Protein AF-0000000079923869 (afdb_homodimer)

Organism: NCBI:txid1123349

Sequence (398 aa):
MKTNILRFIVFISILLVVASFFNSCKIQLRDDRNVLPSLPRPIAKGKVLITSAGQSTDTYIVKDIANKLMIHNFFMPQAREVDLEGINTVVFVVGYSPIGENLHDLGYNQEVKRIKNLIKILRKKKITIITVFIGNRKEANKKTDKLLNLTCKYANYVISTKNNNNNQYLLNLAKLYNFKLTLVEDVTGLSEPFASAFRMKTNILRFIVFISILLVVASFFNSCKIQLRDDRNVLPSLPRPIAKGKVLITSAGQSTDTYIVKDIANKLMIHNFFMPQAREVDLEGINTVVFVVGYSPIGENLHDLGYNQEVKRIKNLIKILRKKKITIITVFIGNRKEANKKTDKLLNLTCKYANYVISTKNNNNNQYLLNLAKLYNFKLTLVEDVTGLSEPFASAFR

Secondary structure (DSSP, 8-state):
-HHHHHHHHHHHHHHHHHHHHHHHT-------TTB-SS-SS----SSEEEEEESB-TTHHHHHHHHHHTT--EEE-TT--GGGGTT-SEEEEEE-B-HHHHHHHT--HHHHHHHHHHHHHHHHHHT-EEEEEE----SS--HHHHHHHHHHHTT-SEEEEE--HHHHHHHHHHHHHHT-EEEEESSGGGGHHHHHHTT-/-HHHHHHHHHHHHHHHHHHHHHHHT-------TTB-SS-SS----SSEEEEEESB-TTHHHHHHHHHHTT--EEE-TT--GGGGTT-SEEEEEE-B-HHHHHHHT--HHHHHHHHHHHHHHHHHHT-EEEEEE----SS--HHHHHHHHHHHTT-SEEEEE--HHHHHHHHHHHHHHT-EEEEESSGGGGHHHHHHTT-

InterPro domains:
  IPR046272 Domain of unknown function DUF6305 [PF19823] (46-198)

Nearest PDB structures (foldseek):
  8v2y-assembly1_A  TM=4.753E-01  e=4.080E-03  Rhodopseudomonas palustris
  2abw-assembly2_B  TM=5.306E-01  e=6.426E-02  Plasmodium falciparum
  5of4-assembly1_E  TM=3.468E-01  e=1.864E-01  Homo sapiens
  5dmm-assembly1_A  TM=3.805E-01  e=1.222E+00  Escherichia coli K-12
  8wm2-assembly2_B  TM=3.232E-01  e=1.301E+00  Streptomyces sp. ATCC 700974

pLDDT: mean 88.89, std 15.72, range [34.56, 98.94]

Solvent-accessible surface area (backbone atoms only — not comparable to full-atom values): 21061 Å² total; per-residue (Å²): 117,66,66,60,50,52,52,48,49,50,49,51,51,50,50,50,52,51,52,54,54,60,61,63,61,58,66,63,79,64,76,53,87,36,60,36,84,49,51,93,58,52,75,42,47,76,39,27,35,40,27,34,38,46,37,28,57,64,39,53,56,55,52,51,48,34,52,76,67,68,46,58,64,46,87,32,64,77,61,51,74,82,68,48,69,83,47,37,19,38,35,39,26,43,30,59,26,73,66,32,23,53,58,67,72,42,53,68,70,56,46,52,51,47,51,51,54,46,49,53,52,32,58,74,68,68,39,37,32,34,34,36,34,77,61,73,63,80,62,81,42,72,65,29,51,52,44,45,51,62,50,49,60,67,21,57,34,37,40,30,32,52,37,88,76,53,44,62,54,49,52,51,48,26,66,73,50,67,19,40,32,26,75,24,79,40,69,69,48,47,53,60,36,57,46,14,33,56,87,120,68,68,60,49,53,54,46,50,51,49,50,52,51,52,52,55,53,53,55,53,60,61,64,60,57,66,65,79,64,78,53,87,37,59,37,83,49,52,94,58,51,75,41,46,76,37,28,36,40,25,33,38,44,36,27,57,65,38,54,56,54,52,50,48,35,54,74,67,68,46,59,66,45,86,32,61,77,61,51,76,82,68,47,71,84,47,36,20,40,36,38,26,44,28,59,26,75,66,32,25,52,58,66,70,41,53,69,70,56,47,53,51,47,51,51,52,47,49,53,52,33,59,73,67,68,38,37,31,34,34,36,36,76,62,72,64,78,61,82,42,72,65,31,52,52,46,44,50,62,49,49,60,66,21,57,33,36,40,28,31,53,38,88,76,52,45,62,54,50,51,51,47,27,65,72,48,67,20,40,30,24,70,24,78,41,68,70,47,47,54,59,36,55,46,13,34,57,87

Foldseek 3Di:
DVVVVVVVVVVVVVVVVVVVVVVVPPPPVPVLVQEDQADPAAQFADDEEQEEQQQDPCSVLVVVLCVVLVHHYHYDNQDAPVNCVPGQEYEYEFDHDPVRCVVVVHDLVNSVVRLLRVLVVCVVVVHAYEYEYEDDPVDPDPSRLVSCLSRLLRHQEYEYEDDPPCPVVVSVSCVVNVHHYYYHNHSVSRNRNVSNNYD/DVVVVVVVVVVVVVVVVVVVVVVVPPVPPPPLVQEDQADPAAAFADDEEQEEQQQDPCSVLVVVLCVVLVHHYHYDNQDAPVNCVPGQEYEYEFDHDPVRCVVVVNDLVNSVVRLLRVLVVCVVVVHAYEYEYEDDPVDPDPSRLVSCLSRLLRHQEYEYEDDPVCPVVVSVSCVVNVHHYYYDNHSVSRNRNVVNNYD

Structure (mmCIF, N/CA/C/O backbone):
data_AF-0000000079923869-model_v1
#
loop_
_entity.id
_entity.type
_entity.pdbx_description
1 polymer 'DUF6305 domain-containing protein'
#
loop_
_atom_site.group_PDB
_atom_site.id
_atom_site.type_symbol
_atom_site.label_atom_id
_atom_site.label_alt_id
_atom_site.label_comp_id
_atom_site.label_asym_id
_atom_site.label_entity_id
_atom_site.label_seq_id
_atom_site.pdbx_PDB_ins_code
_atom_site.Cartn_x
_atom_site.Cartn_y
_atom_site.Cartn_z
_atom_site.occupancy
_atom_site.B_iso_or_equiv
_atom_site.auth_seq_id
_atom_site.auth_comp_id
_atom_site.auth_asym_id
_atom_site.auth_atom_id
_atom_site.pdbx_PDB_model_num
ATOM 1 N N . MET A 1 1 ? -10.625 13.984 76.625 1 49.66 1 MET A N 1
ATOM 2 C CA . MET A 1 1 ? -11.492 14.484 75.562 1 49.66 1 MET A CA 1
ATOM 3 C C . MET A 1 1 ? -10.703 15.344 74.562 1 49.66 1 MET A C 1
ATOM 5 O O . MET A 1 1 ? -10.969 15.328 73.375 1 49.66 1 MET A O 1
ATOM 9 N N . LYS A 1 2 ? -9.523 15.867 75.125 1 72.12 2 LYS A N 1
ATOM 10 C CA . LYS A 1 2 ? -8.734 16.828 74.312 1 72.12 2 LYS A CA 1
ATOM 11 C C . LYS A 1 2 ? -7.828 16.125 73.312 1 72.12 2 LYS A C 1
ATOM 13 O O . LYS A 1 2 ? -7.633 16.609 72.188 1 72.12 2 LYS A O 1
ATOM 18 N N . THR A 1 3 ? -7.477 14.93 73.625 1 76.44 3 THR A N 1
ATOM 19 C CA . THR A 1 3 ? -6.531 14.203 72.75 1 76.44 3 THR A CA 1
ATOM 20 C C . THR A 1 3 ? -7.227 13.641 71.5 1 76.44 3 THR A C 1
ATOM 22 O O . THR A 1 3 ? -6.637 13.602 70.438 1 76.44 3 THR A O 1
ATOM 25 N N . ASN A 1 4 ? -8.445 13.359 71.75 1 72.25 4 ASN A N 1
ATOM 26 C CA . ASN A 1 4 ? -9.195 12.812 70.625 1 72.25 4 ASN A CA 1
ATOM 27 C C . ASN A 1 4 ? -9.586 13.898 69.625 1 72.25 4 ASN A C 1
ATOM 29 O O . ASN A 1 4 ? -9.648 13.648 68.438 1 72.25 4 ASN A O 1
ATOM 33 N N . ILE A 1 5 ? -9.633 15.086 70.188 1 72.38 5 ILE A N 1
ATOM 34 C CA . ILE A 1 5 ? -10.008 16.219 69.375 1 72.38 5 ILE A CA 1
ATOM 35 C C . ILE A 1 5 ? -8.836 16.609 68.5 1 72.38 5 ILE A C 1
ATOM 37 O O . ILE A 1 5 ? -9.016 16.891 67.312 1 72.38 5 ILE A O 1
ATOM 41 N N . LEU A 1 6 ? -7.602 16.453 69 1 75.12 6 LEU A N 1
ATOM 42 C CA . LEU A 1 6 ? -6.395 16.797 68.25 1 75.12 6 LEU A CA 1
ATOM 43 C C . LEU A 1 6 ? -6.133 15.789 67.125 1 75.12 6 LEU A C 1
ATOM 45 O O . LEU A 1 6 ? -5.758 16.172 66.062 1 75.12 6 LEU A O 1
ATOM 49 N N . ARG A 1 7 ? -6.43 14.602 67.375 1 74.31 7 ARG A N 1
ATOM 50 C CA . ARG A 1 7 ? -6.273 13.555 66.375 1 74.31 7 ARG A CA 1
ATOM 51 C C . ARG A 1 7 ? -7.316 13.695 65.25 1 74.31 7 ARG A C 1
ATOM 53 O O . ARG A 1 7 ? -7.012 13.484 64.062 1 74.31 7 ARG A O 1
ATOM 60 N N . PHE A 1 8 ? -8.375 14.188 65.812 1 76.44 8 PHE A N 1
ATOM 61 C CA . PHE A 1 8 ? -9.477 14.398 64.875 1 76.44 8 PHE A CA 1
ATOM 62 C C . PHE A 1 8 ? -9.195 15.594 63.938 1 76.44 8 PHE A C 1
ATOM 64 O O . PHE A 1 8 ? -9.438 15.539 62.75 1 76.44 8 PHE A O 1
ATOM 71 N N . ILE A 1 9 ? -8.547 16.562 64.5 1 76.06 9 ILE A N 1
ATOM 72 C CA . ILE A 1 9 ? -8.203 17.766 63.719 1 76.06 9 ILE A CA 1
ATOM 73 C C . ILE A 1 9 ? -7.062 17.469 62.75 1 76.06 9 ILE A C 1
ATOM 75 O O . ILE A 1 9 ? -7.094 17.906 61.594 1 76.06 9 ILE A O 1
ATOM 79 N N . VAL A 1 10 ? -6.191 16.641 63.188 1 76.69 10 VAL A N 1
ATOM 80 C CA . VAL A 1 10 ? -5.078 16.234 62.344 1 76.69 10 VAL A CA 1
ATOM 81 C C . VAL A 1 10 ? -5.586 15.352 61.188 1 76.69 10 VAL A C 1
ATOM 83 O O . VAL A 1 10 ? -5.164 15.5 60.062 1 76.69 10 VAL A O 1
ATOM 86 N N . PHE A 1 11 ? -6.535 14.586 61.469 1 77 11 PHE A N 1
ATOM 87 C CA . PHE A 1 11 ? -7.125 13.695 60.469 1 77 11 PHE A CA 1
ATOM 88 C C . PHE A 1 11 ? -7.91 14.492 59.438 1 77 11 PHE A C 1
ATOM 90 O O . PHE A 1 11 ? -7.809 14.234 58.25 1 77 11 PHE A O 1
ATOM 97 N N . ILE A 1 12 ? -8.633 15.484 59.906 1 76 12 ILE A N 1
ATOM 98 C CA . ILE A 1 12 ? -9.414 16.328 59.031 1 76 12 ILE A CA 1
ATOM 99 C C . ILE A 1 12 ? -8.477 17.188 58.188 1 76 12 ILE A C 1
ATOM 101 O O . ILE A 1 12 ? -8.711 17.391 57 1 76 12 ILE A O 1
ATOM 105 N N . SER A 1 13 ? -7.352 17.609 58.812 1 75.31 13 SER A N 1
ATOM 106 C CA . SER A 1 13 ? -6.363 18.406 58.094 1 75.31 13 SER A CA 1
ATOM 107 C C . SER A 1 13 ? -5.656 17.562 57.031 1 75.31 13 SER A C 1
ATOM 109 O O . SER A 1 13 ? -5.41 18.047 55.906 1 75.31 13 SER A O 1
ATOM 111 N N . ILE A 1 14 ? -5.457 16.328 57.281 1 75.25 14 ILE A N 1
ATOM 112 C CA . ILE A 1 14 ? -4.855 15.406 56.312 1 75.25 14 ILE A CA 1
ATOM 113 C C . ILE A 1 14 ? -5.855 15.102 55.219 1 75.25 14 ILE A C 1
ATOM 115 O O . ILE A 1 14 ? -5.492 15.07 54.031 1 75.25 14 ILE A O 1
ATOM 119 N N . LEU A 1 15 ? -7.078 14.969 55.562 1 73.12 15 LEU A N 1
ATOM 120 C CA . LEU A 1 15 ? -8.117 14.719 54.562 1 73.12 15 LEU A CA 1
ATOM 121 C C . LEU A 1 15 ? -8.305 15.922 53.656 1 73.12 15 LEU A C 1
ATOM 123 O O . LEU A 1 15 ? -8.516 15.758 52.438 1 73.12 15 LEU A O 1
ATOM 127 N N . LEU A 1 16 ? -8.148 17.109 54.188 1 70.62 16 LEU A N 1
ATOM 128 C CA . LEU A 1 16 ? -8.266 18.328 53.406 1 70.62 16 LEU A CA 1
ATOM 129 C C . LEU A 1 16 ? -7.062 18.516 52.5 1 70.62 16 LEU A C 1
ATOM 131 O O . LEU A 1 16 ? -7.207 18.953 51.344 1 70.62 16 LEU A O 1
ATOM 135 N N . VAL A 1 17 ? -5.922 18.125 52.906 1 67.25 17 VAL A N 1
ATOM 136 C CA . VAL A 1 17 ? -4.711 18.188 52.094 1 67.25 17 VAL A CA 1
ATOM 137 C C . VAL A 1 17 ? -4.785 17.156 50.969 1 67.25 17 VAL A C 1
ATOM 139 O O . VAL A 1 17 ? -4.422 17.438 49.844 1 67.25 17 VAL A O 1
ATOM 142 N N . VAL A 1 18 ? -5.32 16 51.281 1 63.72 18 VAL A N 1
ATOM 143 C CA . VAL A 1 18 ? -5.457 14.961 50.281 1 63.72 18 VAL A CA 1
ATOM 144 C C . VAL A 1 18 ? -6.535 15.352 49.25 1 63.72 18 VAL A C 1
ATOM 146 O O . VAL A 1 18 ? -6.383 15.125 48.062 1 63.72 18 VAL A O 1
ATOM 149 N N . ALA A 1 19 ? -7.609 15.984 49.688 1 62.41 19 ALA A N 1
ATOM 150 C CA . ALA A 1 19 ? -8.672 16.438 48.812 1 62.41 19 ALA A CA 1
ATOM 151 C C . ALA A 1 19 ? -8.188 17.578 47.906 1 62.41 19 ALA A C 1
ATOM 153 O O . ALA A 1 19 ? -8.539 17.641 46.75 1 62.41 19 ALA A O 1
ATOM 154 N N . SER A 1 20 ? -7.324 18.438 48.406 1 59.19 20 SER A N 1
ATOM 155 C CA . SER A 1 20 ? -6.762 19.5 47.594 1 59.19 20 SER A CA 1
ATOM 156 C C . SER A 1 20 ? -5.773 18.938 46.562 1 59.19 20 SER A C 1
ATOM 158 O O . SER A 1 20 ? -5.652 19.484 45.469 1 59.19 20 SER A O 1
ATOM 160 N N . PHE A 1 21 ? -5.109 17.859 46.875 1 56.69 21 PHE A N 1
ATOM 161 C CA . PHE A 1 21 ? -4.195 17.25 45.938 1 56.69 21 PHE A CA 1
ATOM 162 C C . PHE A 1 21 ? -4.965 16.562 44.812 1 56.69 21 PHE A C 1
ATOM 164 O O . PHE A 1 21 ? -4.492 16.484 43.688 1 56.69 21 PHE A O 1
ATOM 171 N N . PHE A 1 22 ? -6.086 15.945 45.156 1 54.84 22 PHE A N 1
ATOM 172 C CA . PHE A 1 22 ? -6.863 15.305 44.094 1 54.84 22 PHE A CA 1
ATOM 173 C C . PHE A 1 22 ? -7.441 16.344 43.156 1 54.84 22 PHE A C 1
ATOM 175 O O . PHE A 1 22 ? -7.66 16.047 41.969 1 54.84 22 PHE A O 1
ATOM 182 N N . ASN A 1 23 ? -7.773 17.453 43.688 1 49.31 23 ASN A N 1
ATOM 183 C CA . ASN A 1 23 ? -8.375 18.438 42.781 1 49.31 23 ASN A CA 1
ATOM 184 C C . ASN A 1 23 ? -7.355 19 41.812 1 49.31 23 ASN A C 1
ATOM 186 O O . ASN A 1 23 ? -7.727 19.531 40.781 1 49.31 23 ASN A O 1
ATOM 190 N N . SER A 1 24 ? -6.117 18.984 42.219 1 43.19 24 SER A N 1
ATOM 191 C CA . SER A 1 24 ? -5.195 19.688 41.312 1 43.19 24 SER A CA 1
ATOM 192 C C . SER A 1 24 ? -4.824 18.828 40.125 1 43.19 24 SER A C 1
ATOM 194 O O . SER A 1 24 ? -4.09 19.281 39.219 1 43.19 24 SER A O 1
ATOM 196 N N . CYS A 1 25 ? -4.969 17.531 40.375 1 38.78 25 CYS A N 1
ATOM 197 C CA . CYS A 1 25 ? -4.535 16.812 39.188 1 38.78 25 CYS A CA 1
ATOM 198 C C . CYS A 1 25 ? -5.594 16.891 38.094 1 38.78 25 CYS A C 1
ATOM 200 O O . CYS A 1 25 ? -5.77 15.93 37.344 1 38.78 25 CYS A O 1
ATOM 202 N N . LYS A 1 26 ? -6.668 17.531 38.344 1 38.28 26 LYS A N 1
ATOM 203 C CA . LYS A 1 26 ? -7.402 17.734 37.094 1 38.28 26 LYS A CA 1
ATOM 204 C C . LYS A 1 26 ? -6.492 18.297 36 1 38.28 26 LYS A C 1
ATOM 206 O O . LYS A 1 26 ? -6.195 19.484 35.969 1 38.28 26 LYS A O 1
ATOM 211 N N . ILE A 1 27 ? -5.477 17.5 35.625 1 36.44 27 ILE A N 1
ATOM 212 C CA . ILE A 1 27 ? -4.922 17.797 34.312 1 36.44 27 ILE A CA 1
ATOM 213 C C . ILE A 1 27 ? -6.039 18.25 33.375 1 36.44 27 ILE A C 1
ATOM 215 O O . ILE A 1 27 ? -7 17.516 33.125 1 36.44 27 ILE A O 1
ATOM 219 N N . GLN A 1 28 ? -6.445 19.422 33.406 1 34.56 28 GLN A N 1
ATOM 220 C CA . GLN A 1 28 ? -7.207 20 32.281 1 34.56 28 GLN A CA 1
ATOM 221 C C . GLN A 1 28 ? -6.879 19.297 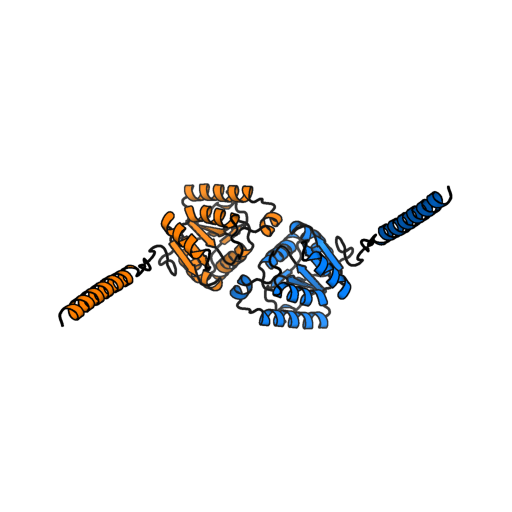30.984 1 34.56 28 GLN A C 1
ATOM 223 O O . GLN A 1 28 ? -5.711 19.203 30.594 1 34.56 28 GLN A O 1
ATOM 228 N N . LEU A 1 29 ? -7.387 18.188 30.641 1 38 29 LEU A N 1
ATOM 229 C CA . LEU A 1 29 ? -7.422 17.953 29.203 1 38 29 LEU A CA 1
ATOM 230 C C . LEU A 1 29 ? -7.371 19.266 28.438 1 38 29 LEU A C 1
ATOM 232 O O . LEU A 1 29 ? -8.367 19.984 28.359 1 38 29 LEU A O 1
ATOM 236 N N . ARG A 1 30 ? -6.465 20.172 28.812 1 40.28 30 ARG A N 1
ATOM 237 C CA . ARG A 1 30 ? -6.172 21.391 28.062 1 40.28 30 ARG A CA 1
ATOM 238 C C . ARG A 1 30 ? -6.59 21.234 26.594 1 40.28 30 ARG A C 1
ATOM 240 O O . ARG A 1 30 ? -6.324 20.203 25.984 1 40.28 30 ARG A O 1
ATOM 247 N N . ASP A 1 31 ? -7.711 21.75 26.109 1 49.06 31 ASP A N 1
ATOM 248 C CA . ASP A 1 31 ? -8.188 22.109 24.781 1 49.06 31 ASP A CA 1
ATOM 249 C C . ASP A 1 31 ? -7.023 22.328 23.828 1 49.06 31 ASP A C 1
ATOM 251 O O . ASP A 1 31 ? -6.391 23.391 23.844 1 49.06 31 ASP A O 1
ATOM 255 N N . ASP A 1 32 ? -6.152 21.391 23.625 1 66.69 32 ASP A N 1
ATOM 256 C CA . ASP A 1 32 ? -5.051 21.594 22.672 1 66.69 32 ASP A CA 1
ATOM 257 C C . ASP A 1 32 ? -5.527 22.312 21.422 1 66.69 32 ASP A C 1
ATOM 259 O O . ASP A 1 32 ? -6.254 21.734 20.609 1 66.69 32 ASP A O 1
ATOM 263 N N . ARG A 1 33 ? -5.633 23.625 21.469 1 79.81 33 ARG A N 1
ATOM 264 C CA . ARG A 1 33 ? -6.074 24.516 20.422 1 79.81 33 ARG A CA 1
ATOM 265 C C . ARG A 1 33 ? -5.629 24.016 19.047 1 79.81 33 ARG A C 1
ATOM 267 O O . ARG A 1 33 ? -6.219 24.375 18.0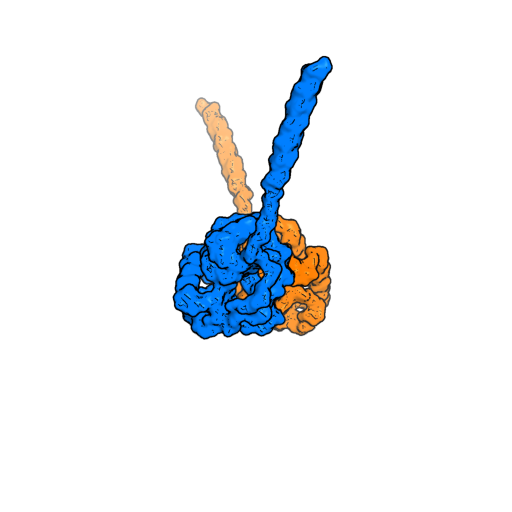31 1 79.81 33 ARG A O 1
ATOM 274 N N . ASN A 1 34 ? -4.719 23.109 19.062 1 91.19 34 ASN A N 1
ATOM 275 C CA . ASN A 1 34 ? -4.164 22.656 17.797 1 91.19 34 ASN A CA 1
ATOM 276 C C . ASN A 1 34 ? -4.898 21.406 17.281 1 91.19 34 ASN A C 1
ATOM 278 O O . ASN A 1 34 ? -4.766 21.047 16.109 1 91.19 34 ASN A O 1
ATOM 282 N N . VAL A 1 35 ? -5.676 20.812 18.172 1 94 35 VAL A N 1
ATOM 283 C CA . VAL A 1 35 ? -6.355 19.594 17.766 1 94 35 VAL A CA 1
ATOM 284 C C . VAL A 1 35 ? -7.801 19.891 17.375 1 94 35 VAL A C 1
ATOM 286 O O . VAL A 1 35 ? -8.555 20.438 18.188 1 94 35 VAL A O 1
ATOM 289 N N . LEU A 1 36 ? -8.141 19.609 16.156 1 95.88 36 LEU A N 1
ATOM 290 C CA . LEU A 1 36 ? -9.469 19.859 15.617 1 95.88 36 LEU A CA 1
ATOM 291 C C . LEU A 1 36 ? -10.039 18.609 14.961 1 95.88 36 LEU A C 1
ATOM 293 O O . LEU A 1 36 ? -9.289 17.781 14.438 1 95.88 36 LEU A O 1
ATOM 297 N N . PRO A 1 37 ? -11.383 18.453 15.055 1 95.44 37 PRO A N 1
ATOM 298 C CA . PRO A 1 37 ? -11.953 17.344 14.289 1 95.44 37 PRO A CA 1
ATOM 299 C C . PRO A 1 37 ? -11.703 17.469 12.789 1 95.44 37 PRO A C 1
ATOM 301 O O . PRO A 1 37 ? -11.453 16.469 12.117 1 95.44 37 PRO A O 1
ATOM 304 N N . SER A 1 38 ? -11.875 18.609 12.25 1 96.69 38 SER A N 1
ATOM 305 C CA . SER A 1 38 ? -11.547 19.047 10.898 1 96.69 38 SER A CA 1
ATOM 306 C C . SER A 1 38 ? -11.25 20.531 10.844 1 96.69 38 SER A C 1
ATOM 308 O O . SER A 1 38 ? -11.445 21.25 11.836 1 96.69 38 SER A O 1
ATOM 310 N N . LEU A 1 39 ? -10.734 20.938 9.68 1 97.94 39 LEU A N 1
ATOM 311 C CA . LEU A 1 39 ? -10.445 22.359 9.562 1 97.94 39 LEU A CA 1
ATOM 312 C C . LEU A 1 39 ? -11.727 23.156 9.344 1 97.94 39 LEU A C 1
ATOM 314 O O . LEU A 1 39 ? -12.594 22.75 8.57 1 97.94 39 LEU A O 1
ATOM 318 N N . PRO A 1 40 ? -11.859 24.234 10.047 1 95.88 40 PRO A N 1
ATOM 319 C CA . PRO A 1 40 ? -13.055 25.062 9.883 1 95.88 40 PRO A CA 1
ATOM 320 C C . PRO A 1 40 ? -13.086 25.812 8.547 1 95.88 40 PRO A C 1
ATOM 322 O O . PRO A 1 40 ? -14.156 26.172 8.07 1 95.88 40 PRO A O 1
ATOM 325 N N . ARG A 1 41 ? -11.898 26.109 7.977 1 97.25 41 ARG A N 1
ATOM 326 C CA . ARG A 1 41 ? -11.758 26.734 6.668 1 97.25 41 ARG A CA 1
ATOM 327 C C . ARG A 1 41 ? -10.656 26.062 5.855 1 97.25 41 ARG A C 1
ATOM 329 O O . ARG A 1 41 ? -9.656 25.609 6.41 1 97.25 41 ARG A O 1
ATOM 336 N N . PRO A 1 42 ? -10.859 26.109 4.535 1 98.12 42 PRO A N 1
ATOM 337 C CA . PRO A 1 42 ? -9.828 25.5 3.691 1 98.12 42 PRO A CA 1
ATOM 338 C C . PRO A 1 42 ? -8.492 26.234 3.764 1 98.12 42 PRO A C 1
ATOM 340 O O . PRO A 1 42 ? -8.469 27.469 3.877 1 98.12 42 PRO A O 1
ATOM 343 N N . ILE A 1 43 ? -7.445 25.484 3.672 1 98.19 43 ILE A N 1
ATOM 344 C CA . ILE A 1 43 ? -6.121 26.094 3.711 1 98.19 43 ILE A CA 1
ATOM 345 C C . ILE A 1 43 ? -5.344 25.734 2.449 1 98.19 43 ILE A C 1
ATOM 347 O O . ILE A 1 43 ? -4.238 26.234 2.225 1 98.19 43 ILE A O 1
ATOM 351 N N . ALA A 1 44 ? -5.898 24.797 1.671 1 98.06 44 ALA A N 1
ATOM 352 C CA . ALA A 1 44 ? -5.191 24.219 0.531 1 98.06 44 ALA A CA 1
ATOM 353 C C . ALA A 1 44 ? -5.953 24.469 -0.768 1 98.06 44 ALA A C 1
ATOM 355 O O . ALA A 1 44 ? -7.148 24.766 -0.747 1 98.06 44 ALA A O 1
ATOM 356 N N . LYS A 1 45 ? -5.25 24.484 -1.832 1 95.25 45 LYS A N 1
ATOM 357 C CA . LYS A 1 45 ? -5.828 24.609 -3.166 1 95.25 45 LYS A CA 1
ATOM 358 C C . LYS A 1 45 ? -5.207 23.609 -4.137 1 95.25 45 LYS A C 1
ATOM 360 O O . LYS A 1 45 ? -4.094 23.125 -3.912 1 95.25 45 LYS A O 1
ATOM 365 N N . GLY A 1 46 ? -6.074 23.25 -5.145 1 92.19 46 GLY A N 1
ATOM 366 C CA . GLY A 1 46 ? -5.52 22.469 -6.242 1 92.19 46 GLY A CA 1
ATOM 367 C C . GLY A 1 46 ? -4.543 23.25 -7.098 1 92.19 46 GLY A C 1
ATOM 368 O O . GLY A 1 46 ? -4.57 24.484 -7.105 1 92.19 46 GLY A O 1
ATOM 369 N N . LYS A 1 47 ? -3.586 22.578 -7.809 1 96.31 47 LYS A N 1
ATOM 370 C CA . LYS A 1 47 ? -3.322 21.141 -7.945 1 96.31 47 LYS A CA 1
ATOM 371 C C . LYS A 1 47 ? -2.533 20.609 -6.75 1 96.31 47 LYS A C 1
ATOM 373 O O . LYS A 1 47 ? -1.622 21.281 -6.258 1 96.31 47 LYS A O 1
ATOM 378 N N . VAL A 1 48 ? -2.869 19.406 -6.316 1 98.75 48 VAL A N 1
ATOM 379 C CA . VAL A 1 48 ? -2.25 18.766 -5.164 1 98.75 48 VAL A CA 1
ATOM 380 C C . VAL A 1 48 ? -1.25 17.719 -5.633 1 98.75 48 VAL A C 1
ATOM 382 O O . VAL A 1 48 ? -1.524 16.969 -6.57 1 98.75 48 VAL A O 1
ATOM 385 N N . LEU A 1 49 ? -0.051 17.766 -5.043 1 98.94 49 LEU A N 1
ATOM 386 C CA . LEU A 1 49 ? 0.909 16.688 -5.242 1 98.94 49 LEU A CA 1
ATOM 387 C C . LEU A 1 49 ? 0.955 15.766 -4.027 1 98.94 49 LEU A C 1
ATOM 389 O O . LEU A 1 49 ? 1.183 16.219 -2.904 1 98.94 49 LEU A O 1
ATOM 393 N N . ILE A 1 50 ? 0.644 14.531 -4.227 1 98.94 50 ILE A N 1
ATOM 394 C CA . ILE A 1 50 ? 0.726 13.531 -3.168 1 98.94 50 ILE A CA 1
ATOM 395 C C . ILE A 1 50 ? 2.016 12.727 -3.318 1 98.94 50 ILE A C 1
ATOM 397 O O . ILE A 1 50 ? 2.264 12.133 -4.367 1 98.94 50 ILE A O 1
ATOM 401 N N . THR A 1 51 ? 2.82 12.812 -2.311 1 98.81 51 THR A N 1
ATOM 402 C CA . THR A 1 51 ? 4.086 12.086 -2.352 1 98.81 51 THR A CA 1
ATOM 403 C C . THR A 1 51 ? 4.328 11.336 -1.045 1 98.81 51 THR A C 1
ATOM 405 O O . THR A 1 51 ? 3.645 11.586 -0.048 1 98.81 51 THR A O 1
ATOM 408 N N . SER A 1 52 ? 5.246 10.406 -1.063 1 97.94 52 SER A N 1
ATOM 409 C CA . SER A 1 52 ? 5.551 9.586 0.105 1 97.94 52 SER A CA 1
ATOM 410 C C . SER A 1 52 ? 6.699 10.18 0.913 1 97.94 52 SER A C 1
ATOM 412 O O . SER A 1 52 ? 7.582 10.836 0.355 1 97.94 52 SER A O 1
ATOM 414 N N . ALA A 1 53 ? 6.637 9.992 2.16 1 97.75 53 ALA A N 1
ATOM 415 C CA . ALA A 1 53 ? 7.785 10.141 3.051 1 97.75 53 ALA A CA 1
ATOM 416 C C . ALA A 1 53 ? 8.109 8.828 3.752 1 97.75 53 ALA A C 1
ATOM 418 O O . ALA A 1 53 ? 7.625 8.57 4.855 1 97.75 53 ALA A O 1
ATOM 419 N N . GLY A 1 54 ? 8.945 8.047 3.121 1 95.5 54 GLY A N 1
ATOM 420 C CA . GLY A 1 54 ? 9.305 6.742 3.662 1 95.5 54 GLY A CA 1
ATOM 421 C C . GLY A 1 54 ? 8.867 5.59 2.777 1 95.5 54 GLY A C 1
ATOM 422 O O . GLY A 1 54 ? 9.086 4.426 3.121 1 95.5 54 GLY A O 1
ATOM 423 N N . GLN A 1 55 ? 8.133 5.852 1.732 1 94.56 55 GLN A N 1
ATOM 424 C CA . GLN A 1 55 ? 7.848 4.926 0.642 1 94.56 55 GLN A CA 1
ATOM 425 C C . GLN A 1 55 ? 6.887 3.83 1.091 1 94.56 55 GLN A C 1
ATOM 427 O O . GLN A 1 55 ? 6.969 2.693 0.621 1 94.56 55 GLN A O 1
ATOM 432 N N . SER A 1 56 ? 6.125 4.129 2.07 1 92.5 56 SER A N 1
ATOM 433 C CA . SER A 1 56 ? 5.055 3.209 2.439 1 92.5 56 SER A CA 1
ATOM 434 C C . SER A 1 56 ? 3.99 3.137 1.351 1 92.5 56 SER A C 1
ATOM 436 O O . SER A 1 56 ? 3.645 4.152 0.742 1 92.5 56 SER A O 1
ATOM 438 N N . THR A 1 57 ? 3.422 1.948 1.213 1 92.62 57 THR A N 1
ATOM 439 C CA . THR A 1 57 ? 2.342 1.773 0.249 1 92.62 57 THR A CA 1
ATOM 440 C C . THR A 1 57 ? 1.053 2.41 0.759 1 92.62 57 THR A C 1
ATOM 442 O O . THR A 1 57 ? 0.095 2.58 0.001 1 92.62 57 THR A O 1
ATOM 445 N N . ASP A 1 58 ? 1.044 2.934 1.984 1 92.75 58 ASP A N 1
ATOM 446 C CA . ASP A 1 58 ? -0.109 3.656 2.514 1 92.75 58 ASP A CA 1
ATOM 447 C C . ASP A 1 58 ? -0.385 4.918 1.702 1 92.75 58 ASP A C 1
ATOM 449 O O . ASP A 1 58 ? -1.488 5.469 1.753 1 92.75 58 ASP A O 1
ATOM 453 N N . THR A 1 59 ? 0.591 5.316 0.974 1 96.75 59 THR A N 1
ATOM 454 C CA . THR A 1 59 ? 0.45 6.512 0.147 1 96.75 59 THR A CA 1
ATOM 455 C C . THR A 1 59 ? -0.666 6.328 -0.878 1 96.75 59 THR A C 1
ATOM 457 O O . THR A 1 59 ? -1.366 7.285 -1.217 1 96.75 59 THR A O 1
ATOM 460 N N . TYR A 1 60 ? -0.919 5.109 -1.229 1 96.44 60 TYR A N 1
ATOM 461 C CA . TYR A 1 60 ? -1.968 4.824 -2.203 1 96.44 60 TYR A CA 1
ATOM 462 C C . TYR A 1 60 ? -3.348 5.047 -1.598 1 96.44 60 TYR A C 1
ATOM 464 O O . TYR A 1 60 ? -4.293 5.414 -2.305 1 96.44 60 TYR A O 1
ATOM 472 N N . ILE A 1 61 ? -3.441 4.84 -0.316 1 96.75 61 ILE A N 1
ATOM 473 C CA . ILE A 1 61 ? -4.711 5.074 0.367 1 96.75 61 ILE A CA 1
ATOM 474 C C . ILE A 1 61 ? -5.098 6.547 0.243 1 96.75 61 ILE A C 1
ATOM 476 O O . ILE A 1 61 ? -6.246 6.871 -0.073 1 96.75 61 ILE A O 1
ATOM 480 N N . VAL A 1 62 ? -4.125 7.395 0.434 1 98.44 62 VAL A N 1
ATOM 481 C CA . VAL A 1 62 ? -4.375 8.828 0.386 1 98.44 62 VAL A CA 1
ATOM 482 C C . VAL A 1 62 ? -4.688 9.258 -1.047 1 98.44 62 VAL A C 1
ATOM 484 O O . VAL A 1 62 ? -5.559 10.094 -1.274 1 98.44 62 VAL A O 1
ATOM 487 N N . LYS A 1 63 ? -3.979 8.672 -1.993 1 98.19 63 LYS A N 1
ATOM 488 C CA . LYS A 1 63 ? -4.305 8.898 -3.398 1 98.19 63 LYS A CA 1
ATOM 489 C C . LYS A 1 63 ? -5.758 8.539 -3.688 1 98.19 63 LYS A C 1
ATOM 491 O O . LYS A 1 63 ? -6.484 9.312 -4.309 1 98.19 63 LYS A O 1
ATOM 496 N N . ASP A 1 64 ? -6.223 7.406 -3.23 1 96.38 64 ASP A N 1
ATOM 497 C CA . ASP A 1 64 ? -7.586 6.953 -3.477 1 96.38 64 ASP A CA 1
ATOM 498 C C . ASP A 1 64 ? -8.602 7.875 -2.811 1 96.38 64 ASP A C 1
ATOM 500 O O . ASP A 1 64 ? -9.664 8.148 -3.375 1 96.38 64 ASP A O 1
ATOM 504 N N . ILE A 1 65 ? -8.281 8.328 -1.626 1 97.56 65 ILE A N 1
ATOM 505 C CA . ILE A 1 65 ? -9.148 9.266 -0.921 1 97.56 65 ILE A CA 1
ATOM 506 C C . ILE A 1 65 ? -9.281 10.555 -1.733 1 97.56 65 ILE A C 1
ATOM 508 O O . ILE A 1 65 ? -10.391 11.055 -1.936 1 97.56 65 ILE A O 1
ATOM 512 N N . ALA A 1 66 ? -8.18 11.102 -2.195 1 98.38 66 ALA A N 1
ATOM 513 C CA . ALA A 1 66 ? -8.195 12.312 -3.006 1 98.38 66 ALA A CA 1
ATOM 514 C C . ALA A 1 66 ? -9.047 12.125 -4.258 1 98.38 66 ALA A C 1
ATOM 516 O O . ALA A 1 66 ? -9.844 13 -4.613 1 98.38 66 ALA A O 1
ATOM 517 N N . ASN A 1 67 ? -8.898 10.984 -4.918 1 97.5 67 ASN A N 1
ATOM 518 C CA . ASN A 1 67 ? -9.672 10.688 -6.121 1 97.5 67 ASN A CA 1
ATOM 519 C C . ASN A 1 67 ? -11.164 10.602 -5.82 1 97.5 67 ASN A C 1
ATOM 521 O O . ASN A 1 67 ? -11.984 11.164 -6.555 1 97.5 67 ASN A O 1
ATOM 525 N N . LYS A 1 68 ? -11.484 9.953 -4.773 1 96.56 68 LYS A N 1
ATOM 526 C CA . LYS A 1 68 ? -12.883 9.812 -4.375 1 96.56 68 LYS A CA 1
ATOM 527 C C . LYS A 1 68 ? -13.508 11.172 -4.078 1 96.56 68 LYS A C 1
ATOM 529 O O . LYS A 1 68 ? -14.688 11.391 -4.359 1 96.56 68 LYS A O 1
ATOM 534 N N . LEU A 1 69 ? -12.727 12.039 -3.541 1 97.75 69 LEU A N 1
ATOM 535 C CA . LEU A 1 69 ? -13.18 13.383 -3.178 1 97.75 69 LEU A CA 1
ATOM 536 C C . LEU A 1 69 ? -13.102 14.328 -4.371 1 97.75 69 LEU A C 1
ATOM 538 O O . LEU A 1 69 ? -13.414 15.508 -4.25 1 97.75 69 LEU A O 1
ATOM 542 N N . MET A 1 70 ? -12.641 13.852 -5.48 1 97.44 70 MET A N 1
ATOM 543 C CA . MET A 1 70 ? -12.516 14.609 -6.719 1 97.44 70 MET A CA 1
ATOM 544 C C . MET A 1 70 ? -11.57 15.789 -6.543 1 97.44 70 MET A C 1
ATOM 546 O O . MET A 1 70 ? -11.82 16.875 -7.062 1 97.44 70 MET A O 1
ATOM 550 N N . ILE A 1 71 ? -10.57 15.562 -5.766 1 97.75 71 ILE A N 1
ATOM 551 C CA . ILE A 1 71 ? -9.492 16.531 -5.633 1 97.75 71 ILE A CA 1
ATOM 552 C C . ILE A 1 71 ? -8.438 16.281 -6.703 1 97.75 71 ILE A C 1
ATOM 554 O O . ILE A 1 71 ? -7.836 15.211 -6.754 1 97.75 71 ILE A O 1
ATOM 558 N N . HIS A 1 72 ? -8.25 17.25 -7.523 1 97.06 72 HIS A N 1
ATOM 559 C CA . HIS A 1 72 ? -7.25 17.125 -8.578 1 97.06 72 HIS A CA 1
ATOM 560 C C . HIS A 1 72 ? -5.852 16.953 -8 1 97.06 72 HIS A C 1
ATOM 562 O O . HIS A 1 72 ? -5.355 17.828 -7.297 1 97.06 72 HIS A O 1
ATOM 568 N N . ASN A 1 73 ? -5.27 15.812 -8.352 1 98.19 73 ASN A N 1
ATOM 569 C CA . ASN A 1 73 ? -3.982 15.531 -7.73 1 98.19 73 ASN A CA 1
ATOM 570 C C . ASN A 1 73 ? -3.031 14.828 -8.703 1 98.19 73 ASN A C 1
ATOM 572 O O . ASN A 1 73 ? -3.471 14.242 -9.688 1 98.19 73 ASN A O 1
ATOM 576 N N . PHE A 1 74 ? -1.748 15.031 -8.469 1 98.62 74 PHE A N 1
ATOM 577 C CA . PHE A 1 74 ? -0.663 14.25 -9.055 1 98.62 74 PHE A CA 1
ATOM 578 C C . PHE A 1 74 ? -0.062 13.305 -8.031 1 98.62 74 PHE A C 1
ATOM 580 O O . PHE A 1 74 ? 0.336 13.727 -6.941 1 98.62 74 PHE A O 1
ATOM 587 N N . PHE A 1 75 ? -0.074 12.07 -8.414 1 98.31 75 PHE A N 1
ATOM 588 C CA . PHE A 1 75 ? 0.488 11.062 -7.527 1 98.31 75 PHE A CA 1
ATOM 589 C C . PHE A 1 75 ? 1.923 10.727 -7.922 1 98.31 75 PHE A C 1
ATOM 591 O O . PHE A 1 75 ? 2.16 10.109 -8.961 1 98.31 75 PHE A O 1
ATOM 598 N N . MET A 1 76 ? 2.83 11.203 -7.012 1 98.06 76 MET A N 1
ATOM 599 C CA . MET A 1 76 ? 4.262 11.047 -7.254 1 98.06 76 MET A CA 1
ATOM 600 C C . MET A 1 76 ? 4.977 10.578 -5.992 1 98.06 76 MET A C 1
ATOM 602 O O . MET A 1 76 ? 5.598 11.375 -5.293 1 98.06 76 MET A O 1
ATOM 606 N N . PRO A 1 77 ? 5.027 9.219 -5.777 1 97.19 77 PRO A N 1
ATOM 607 C CA . PRO A 1 77 ? 5.605 8.711 -4.527 1 97.19 77 PRO A CA 1
ATOM 608 C C . PRO A 1 77 ? 7.059 9.141 -4.336 1 97.19 77 PRO A C 1
ATOM 610 O O . PRO A 1 77 ? 7.543 9.203 -3.201 1 97.19 77 PRO A O 1
ATOM 613 N N . GLN A 1 78 ? 7.707 9.5 -5.43 1 97.69 78 GLN A N 1
ATOM 614 C CA . GLN A 1 78 ? 9.102 9.93 -5.375 1 97.69 78 GLN A CA 1
ATOM 615 C C . GLN A 1 78 ? 9.273 11.32 -5.98 1 97.69 78 GLN A C 1
ATOM 617 O O . GLN A 1 78 ? 10.211 11.555 -6.75 1 97.69 78 GLN A O 1
ATOM 622 N N . ALA A 1 79 ? 8.391 12.203 -5.59 1 98.5 79 ALA A N 1
ATOM 623 C CA . ALA A 1 79 ? 8.406 13.555 -6.145 1 98.5 79 ALA A CA 1
ATOM 624 C C . ALA A 1 79 ? 9.766 14.211 -5.953 1 98.5 79 ALA A C 1
ATOM 626 O O . ALA A 1 79 ? 10.445 13.969 -4.949 1 98.5 79 ALA A O 1
ATOM 627 N N . ARG A 1 80 ? 10.148 14.953 -6.98 1 97.75 80 ARG A N 1
ATOM 628 C CA . ARG A 1 80 ? 11.336 15.797 -6.965 1 97.75 80 ARG A CA 1
ATOM 629 C C . ARG A 1 80 ? 10.977 17.25 -7.27 1 97.75 80 ARG A C 1
ATOM 631 O O . ARG A 1 80 ? 9.805 17.578 -7.473 1 97.75 80 ARG A O 1
ATOM 638 N N . GLU A 1 81 ? 11.992 18.031 -7.27 1 97.88 81 GLU A N 1
ATOM 639 C CA . GLU A 1 81 ? 11.789 19.453 -7.465 1 97.88 81 GLU A CA 1
ATOM 640 C C . GLU A 1 81 ? 11.023 19.734 -8.758 1 97.88 81 GLU A C 1
ATOM 642 O O . GLU A 1 81 ? 10.117 20.562 -8.773 1 97.88 81 GLU A O 1
ATOM 647 N N . VAL A 1 82 ? 11.336 19.031 -9.789 1 97.88 82 VAL A N 1
ATOM 648 C CA . VAL A 1 82 ? 10.758 19.266 -11.109 1 97.88 82 VAL A CA 1
ATOM 649 C C . VAL A 1 82 ? 9.25 19.016 -11.062 1 97.88 82 VAL A C 1
ATOM 651 O O . VAL A 1 82 ? 8.492 19.594 -11.844 1 97.88 82 VAL A O 1
ATOM 654 N N . ASP A 1 83 ? 8.82 18.219 -10.156 1 98.44 83 ASP A N 1
ATOM 655 C CA . ASP A 1 83 ? 7.418 17.828 -10.07 1 98.44 83 ASP A CA 1
ATOM 656 C C . ASP A 1 83 ? 6.59 18.891 -9.352 1 98.44 83 ASP A C 1
ATOM 658 O O . ASP A 1 83 ? 5.363 18.797 -9.305 1 98.44 83 ASP A O 1
ATOM 662 N N . LEU A 1 84 ? 7.211 19.938 -8.867 1 98.5 84 LEU A N 1
ATOM 663 C CA . LEU A 1 84 ? 6.531 20.922 -8.039 1 98.5 84 LEU A CA 1
ATOM 664 C C . LEU A 1 84 ? 5.984 22.062 -8.891 1 98.5 84 LEU A C 1
ATOM 666 O O . LEU A 1 84 ? 5.266 22.938 -8.391 1 98.5 84 LEU A O 1
ATOM 670 N N . GLU A 1 85 ? 6.289 22.047 -10.125 1 97.31 85 GLU A N 1
ATOM 671 C CA . GLU A 1 85 ? 5.805 23.109 -10.992 1 97.31 85 GLU A CA 1
ATOM 672 C C . GLU A 1 85 ? 4.277 23.156 -11.023 1 97.31 85 GLU A C 1
ATOM 674 O O . GLU A 1 85 ? 3.633 22.141 -11.289 1 97.31 85 GLU A O 1
ATOM 679 N N . GLY A 1 86 ? 3.725 24.281 -10.734 1 97.06 86 GLY A N 1
ATOM 680 C CA . GLY A 1 86 ? 2.285 24.484 -10.797 1 97.06 86 GLY A CA 1
ATOM 681 C C . GLY A 1 86 ? 1.548 23.891 -9.609 1 97.06 86 GLY A C 1
ATOM 682 O O . GLY A 1 86 ? 0.316 23.891 -9.578 1 97.06 86 GLY A O 1
ATOM 683 N N . ILE A 1 87 ? 2.271 23.422 -8.672 1 98.44 87 ILE A N 1
ATOM 684 C CA . ILE A 1 87 ? 1.684 22.781 -7.5 1 98.44 87 ILE A CA 1
ATOM 685 C C . ILE A 1 87 ? 1.417 23.828 -6.422 1 98.44 87 ILE A C 1
ATOM 687 O O . ILE A 1 87 ? 2.266 24.688 -6.156 1 98.44 87 ILE A O 1
ATOM 691 N N . ASN A 1 88 ? 0.226 23.672 -5.797 1 98.31 88 ASN A N 1
ATOM 692 C CA . ASN A 1 88 ? -0.147 24.625 -4.758 1 98.31 88 ASN A CA 1
ATOM 693 C C . ASN A 1 88 ? -0.133 23.984 -3.375 1 98.31 88 ASN A C 1
ATOM 695 O O . ASN A 1 88 ? -0.101 24.672 -2.361 1 98.31 88 ASN A O 1
ATOM 699 N N . THR A 1 89 ? -0.256 22.672 -3.352 1 98.88 89 THR A N 1
ATOM 700 C CA . THR A 1 89 ? -0.29 21.922 -2.102 1 98.88 89 THR A CA 1
ATOM 701 C C . THR A 1 89 ? 0.478 20.609 -2.24 1 98.88 89 THR A C 1
ATOM 703 O O . THR A 1 89 ? 0.361 19.922 -3.254 1 98.88 89 THR A O 1
ATOM 706 N N . VAL A 1 90 ? 1.302 20.297 -1.266 1 98.94 90 VAL A N 1
ATOM 707 C CA . VAL A 1 90 ? 1.965 19 -1.22 1 98.94 90 VAL A CA 1
ATOM 708 C C . VAL A 1 90 ? 1.487 18.219 0.001 1 98.94 90 VAL A C 1
ATOM 710 O O . VAL A 1 90 ? 1.423 18.75 1.107 1 98.94 90 VAL A O 1
ATOM 713 N N . VAL A 1 91 ? 1.098 17.016 -0.224 1 98.94 91 VAL A N 1
ATOM 714 C CA . VAL A 1 91 ? 0.727 16.078 0.832 1 98.94 91 VAL A CA 1
ATOM 715 C C . VAL A 1 91 ? 1.817 15.016 0.993 1 98.94 91 VAL A C 1
ATOM 717 O O . VAL A 1 91 ? 2.088 14.25 0.067 1 98.94 91 VAL A O 1
ATOM 720 N N . PHE A 1 92 ? 2.441 15.016 2.125 1 98.94 92 PHE A N 1
ATOM 721 C CA . PHE A 1 92 ? 3.354 13.938 2.492 1 98.94 92 PHE A CA 1
ATOM 722 C C . PHE A 1 92 ? 2.615 12.836 3.236 1 98.94 92 PHE A C 1
ATOM 724 O O . PHE A 1 92 ? 1.977 13.086 4.258 1 98.94 92 PHE A O 1
ATOM 731 N N . VAL A 1 93 ? 2.693 11.648 2.773 1 98.31 93 VAL A N 1
ATOM 732 C CA . VAL A 1 93 ? 2.221 10.484 3.521 1 98.31 93 VAL A CA 1
ATOM 733 C C . VAL A 1 93 ? 3.404 9.766 4.168 1 98.31 93 VAL A C 1
ATOM 735 O O . VAL A 1 93 ? 4.27 9.234 3.469 1 98.31 93 VAL A O 1
ATOM 738 N N . VAL A 1 94 ? 3.35 9.719 5.473 1 96.5 94 VAL A N 1
ATOM 739 C CA . VAL A 1 94 ? 4.551 9.312 6.191 1 96.5 94 VAL A CA 1
ATOM 740 C C . VAL A 1 94 ? 4.434 7.848 6.602 1 96.5 94 VAL A C 1
ATOM 742 O O . VAL A 1 94 ? 3.402 7.426 7.133 1 96.5 94 VAL A O 1
ATOM 745 N N . GLY A 1 95 ? 5.496 7.086 6.348 1 93.81 95 GLY A N 1
ATOM 746 C CA . GLY A 1 95 ? 5.664 5.703 6.766 1 93.81 95 GLY A CA 1
ATOM 747 C C . GLY A 1 95 ? 6.871 5.031 6.133 1 93.81 95 GLY A C 1
ATOM 748 O O . GLY A 1 95 ? 6.941 4.887 4.914 1 93.81 95 GLY A O 1
ATOM 749 N N . TYR A 1 96 ? 7.723 4.641 6.984 1 93.19 96 TYR A N 1
ATOM 750 C CA . TYR A 1 96 ? 8.891 3.938 6.461 1 93.19 96 TYR A CA 1
ATOM 751 C C . TYR A 1 96 ? 8.531 2.508 6.07 1 93.19 96 TYR A C 1
ATOM 753 O O . TYR A 1 96 ? 7.855 1.803 6.824 1 93.19 96 TYR A O 1
ATOM 761 N N . SER A 1 97 ? 8.953 2.156 4.941 1 90.44 97 SER A N 1
ATOM 762 C CA . SER A 1 97 ? 8.766 0.789 4.469 1 90.44 97 SER A CA 1
ATOM 763 C C . SER A 1 97 ? 10.031 0.262 3.789 1 90.44 97 SER A C 1
ATOM 765 O O . SER A 1 97 ? 10.438 0.77 2.742 1 90.44 97 SER A O 1
ATOM 767 N N . PRO A 1 98 ? 10.578 -0.803 4.363 1 88.06 98 PRO A N 1
ATOM 768 C CA . PRO A 1 98 ? 11.695 -1.423 3.646 1 88.06 98 PRO A CA 1
ATOM 769 C C . PRO A 1 98 ? 11.297 -1.93 2.262 1 88.06 98 PRO A C 1
ATOM 771 O O . PRO A 1 98 ? 12.102 -1.864 1.324 1 88.06 98 PRO A O 1
ATOM 774 N N . ILE A 1 99 ? 10.109 -2.438 2.1 1 87.69 99 ILE A N 1
ATOM 775 C CA . ILE A 1 99 ? 9.602 -2.912 0.816 1 87.69 99 ILE A CA 1
ATOM 776 C C . ILE A 1 99 ? 9.562 -1.759 -0.183 1 87.69 99 ILE A C 1
ATOM 778 O O . ILE A 1 99 ? 10.031 -1.894 -1.315 1 87.69 99 ILE A O 1
ATOM 782 N N . GLY A 1 100 ? 9.078 -0.684 0.287 1 91.12 100 GLY A N 1
ATOM 783 C CA . GLY A 1 100 ? 9.016 0.486 -0.575 1 91.12 100 GLY A CA 1
ATOM 784 C C . GLY A 1 100 ? 10.391 0.99 -0.984 1 91.12 100 GLY A C 1
ATOM 785 O O . GLY A 1 100 ? 10.594 1.386 -2.133 1 91.12 100 GLY A O 1
ATOM 786 N N . GLU A 1 101 ? 11.289 0.993 -0.062 1 90.94 101 GLU A N 1
ATOM 787 C CA . GLU A 1 101 ? 12.664 1.402 -0.352 1 90.94 101 GLU A CA 1
ATOM 788 C C . GLU A 1 101 ? 13.273 0.548 -1.46 1 90.94 101 GLU A C 1
ATOM 790 O O . GLU A 1 101 ? 13.938 1.069 -2.359 1 90.94 101 GLU A O 1
ATOM 795 N N . ASN A 1 102 ? 13.062 -0.685 -1.38 1 89.56 102 ASN A N 1
ATOM 796 C CA . ASN A 1 102 ? 13.602 -1.611 -2.369 1 89.56 102 ASN A CA 1
ATOM 797 C C . ASN A 1 102 ? 12.914 -1.446 -3.723 1 89.56 102 ASN A C 1
ATOM 799 O O . ASN A 1 102 ? 13.586 -1.42 -4.758 1 89.56 102 ASN A O 1
ATOM 803 N N . LEU A 1 103 ? 11.672 -1.307 -3.678 1 89.75 103 LEU A N 1
ATOM 804 C CA . LEU A 1 103 ? 10.883 -1.181 -4.895 1 89.75 103 LEU A CA 1
ATOM 805 C C . LEU A 1 103 ? 11.312 0.041 -5.699 1 89.75 103 LEU A C 1
ATOM 807 O O . LEU A 1 103 ? 11.414 -0.022 -6.93 1 89.75 103 LEU A O 1
ATOM 811 N N . HIS A 1 104 ? 11.578 1.054 -4.996 1 90.69 104 HIS A N 1
ATOM 812 C CA . HIS A 1 104 ? 11.859 2.32 -5.664 1 90.69 104 HIS A CA 1
ATOM 813 C C . HIS A 1 104 ? 13.367 2.584 -5.73 1 90.69 104 HIS A C 1
ATOM 815 O O . HIS A 1 104 ? 13.797 3.611 -6.262 1 90.69 104 HIS A O 1
ATOM 821 N N . ASP A 1 105 ? 14.141 1.676 -5.191 1 90.06 105 ASP A N 1
ATOM 822 C CA . ASP A 1 105 ? 15.594 1.79 -5.168 1 90.06 105 ASP A CA 1
ATOM 823 C C . ASP A 1 105 ? 16.031 3.117 -4.555 1 90.06 105 ASP A C 1
ATOM 825 O O . ASP A 1 105 ? 16.812 3.855 -5.152 1 90.06 105 ASP A O 1
ATOM 829 N N . LEU A 1 106 ? 15.398 3.443 -3.482 1 92.62 106 LEU A N 1
ATOM 830 C CA . LEU A 1 106 ? 15.68 4.652 -2.719 1 92.62 106 LEU A CA 1
ATOM 831 C C . LEU A 1 106 ? 15.969 4.32 -1.259 1 92.62 106 LEU A C 1
ATOM 833 O O . LEU A 1 106 ? 15.047 4.016 -0.496 1 92.62 106 LEU A O 1
ATOM 837 N N . GLY A 1 107 ? 17.281 4.414 -0.842 1 94 107 GLY A N 1
ATOM 838 C CA . GLY A 1 107 ? 17.641 4.141 0.538 1 94 107 GLY A CA 1
ATOM 839 C C . GLY A 1 107 ? 17.125 5.18 1.512 1 94 107 GLY A C 1
ATOM 840 O O . GLY A 1 107 ? 16.75 6.285 1.108 1 94 107 GLY A O 1
ATOM 841 N N . TYR A 1 108 ? 17.172 4.859 2.746 1 96 108 TYR A N 1
ATOM 842 C CA . TYR A 1 108 ? 16.609 5.707 3.787 1 96 108 TYR A CA 1
ATOM 843 C C . TYR A 1 108 ? 17.266 7.082 3.795 1 96 108 TYR A C 1
ATOM 845 O O . TYR A 1 108 ? 16.578 8.102 3.877 1 96 108 TYR A O 1
ATOM 853 N N . ASN A 1 109 ? 18.609 7.121 3.744 1 97.19 109 ASN A N 1
ATOM 854 C CA . ASN A 1 109 ? 19.312 8.398 3.756 1 97.19 109 ASN A CA 1
ATOM 855 C C . ASN A 1 109 ? 18.969 9.242 2.531 1 97.19 109 ASN A C 1
ATOM 857 O O . ASN A 1 109 ? 18.812 10.461 2.633 1 97.19 109 ASN A O 1
ATOM 861 N N . GLN A 1 110 ? 18.828 8.609 1.415 1 97.81 110 GLN A N 1
ATOM 862 C CA . GLN A 1 110 ? 18.406 9.312 0.207 1 97.81 110 GLN A CA 1
ATOM 863 C C . GLN A 1 110 ? 16.984 9.844 0.344 1 97.81 110 GLN A C 1
ATOM 865 O O . GLN A 1 110 ? 16.672 10.945 -0.121 1 97.81 110 GLN A O 1
ATOM 870 N N . GLU A 1 111 ? 16.172 9.031 1.023 1 98 111 GLU A N 1
ATOM 871 C CA . GLU A 1 111 ? 14.789 9.438 1.267 1 98 111 GLU A CA 1
ATOM 872 C C . GLU A 1 111 ? 14.727 10.68 2.158 1 98 111 GLU A C 1
ATOM 874 O O . GLU A 1 111 ? 13.977 11.617 1.876 1 98 111 GLU A O 1
ATOM 879 N N . VAL A 1 112 ? 15.5 10.641 3.148 1 98.31 112 VAL A N 1
ATOM 880 C CA . VAL A 1 112 ? 15.547 11.789 4.055 1 98.31 112 VAL A CA 1
ATOM 881 C C . VAL A 1 112 ? 16.016 13.023 3.289 1 98.31 112 VAL A C 1
ATOM 883 O O . VAL A 1 112 ? 15.406 14.094 3.416 1 98.31 112 VAL A O 1
ATOM 886 N N . LYS A 1 113 ? 17.016 12.859 2.467 1 98.44 113 LYS A N 1
ATOM 887 C CA . LYS A 1 113 ? 17.531 13.969 1.666 1 98.44 113 LYS A CA 1
ATOM 888 C C . LYS A 1 113 ? 16.469 14.477 0.685 1 98.44 113 LYS A C 1
ATOM 890 O O . LYS A 1 113 ? 16.312 15.68 0.509 1 98.44 113 LYS A O 1
ATOM 895 N N . ARG A 1 114 ? 15.758 13.594 0.089 1 98.5 114 ARG A N 1
ATOM 896 C CA . ARG A 1 114 ? 14.703 13.945 -0.86 1 98.5 114 ARG A CA 1
ATOM 897 C C . ARG A 1 114 ? 13.625 14.789 -0.192 1 98.5 114 ARG A C 1
ATOM 899 O O . ARG A 1 114 ? 13.242 15.844 -0.709 1 98.5 114 ARG A O 1
ATOM 906 N N . ILE A 1 115 ? 13.227 14.406 0.97 1 98.75 115 ILE A N 1
ATOM 907 C CA . ILE A 1 115 ? 12.172 15.094 1.696 1 98.75 115 ILE A CA 1
ATOM 908 C C . ILE A 1 115 ? 12.664 16.469 2.137 1 98.75 115 ILE A C 1
ATOM 910 O O . ILE A 1 115 ? 11.945 17.469 1.991 1 98.75 115 ILE A O 1
ATOM 914 N N . LYS A 1 116 ? 13.867 16.5 2.631 1 98.81 116 LYS A N 1
ATOM 915 C CA . LYS A 1 116 ? 14.438 17.781 3.053 1 98.81 116 LYS A CA 1
ATOM 916 C C . LYS A 1 116 ? 14.508 18.766 1.888 1 98.81 116 LYS A C 1
ATOM 918 O O . LYS A 1 116 ? 14.172 19.938 2.043 1 98.81 116 LYS A O 1
ATOM 923 N N . ASN A 1 117 ? 14.953 18.297 0.801 1 98.75 117 ASN A N 1
ATOM 924 C CA . ASN A 1 117 ? 15.039 19.141 -0.381 1 98.75 117 ASN A CA 1
ATOM 925 C C . ASN A 1 117 ? 13.672 19.656 -0.814 1 98.75 117 ASN A C 1
ATOM 927 O O . ASN A 1 117 ? 13.516 20.828 -1.124 1 98.75 117 ASN A O 1
ATOM 931 N N . LEU A 1 118 ? 12.727 18.781 -0.813 1 98.88 118 LEU A N 1
ATOM 932 C CA . LEU A 1 118 ? 11.367 19.203 -1.17 1 98.88 118 LEU A CA 1
ATOM 933 C C . LEU A 1 118 ? 10.859 20.266 -0.209 1 98.88 118 LEU A C 1
ATOM 935 O O . LEU A 1 118 ? 10.336 21.297 -0.641 1 98.88 118 LEU A O 1
ATOM 939 N N . ILE A 1 119 ? 11.078 20.016 1.038 1 98.81 119 ILE A N 1
ATOM 940 C CA . ILE A 1 119 ? 10.57 20.922 2.057 1 98.81 119 ILE A CA 1
ATOM 941 C C . ILE A 1 119 ? 11.219 22.297 1.892 1 98.81 119 ILE A C 1
ATOM 943 O O . ILE A 1 119 ? 10.547 23.328 1.998 1 98.81 119 ILE A O 1
ATOM 947 N N . LYS A 1 120 ? 12.484 22.281 1.623 1 98.56 120 LYS A N 1
ATOM 948 C CA . LYS A 1 120 ? 13.195 23.547 1.395 1 98.56 120 LYS A CA 1
ATOM 949 C C . LYS A 1 120 ? 12.531 24.344 0.277 1 98.56 120 LYS A C 1
ATOM 951 O O . LYS A 1 120 ? 12.297 25.547 0.427 1 98.56 120 LYS A O 1
ATOM 956 N N . ILE A 1 121 ? 12.25 23.672 -0.758 1 98.69 121 ILE A N 1
ATOM 957 C CA . ILE A 1 121 ? 11.656 24.344 -1.915 1 98.69 121 ILE A CA 1
ATOM 958 C C . ILE A 1 121 ? 10.227 24.781 -1.582 1 98.69 121 ILE A C 1
ATOM 960 O O . ILE A 1 121 ? 9.812 25.875 -1.936 1 98.69 121 ILE A O 1
ATOM 964 N N . LEU A 1 122 ? 9.469 23.969 -0.896 1 98.81 122 LEU A N 1
ATOM 965 C CA . LEU A 1 122 ? 8.094 24.281 -0.529 1 98.81 122 LEU A CA 1
ATOM 966 C C . LEU A 1 122 ? 8.031 25.516 0.361 1 98.81 122 LEU A C 1
ATOM 968 O O . LEU A 1 122 ? 7.152 26.359 0.189 1 98.81 122 LEU A O 1
ATOM 972 N N . ARG A 1 123 ? 8.938 25.625 1.206 1 98.06 123 ARG A N 1
ATOM 973 C CA . ARG A 1 123 ? 9 26.781 2.105 1 98.06 123 ARG A CA 1
ATOM 974 C C . ARG A 1 123 ? 9.328 28.047 1.341 1 98.06 123 ARG A C 1
ATOM 976 O O . ARG A 1 123 ? 8.703 29.094 1.564 1 98.06 123 ARG A O 1
ATOM 983 N N . LYS A 1 124 ? 10.219 27.906 0.474 1 97.81 124 LYS A N 1
ATOM 984 C CA . LYS A 1 124 ? 10.609 29.047 -0.334 1 97.81 124 LYS A CA 1
ATOM 985 C C . LYS A 1 124 ? 9.438 29.562 -1.175 1 97.81 124 LYS A C 1
ATOM 987 O O . LYS A 1 124 ? 9.242 30.766 -1.316 1 97.81 124 LYS A O 1
ATOM 992 N N . LYS A 1 125 ? 8.695 28.672 -1.628 1 97.5 125 LYS A N 1
ATOM 993 C CA . LYS A 1 125 ? 7.609 29.016 -2.539 1 97.5 125 LYS A CA 1
ATOM 994 C C . LYS A 1 125 ? 6.305 29.234 -1.779 1 97.5 125 LYS A C 1
ATOM 996 O O . LYS A 1 125 ? 5.27 29.516 -2.385 1 97.5 125 LYS A O 1
ATOM 1001 N N . LYS A 1 126 ? 6.301 29 -0.463 1 97.06 126 LYS A N 1
ATOM 1002 C CA . LYS A 1 126 ? 5.145 29.156 0.414 1 97.06 126 LYS A CA 1
ATOM 1003 C C . LYS A 1 126 ? 4.004 28.234 -0.011 1 97.06 126 LYS A C 1
ATOM 1005 O O . LYS A 1 126 ? 2.846 28.656 -0.06 1 97.06 126 LYS A O 1
ATOM 1010 N N . ILE A 1 127 ? 4.363 27.062 -0.423 1 98.5 127 ILE A N 1
ATOM 1011 C CA . ILE A 1 127 ? 3.396 26.031 -0.793 1 98.5 127 ILE A CA 1
ATOM 1012 C C . ILE A 1 127 ? 2.848 25.375 0.466 1 98.5 127 ILE A C 1
ATOM 1014 O O . ILE A 1 127 ? 3.592 25.109 1.414 1 98.5 127 ILE A O 1
ATOM 1018 N N . THR A 1 128 ? 1.534 25.125 0.48 1 98.81 128 THR A N 1
ATOM 1019 C CA . THR A 1 128 ? 0.88 24.484 1.622 1 98.81 128 THR A CA 1
ATOM 1020 C C . THR A 1 128 ? 1.353 23.047 1.788 1 98.81 128 THR A C 1
ATOM 1022 O O . THR A 1 128 ? 1.464 22.312 0.808 1 98.81 128 THR A O 1
ATOM 1025 N N . ILE A 1 129 ? 1.681 22.656 3.031 1 98.94 129 ILE A N 1
ATOM 1026 C CA . ILE A 1 129 ? 2.156 21.312 3.33 1 98.94 129 ILE A CA 1
ATOM 1027 C C . ILE A 1 129 ? 1.166 20.609 4.254 1 98.94 129 ILE A C 1
ATOM 1029 O O . ILE A 1 129 ? 0.849 21.109 5.336 1 98.94 129 ILE A O 1
ATOM 1033 N N . ILE A 1 130 ? 0.671 19.5 3.846 1 98.94 130 ILE A N 1
ATOM 1034 C CA . ILE A 1 130 ? -0.149 18.609 4.664 1 98.94 130 ILE A CA 1
ATOM 1035 C C . ILE A 1 130 ? 0.584 17.297 4.887 1 98.94 130 ILE A C 1
ATOM 1037 O O . ILE A 1 130 ? 1.155 16.719 3.951 1 98.94 130 ILE A O 1
ATOM 1041 N N . THR A 1 131 ? 0.628 16.859 6.137 1 98.75 131 THR A N 1
ATOM 1042 C CA . THR A 1 131 ? 1.195 15.555 6.469 1 98.75 131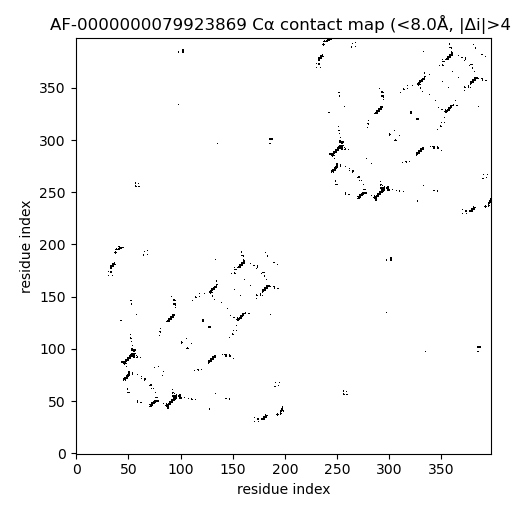 THR A CA 1
ATOM 1043 C C . THR A 1 131 ? 0.1 14.586 6.898 1 98.75 131 THR A C 1
ATOM 1045 O O . THR A 1 131 ? -0.746 14.922 7.727 1 98.75 131 THR A O 1
ATOM 1048 N N . VAL A 1 132 ? 0.096 13.453 6.297 1 98.44 132 VAL A N 1
ATOM 1049 C CA . VAL A 1 132 ? -0.831 12.391 6.68 1 98.44 132 VAL A CA 1
ATOM 1050 C C . VAL A 1 132 ? -0.052 11.195 7.215 1 98.44 132 VAL A C 1
ATOM 1052 O O . VAL A 1 132 ? 0.945 10.773 6.621 1 98.44 132 VAL A O 1
ATOM 1055 N N . PHE A 1 133 ? -0.508 10.695 8.32 1 96.19 133 PHE A N 1
ATOM 1056 C CA . PHE A 1 133 ? 0.117 9.523 8.938 1 96.19 133 PHE A CA 1
ATOM 1057 C C . PHE A 1 133 ? -0.928 8.469 9.281 1 96.19 133 PHE A C 1
ATOM 1059 O O . PHE A 1 133 ? -1.845 8.734 10.062 1 96.19 133 PHE A O 1
ATOM 1066 N N . ILE A 1 134 ? -0.774 7.352 8.609 1 92.81 134 ILE A N 1
ATOM 1067 C CA . ILE A 1 134 ? -1.66 6.223 8.875 1 92.81 134 ILE A CA 1
ATOM 1068 C C . ILE A 1 134 ? -0.937 5.195 9.742 1 92.81 134 ILE A C 1
ATOM 1070 O O . ILE A 1 134 ? -0.008 4.527 9.281 1 92.81 134 ILE A O 1
ATOM 1074 N N . GLY A 1 135 ? -1.399 5.344 11.055 1 75 135 GLY A N 1
ATOM 1075 C CA . GLY A 1 135 ? -0.715 4.609 12.109 1 75 135 GLY A CA 1
ATOM 1076 C C . GLY A 1 135 ? -1.128 3.15 12.18 1 75 135 GLY A C 1
ATOM 1077 O O . GLY A 1 135 ? -1.986 2.705 11.414 1 75 135 GLY A O 1
ATOM 1078 N N . ASN A 1 136 ? -0.521 2.225 12.711 1 59.25 136 ASN A N 1
ATOM 1079 C CA . ASN A 1 136 ? -0.652 0.885 13.273 1 59.25 136 ASN A CA 1
ATOM 1080 C C . ASN A 1 136 ? 0.668 0.122 13.219 1 59.25 136 ASN A C 1
ATOM 1082 O O . ASN A 1 136 ? 0.684 -1.107 13.305 1 59.25 136 ASN A O 1
ATOM 1086 N N . ARG A 1 137 ? 1.545 0.863 12.883 1 50.09 137 ARG A N 1
ATOM 1087 C CA . ARG A 1 137 ? 2.686 -0.031 12.711 1 50.09 137 ARG A CA 1
ATOM 1088 C C . ARG A 1 137 ? 3.283 -0.418 14.062 1 50.09 137 ARG A C 1
ATOM 1090 O O . ARG A 1 137 ? 3.58 0.448 14.883 1 50.09 137 ARG A O 1
ATOM 1097 N N . LYS A 1 138 ? 2.576 -1.388 14.531 1 46.28 138 LYS A N 1
ATOM 1098 C CA . LYS A 1 138 ? 3.178 -1.916 15.758 1 46.28 138 LYS A CA 1
ATOM 1099 C C . LYS A 1 138 ? 4.629 -1.464 15.891 1 46.28 138 LYS A C 1
ATOM 1101 O O . LYS A 1 138 ? 5.129 -1.303 17 1 46.28 138 LYS A O 1
ATOM 1106 N N . GLU A 1 139 ? 5.355 -1.453 14.844 1 46.62 139 GLU A N 1
ATOM 1107 C CA . GLU A 1 139 ? 6.766 -1.205 15.141 1 46.62 139 GLU A CA 1
ATOM 1108 C C . GLU A 1 139 ? 7.094 0.281 15.047 1 46.62 139 GLU A C 1
ATOM 1110 O O . GLU A 1 139 ? 6.859 0.909 14.008 1 46.62 139 GLU A O 1
ATOM 1115 N N . ALA A 1 140 ? 7.02 0.749 16.281 1 54.25 140 ALA A N 1
ATOM 1116 C CA . ALA A 1 140 ? 7.715 2.027 16.391 1 54.25 140 ALA A CA 1
ATOM 1117 C C . ALA A 1 140 ? 9 2.023 15.578 1 54.25 140 ALA A C 1
ATOM 1119 O O . ALA A 1 140 ? 9.844 1.134 15.734 1 54.25 140 ALA A O 1
ATOM 1120 N N . ASN A 1 141 ? 8.945 2.533 14.344 1 78.31 141 ASN A N 1
ATOM 1121 C CA . ASN A 1 141 ? 10.117 2.584 13.469 1 78.31 141 ASN A CA 1
ATOM 1122 C C . ASN A 1 141 ? 10.82 3.936 13.547 1 78.31 141 ASN A C 1
ATOM 1124 O O . ASN A 1 141 ? 10.211 4.973 13.273 1 78.31 141 ASN A O 1
ATOM 1128 N N . LYS A 1 142 ? 11.891 4.016 14.414 1 87.94 142 LYS A N 1
ATOM 1129 C CA . LYS A 1 142 ? 12.711 5.215 14.539 1 87.94 142 LYS A CA 1
ATOM 1130 C C . LYS A 1 142 ? 12.812 5.949 13.203 1 87.94 142 LYS A C 1
ATOM 1132 O O . LYS A 1 142 ? 12.844 7.18 13.164 1 87.94 142 LYS A O 1
ATOM 1137 N N . LYS A 1 143 ? 12.781 5.223 12.203 1 93.31 143 LYS A N 1
ATOM 1138 C CA . LYS A 1 143 ? 12.867 5.809 10.875 1 93.31 143 LYS A CA 1
ATOM 1139 C C . LYS A 1 143 ? 11.586 6.562 10.523 1 93.31 143 LYS A C 1
ATOM 1141 O O . LYS A 1 143 ? 11.633 7.668 9.984 1 93.31 143 LYS A O 1
ATOM 1146 N N . THR A 1 144 ? 10.484 6.004 10.875 1 93.12 144 THR A N 1
ATOM 1147 C CA . THR A 1 144 ? 9.211 6.68 10.656 1 93.12 144 THR A CA 1
ATOM 1148 C C . THR A 1 144 ? 9.117 7.941 11.508 1 93.12 144 THR A C 1
ATOM 1150 O O . THR A 1 144 ? 8.68 8.992 11.023 1 93.12 144 THR A O 1
ATOM 1153 N N . ASP A 1 145 ? 9.57 7.812 12.711 1 92.38 145 ASP A N 1
ATOM 1154 C CA . ASP A 1 145 ? 9.508 8.953 13.617 1 92.38 145 ASP A CA 1
ATOM 1155 C C . ASP A 1 145 ? 10.32 10.125 13.078 1 92.38 145 ASP A C 1
ATOM 1157 O O . ASP A 1 145 ? 9.891 11.281 13.156 1 92.38 145 ASP A O 1
ATOM 1161 N N . LYS A 1 146 ? 11.438 9.828 12.609 1 94.81 146 LYS A N 1
ATOM 1162 C CA . LYS A 1 146 ? 12.297 10.867 12.055 1 94.81 146 LYS A CA 1
ATOM 1163 C C . LYS A 1 146 ? 11.625 11.547 10.859 1 94.81 146 LYS A C 1
ATOM 1165 O O . LYS A 1 146 ? 11.664 12.773 10.742 1 94.81 146 LYS A O 1
ATOM 1170 N N . LEU A 1 147 ? 11 10.812 10.055 1 96.38 147 LEU A N 1
ATOM 1171 C CA . LEU A 1 147 ? 10.312 11.352 8.891 1 96.38 147 LEU A CA 1
ATOM 1172 C C . LEU A 1 147 ? 9.102 12.172 9.305 1 96.38 147 LEU A C 1
ATOM 1174 O O . LEU A 1 147 ? 8.805 13.211 8.703 1 96.38 147 LEU A O 1
ATOM 1178 N N . LEU A 1 148 ? 8.461 11.641 10.297 1 95.5 148 LEU A N 1
ATOM 1179 C CA . LEU A 1 148 ? 7.309 12.367 10.828 1 95.5 148 LEU A CA 1
ATOM 1180 C C . LEU A 1 148 ? 7.734 13.719 11.383 1 95.5 148 LEU A C 1
ATOM 1182 O O . LEU A 1 148 ? 7.113 14.742 11.078 1 95.5 148 LEU A O 1
ATOM 1186 N N . ASN A 1 149 ? 8.734 13.695 12.109 1 96.62 149 ASN A N 1
ATOM 1187 C CA . ASN A 1 149 ? 9.258 14.945 12.656 1 96.62 149 ASN A CA 1
ATOM 1188 C C . ASN A 1 149 ? 9.648 15.922 11.555 1 96.62 149 ASN A C 1
ATOM 1190 O O . ASN A 1 149 ? 9.32 17.109 11.617 1 96.62 149 ASN A O 1
ATOM 1194 N N . LEU A 1 150 ? 10.281 15.414 10.578 1 98.19 150 LEU A N 1
ATOM 1195 C CA . LEU A 1 150 ? 10.773 16.219 9.469 1 98.19 150 LEU A CA 1
ATOM 1196 C C . LEU A 1 150 ? 9.617 16.875 8.727 1 98.19 150 LEU A C 1
ATOM 1198 O O . LEU A 1 150 ? 9.68 18.078 8.406 1 98.19 150 LEU A O 1
ATOM 1202 N N . THR A 1 151 ? 8.586 16.203 8.492 1 98.69 151 THR A N 1
ATOM 1203 C CA . THR A 1 151 ? 7.473 16.75 7.719 1 98.69 151 THR A CA 1
ATOM 1204 C C . THR A 1 151 ? 6.578 17.625 8.594 1 98.69 151 THR A C 1
ATOM 1206 O O . THR A 1 151 ? 6.105 18.672 8.156 1 98.69 151 THR A O 1
ATOM 1209 N N . CYS A 1 152 ? 6.406 17.219 9.797 1 98.38 152 CYS A N 1
ATOM 1210 C CA . CYS A 1 152 ? 5.523 17.953 10.711 1 98.38 152 CYS A CA 1
ATOM 1211 C C . CYS A 1 152 ? 6.094 19.328 11.047 1 98.38 152 CYS A C 1
ATOM 1213 O O . CYS A 1 152 ? 5.344 20.281 11.25 1 98.38 152 CYS A O 1
ATOM 1215 N N . LYS A 1 153 ? 7.352 19.375 11.109 1 98.56 153 LYS A N 1
ATOM 1216 C CA . LYS A 1 153 ? 8.016 20.625 11.477 1 98.56 153 LYS A CA 1
ATOM 1217 C C . LYS A 1 153 ? 7.555 21.766 10.594 1 98.56 153 LYS A C 1
ATOM 1219 O O . LYS A 1 153 ? 7.504 22.922 11.039 1 98.56 153 LYS A O 1
ATOM 1224 N N . TYR A 1 154 ? 7.121 21.5 9.406 1 98.38 154 TYR A N 1
ATOM 1225 C CA . TYR A 1 154 ? 6.781 22.578 8.469 1 98.38 154 TYR A CA 1
ATOM 1226 C C . TYR A 1 154 ? 5.359 22.406 7.949 1 98.38 154 TYR A C 1
ATOM 1228 O O . TYR A 1 154 ? 4.953 23.094 7.004 1 98.38 154 TYR A O 1
ATOM 1236 N N . ALA A 1 155 ? 4.637 21.531 8.523 1 98.75 155 ALA A N 1
ATOM 1237 C CA . ALA A 1 155 ? 3.279 21.25 8.07 1 98.75 155 ALA A CA 1
ATOM 1238 C C . ALA A 1 155 ? 2.318 22.344 8.5 1 98.75 155 ALA A C 1
ATOM 1240 O O . ALA A 1 155 ? 2.439 22.891 9.594 1 98.75 155 ALA A O 1
ATOM 1241 N N . ASN A 1 156 ? 1.416 22.656 7.605 1 98.5 156 ASN A N 1
ATOM 1242 C CA . ASN A 1 156 ? 0.29 23.516 7.969 1 98.5 156 ASN A CA 1
ATOM 1243 C C . ASN A 1 156 ? -0.812 22.719 8.664 1 98.5 156 ASN A C 1
ATOM 1245 O O . ASN A 1 156 ? -1.515 23.25 9.523 1 98.5 156 ASN A O 1
ATOM 1249 N N . TYR A 1 157 ? -0.938 21.5 8.305 1 98.81 157 TYR A N 1
ATOM 1250 C CA . TYR A 1 157 ? -1.996 20.609 8.781 1 98.81 157 TYR A CA 1
ATOM 1251 C C . TYR A 1 157 ? -1.521 19.156 8.812 1 98.81 157 TYR A C 1
ATOM 1253 O O . TYR A 1 157 ? -0.838 18.703 7.895 1 98.81 157 TYR A O 1
ATOM 1261 N N . VAL A 1 158 ? -1.778 18.484 9.922 1 98.5 158 VAL A N 1
ATOM 1262 C CA . VAL A 1 158 ? -1.445 17.062 10.078 1 98.5 158 VAL A CA 1
ATOM 1263 C C . VAL A 1 158 ? -2.711 16.266 10.375 1 98.5 158 VAL A C 1
ATOM 1265 O O . VAL A 1 158 ? -3.516 16.656 11.219 1 98.5 158 VAL A O 1
ATOM 1268 N N . ILE A 1 159 ? -2.91 15.227 9.617 1 98.25 159 ILE A N 1
ATOM 1269 C CA . ILE A 1 159 ? -4.008 14.289 9.828 1 98.25 159 ILE A CA 1
ATOM 1270 C C . ILE A 1 159 ? -3.443 12.898 10.133 1 98.25 159 ILE A C 1
ATOM 1272 O O . ILE A 1 159 ? -2.57 12.406 9.414 1 98.25 159 ILE A O 1
ATOM 1276 N N . SER A 1 160 ? -3.904 12.273 11.188 1 96.44 160 SER A N 1
ATOM 1277 C CA . SER A 1 160 ? -3.383 10.961 11.539 1 96.44 160 SER A CA 1
ATOM 1278 C C . SER A 1 160 ? -4.477 10.07 12.125 1 96.44 160 SER A C 1
ATOM 1280 O O . SER A 1 160 ? -5.406 10.562 12.766 1 96.44 160 SER A O 1
ATOM 1282 N N . THR A 1 161 ? -4.336 8.812 11.875 1 94.75 161 THR A N 1
ATOM 1283 C CA . THR A 1 161 ? -5.148 7.863 12.625 1 94.75 161 THR A CA 1
ATOM 1284 C C . THR A 1 161 ? -4.652 7.738 14.062 1 94.75 161 THR A C 1
ATOM 1286 O O . THR A 1 161 ? -3.451 7.848 14.32 1 94.75 161 THR A O 1
ATOM 1289 N N . LYS A 1 162 ? -5.551 7.492 14.891 1 89.69 162 LYS A N 1
ATOM 1290 C CA . LYS A 1 162 ? -5.227 7.336 16.312 1 89.69 162 LYS A CA 1
ATOM 1291 C C . LYS A 1 162 ? -4.5 6.016 16.562 1 89.69 162 LYS A C 1
ATOM 1293 O O . LYS A 1 162 ? -4.824 4.996 15.953 1 89.69 162 LYS A O 1
ATOM 1298 N N . ASN A 1 163 ? -3.521 6.176 17.266 1 79.12 163 ASN A N 1
ATOM 1299 C CA . ASN A 1 163 ? -2.865 5.02 17.859 1 79.12 163 ASN A CA 1
ATOM 1300 C C . ASN A 1 163 ? -2.16 5.383 19.156 1 79.12 163 ASN A C 1
ATOM 1302 O O . ASN A 1 163 ? -1.729 6.523 19.344 1 79.12 163 ASN A O 1
ATOM 1306 N N . ASN A 1 164 ? -2.254 4.5 20.109 1 66 164 ASN A N 1
ATOM 1307 C CA . ASN A 1 164 ? -1.802 4.805 21.469 1 66 164 ASN A CA 1
ATOM 1308 C C . ASN A 1 164 ? -0.406 5.422 21.469 1 66 164 ASN A C 1
ATOM 1310 O O . ASN A 1 164 ? -0.15 6.387 22.188 1 66 164 ASN A O 1
ATOM 1314 N N . ASN A 1 165 ? 0.441 4.941 20.641 1 69.38 165 ASN A N 1
ATOM 1315 C CA . ASN A 1 165 ? 1.834 5.371 20.672 1 69.38 165 ASN A CA 1
ATOM 1316 C C . ASN A 1 165 ? 2.027 6.707 19.953 1 69.38 165 ASN A C 1
ATOM 1318 O O . ASN A 1 165 ? 2.721 7.59 20.453 1 69.38 165 ASN A O 1
ATOM 1322 N N . ASN A 1 166 ? 1.254 6.938 18.953 1 78.25 166 ASN A N 1
ATOM 1323 C CA . ASN A 1 166 ? 1.576 8.078 18.109 1 78.25 166 ASN A CA 1
ATOM 1324 C C . ASN A 1 166 ? 0.77 9.312 18.5 1 78.25 166 ASN A C 1
ATOM 1326 O O . ASN A 1 166 ? 1.165 10.438 18.188 1 78.25 166 ASN A O 1
ATOM 1330 N N . ASN A 1 167 ? -0.173 9.125 19.25 1 87.06 167 ASN A N 1
ATOM 1331 C CA . ASN A 1 167 ? -1.025 10.266 19.578 1 87.06 167 ASN A CA 1
ATOM 1332 C C . ASN A 1 167 ? -0.275 11.305 20.406 1 87.06 167 ASN A C 1
ATOM 1334 O O . ASN A 1 167 ? -0.254 12.484 20.047 1 87.06 167 ASN A O 1
ATOM 1338 N N . GLN A 1 168 ? 0.288 10.836 21.438 1 87.88 168 GLN A N 1
ATOM 1339 C CA . GLN A 1 168 ? 1.003 11.766 22.297 1 87.88 168 GLN A CA 1
ATOM 1340 C C . GLN A 1 168 ? 2.16 12.438 21.562 1 87.88 168 GLN A C 1
ATOM 1342 O O . GLN A 1 168 ? 2.416 13.625 21.75 1 87.88 168 GLN A O 1
ATOM 1347 N N . TYR A 1 169 ? 2.777 11.656 20.828 1 90.94 169 TYR A N 1
ATOM 1348 C CA . TYR A 1 169 ? 3.9 12.18 20.062 1 90.94 169 TYR A CA 1
ATOM 1349 C C . TYR A 1 169 ? 3.447 13.289 19.125 1 90.94 169 TYR A C 1
ATOM 1351 O O . TYR A 1 169 ? 4.055 14.367 19.078 1 90.94 169 TYR A O 1
ATOM 1359 N N . LEU A 1 170 ? 2.375 13.109 18.438 1 94.5 170 LEU A N 1
ATOM 1360 C CA . LEU A 1 170 ? 1.861 14.078 17.469 1 94.5 170 LEU A CA 1
ATOM 1361 C C . LEU A 1 170 ? 1.322 15.312 18.172 1 94.5 170 LEU A C 1
ATOM 1363 O O . LEU A 1 170 ? 1.465 16.438 17.672 1 94.5 170 LEU A O 1
ATOM 1367 N N . LEU A 1 171 ? 0.744 15.094 19.266 1 93.44 171 LEU A N 1
ATOM 1368 C CA . LEU A 1 171 ? 0.268 16.219 20.062 1 93.44 171 LEU A CA 1
ATOM 1369 C C . LEU A 1 171 ? 1.428 17.125 20.469 1 93.44 171 LEU A C 1
ATOM 1371 O O . LEU A 1 171 ? 1.33 18.344 20.391 1 93.44 171 LEU A O 1
ATOM 1375 N N . ASN A 1 172 ? 2.453 16.469 20.891 1 93.38 172 ASN A N 1
ATOM 1376 C CA . ASN A 1 172 ? 3.641 17.219 21.281 1 93.38 172 ASN A CA 1
ATOM 1377 C C . ASN A 1 172 ? 4.23 17.984 20.109 1 93.38 172 ASN A C 1
ATOM 1379 O O . ASN A 1 172 ? 4.637 19.141 20.25 1 93.38 172 ASN A O 1
ATOM 1383 N N . LEU A 1 173 ? 4.246 17.344 18.969 1 95.81 173 LEU A N 1
ATOM 1384 C CA . LEU A 1 173 ? 4.758 18.016 17.781 1 95.81 173 LEU A CA 1
ATOM 1385 C C . LEU A 1 173 ? 3.863 19.188 17.391 1 95.81 173 LEU A C 1
ATOM 1387 O O . LEU A 1 173 ? 4.355 20.234 16.953 1 95.81 173 LEU A O 1
ATOM 1391 N N . ALA A 1 174 ? 2.584 18.984 17.531 1 97.06 174 ALA A N 1
ATOM 1392 C CA . ALA A 1 174 ? 1.638 20.031 17.188 1 97.06 174 ALA A CA 1
ATOM 1393 C C . ALA A 1 174 ? 1.878 21.281 18.031 1 97.06 174 ALA A C 1
ATOM 1395 O O . ALA A 1 174 ? 1.809 22.406 17.531 1 97.06 174 ALA A O 1
ATOM 1396 N N . LYS A 1 175 ? 2.129 21.047 19.25 1 95.5 175 LYS A N 1
ATOM 1397 C CA . LYS A 1 175 ? 2.426 22.156 20.156 1 95.5 175 LYS A CA 1
ATOM 1398 C C . LYS A 1 175 ? 3.768 22.797 19.828 1 95.5 175 LYS A C 1
ATOM 1400 O O . LYS A 1 175 ? 3.879 24.031 19.781 1 95.5 175 LYS A O 1
ATOM 1405 N N . LEU A 1 176 ? 4.668 21.938 19.578 1 96.81 176 LEU A N 1
ATOM 1406 C CA . LEU A 1 176 ? 6.035 22.391 19.328 1 96.81 176 LEU A CA 1
ATOM 1407 C C . LEU A 1 176 ? 6.121 23.219 18.047 1 96.81 176 LEU A C 1
ATOM 1409 O O . LEU A 1 176 ? 6.773 24.266 18.031 1 96.81 176 LEU A O 1
ATOM 1413 N N . TYR A 1 177 ? 5.453 22.75 17.016 1 97.88 177 TYR A N 1
ATOM 1414 C CA . TYR A 1 177 ? 5.633 23.375 15.703 1 97.88 177 TYR A CA 1
ATOM 1415 C C . TYR A 1 177 ? 4.41 24.188 15.312 1 97.88 177 TYR A C 1
ATOM 1417 O O . TYR A 1 177 ? 4.395 24.844 14.258 1 97.88 177 TYR A O 1
ATOM 1425 N N . ASN A 1 178 ? 3.385 24.188 16.109 1 96.25 178 ASN A N 1
ATOM 1426 C CA . ASN A 1 178 ? 2.191 25.016 15.953 1 96.25 178 ASN A CA 1
ATOM 1427 C C . ASN A 1 178 ? 1.462 24.703 14.648 1 96.25 178 ASN A C 1
ATOM 1429 O O . ASN A 1 178 ? 1.173 25.625 13.867 1 96.25 178 ASN A O 1
ATOM 1433 N N . PHE A 1 179 ? 1.138 23.531 14.391 1 97.56 179 PHE A N 1
ATOM 1434 C CA . PHE A 1 179 ? 0.283 23.141 13.273 1 97.56 179 PHE A CA 1
ATOM 1435 C C . PHE A 1 179 ? -1.053 22.609 13.781 1 97.56 179 PHE A C 1
ATOM 1437 O O . PHE A 1 179 ? -1.172 22.219 14.945 1 97.56 179 PHE A O 1
ATOM 1444 N N . LYS A 1 180 ? -2.035 22.625 12.906 1 98.31 180 LYS A N 1
ATOM 1445 C CA . LYS A 1 180 ? -3.32 22.016 13.227 1 98.31 180 LYS A CA 1
ATOM 1446 C C . LYS A 1 180 ? -3.266 20.5 13.07 1 98.31 180 LYS A C 1
ATOM 1448 O O . LYS A 1 180 ? -2.654 19.984 12.125 1 98.31 180 LYS A O 1
ATOM 1453 N N . LEU A 1 181 ? -3.834 19.859 14.039 1 98.12 181 LEU A N 1
ATOM 1454 C CA . LEU A 1 181 ? -3.793 18.406 14.086 1 98.12 181 LEU A CA 1
ATOM 1455 C C . LEU A 1 181 ? -5.199 17.812 14.156 1 98.12 181 LEU A C 1
ATOM 1457 O O . LEU A 1 181 ? -6.035 18.297 14.938 1 98.12 181 LEU A O 1
ATOM 1461 N N . THR A 1 182 ? -5.477 16.922 13.297 1 98 182 THR A N 1
ATOM 1462 C CA . THR A 1 182 ? -6.688 16.109 13.398 1 98 182 THR A CA 1
ATOM 1463 C C . THR A 1 182 ? -6.34 14.641 13.578 1 98 182 THR A C 1
ATOM 1465 O O . THR A 1 182 ? -5.578 14.078 12.789 1 98 182 THR A O 1
ATOM 1468 N N . LEU A 1 183 ? -6.836 14.031 14.594 1 96.12 183 LEU A N 1
ATOM 1469 C CA . LEU A 1 183 ? -6.723 12.602 14.859 1 96.12 183 LEU A CA 1
ATOM 1470 C C . LEU A 1 183 ? -8.039 11.891 14.57 1 96.12 183 LEU A C 1
ATOM 1472 O O . LEU A 1 183 ? -9.086 12.289 15.086 1 96.12 183 LEU A O 1
ATOM 1476 N N . VAL A 1 184 ? -7.93 10.906 13.742 1 96.06 184 VAL A N 1
ATOM 1477 C CA . VAL A 1 184 ? -9.133 10.156 13.406 1 96.06 184 VAL A CA 1
ATOM 1478 C C . VAL A 1 184 ? -9.008 8.719 13.914 1 96.06 184 VAL A C 1
ATOM 1480 O O . VAL A 1 184 ? -7.895 8.227 14.125 1 96.06 184 VAL A O 1
ATOM 1483 N N . GLU A 1 185 ? -10.094 8.016 14.102 1 91.75 185 GLU A N 1
ATOM 1484 C CA . GLU A 1 185 ? -10.102 6.68 14.695 1 91.75 185 GLU A CA 1
ATOM 1485 C C . GLU A 1 185 ? -9.414 5.664 13.789 1 91.75 185 GLU A C 1
ATOM 1487 O O . GLU A 1 185 ? -8.656 4.812 14.258 1 91.75 185 GLU A O 1
ATOM 1492 N N . ASP A 1 186 ? -9.734 5.707 12.531 1 91.56 186 ASP A N 1
ATOM 1493 C CA . ASP A 1 186 ? -9.156 4.797 11.547 1 91.56 186 ASP A CA 1
ATOM 1494 C C . ASP A 1 186 ? -9.125 5.434 10.164 1 91.56 186 ASP A C 1
ATOM 1496 O O . ASP A 1 186 ? -9.414 6.625 10.016 1 91.56 186 ASP A O 1
ATOM 1500 N N . VAL A 1 187 ? -8.734 4.676 9.266 1 94.38 187 VAL A N 1
ATOM 1501 C CA . VAL A 1 187 ? -8.469 5.195 7.93 1 94.38 187 VAL A CA 1
ATOM 1502 C C . VAL A 1 187 ? -9.758 5.719 7.312 1 94.38 187 VAL A C 1
ATOM 1504 O O . VAL A 1 187 ? -9.734 6.637 6.488 1 94.38 187 VAL A O 1
ATOM 1507 N N . THR A 1 188 ? -10.922 5.188 7.664 1 94.38 188 THR A N 1
ATOM 1508 C CA . THR A 1 188 ? -12.188 5.637 7.102 1 94.38 188 THR A CA 1
ATOM 1509 C C . THR A 1 188 ? -12.5 7.062 7.551 1 94.38 188 THR A C 1
ATOM 1511 O O . THR A 1 188 ? -13.281 7.766 6.906 1 94.38 188 THR A O 1
ATOM 1514 N N . GLY A 1 189 ? -11.891 7.496 8.578 1 96.31 189 GLY A N 1
ATOM 1515 C CA . G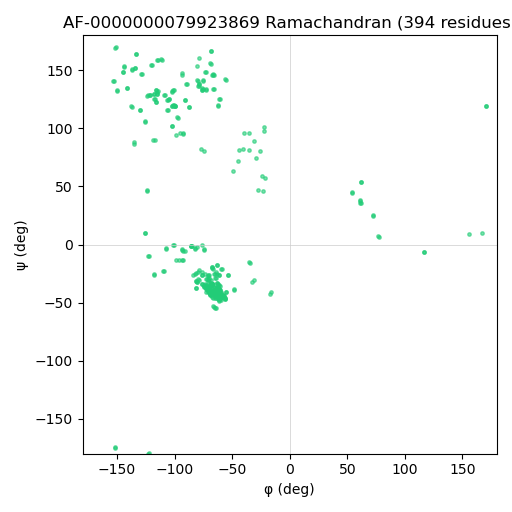LY A 1 189 ? -12.109 8.828 9.109 1 96.31 189 GLY A CA 1
ATOM 1516 C C . GLY A 1 189 ? -11.25 9.891 8.445 1 96.31 189 GLY A C 1
ATOM 1517 O O . GLY A 1 189 ? -11.391 11.078 8.719 1 96.31 189 GLY A O 1
ATOM 1518 N N . LEU A 1 190 ? -10.406 9.539 7.508 1 97.88 190 LEU A N 1
ATOM 1519 C CA . LEU A 1 190 ? -9.445 10.469 6.918 1 97.88 190 LEU A CA 1
ATOM 1520 C C . LEU A 1 190 ? -10.125 11.406 5.93 1 97.88 190 LEU A C 1
ATOM 1522 O O . LEU A 1 190 ? -9.664 12.531 5.715 1 97.88 190 LEU A O 1
ATOM 1526 N N . SER A 1 191 ? -11.195 10.977 5.363 1 98.19 191 SER A N 1
ATOM 1527 C CA . SER A 1 191 ? -11.789 11.688 4.234 1 98.19 191 SER A CA 1
ATOM 1528 C C . SER A 1 191 ? -12.266 13.07 4.645 1 98.19 191 SER A C 1
ATOM 1530 O O . SER A 1 191 ? -12 14.055 3.955 1 98.19 191 SER A O 1
ATOM 1532 N N . GLU A 1 192 ? -12.922 13.141 5.715 1 98.31 192 GLU A N 1
ATOM 1533 C CA . GLU A 1 192 ? -13.516 14.414 6.133 1 98.31 192 GLU A CA 1
ATOM 1534 C C . GLU A 1 192 ? -12.445 15.461 6.418 1 98.31 192 GLU A C 1
ATOM 1536 O O . GLU A 1 192 ? -12.461 16.547 5.836 1 98.31 192 GLU A O 1
ATOM 1541 N N . PRO A 1 193 ? -11.523 15.148 7.277 1 98.81 193 PRO A N 1
ATOM 1542 C CA . PRO A 1 193 ? -10.5 16.172 7.504 1 98.81 193 PRO A CA 1
ATOM 1543 C C . PRO A 1 193 ? -9.672 16.469 6.254 1 98.81 193 PRO A C 1
ATOM 1545 O O . PRO A 1 193 ? -9.25 17.609 6.051 1 98.81 193 PRO A O 1
ATOM 1548 N N . PHE A 1 194 ? -9.453 15.5 5.434 1 98.88 194 PHE A N 1
ATOM 1549 C CA . PHE A 1 194 ? -8.734 15.75 4.188 1 98.88 194 PHE A CA 1
ATOM 1550 C C . PHE A 1 194 ? -9.523 16.703 3.295 1 98.88 194 PHE A C 1
ATOM 1552 O O . PHE A 1 194 ? -8.969 17.672 2.768 1 98.88 194 PHE A O 1
ATOM 1559 N N . ALA A 1 195 ? -10.781 16.484 3.18 1 98.62 195 ALA A N 1
ATOM 1560 C CA . ALA A 1 195 ? -11.664 17.344 2.385 1 98.62 195 ALA A CA 1
ATOM 1561 C C . ALA A 1 195 ? -11.695 18.766 2.941 1 98.62 195 ALA A C 1
ATOM 1563 O O . ALA A 1 195 ? -11.703 19.734 2.184 1 98.62 195 ALA A O 1
ATOM 1564 N N . SER A 1 196 ? -11.664 18.859 4.223 1 98.56 196 SER A N 1
ATOM 1565 C CA . SER A 1 196 ? -11.797 20.156 4.879 1 98.56 196 SER A CA 1
ATOM 1566 C C . SER A 1 196 ? -10.617 21.062 4.551 1 98.56 196 SER A C 1
ATOM 1568 O O . SER A 1 196 ? -10.727 22.281 4.617 1 98.56 196 SER A O 1
ATOM 1570 N N . ALA A 1 197 ? -9.469 20.406 4.215 1 98.69 197 ALA A N 1
ATOM 1571 C CA . ALA A 1 197 ? -8.297 21.203 3.842 1 98.69 197 ALA A CA 1
ATOM 1572 C C . ALA A 1 197 ? -8.531 21.938 2.525 1 98.69 197 ALA A C 1
ATOM 1574 O O . ALA A 1 197 ? -7.906 22.953 2.26 1 98.69 197 ALA A O 1
ATOM 1575 N N . PHE A 1 198 ? -9.469 21.484 1.733 1 98.38 198 PHE A N 1
ATOM 1576 C CA . PHE A 1 198 ? -9.594 21.984 0.369 1 98.38 198 PHE A CA 1
ATOM 1577 C C . PHE A 1 198 ? -10.938 22.672 0.161 1 98.38 198 PHE A C 1
ATOM 1579 O O . PHE A 1 198 ? -11.125 23.406 -0.807 1 98.38 198 PHE A O 1
ATOM 1586 N N . ARG A 1 199 ? -11.984 22.328 0.897 1 94.75 199 ARG A N 1
ATOM 1587 C CA . ARG A 1 199 ? -13.312 22.891 0.715 1 94.75 199 ARG A CA 1
ATOM 1588 C C . ARG A 1 199 ? -14.07 22.953 2.035 1 94.75 199 ARG A C 1
ATOM 1590 O O . ARG A 1 199 ? -13.773 22.188 2.959 1 94.75 199 ARG A O 1
ATOM 1597 N N . MET B 1 1 ? 53.375 -54.625 21.203 1 50.75 1 MET B N 1
ATOM 1598 C CA . MET B 1 1 ? 53.188 -54.094 19.859 1 50.75 1 MET B CA 1
ATOM 1599 C C . MET B 1 1 ? 51.75 -54.375 19.375 1 50.75 1 MET B C 1
ATOM 1601 O O . MET B 1 1 ? 51.188 -53.531 18.656 1 50.75 1 MET B O 1
ATOM 1605 N N . LYS B 1 2 ? 51.094 -55.375 20.062 1 73.44 2 LYS B N 1
ATOM 1606 C CA . LYS B 1 2 ? 49.781 -55.844 19.625 1 73.44 2 LYS B CA 1
ATOM 1607 C C . LYS B 1 2 ? 48.656 -54.969 20.156 1 73.44 2 LYS B C 1
ATOM 1609 O O . LYS B 1 2 ? 47.688 -54.688 19.469 1 73.44 2 LYS B O 1
ATOM 1614 N N . THR B 1 3 ? 48.844 -54.312 21.25 1 76.12 3 THR B N 1
ATOM 1615 C CA . THR B 1 3 ? 47.812 -53.531 21.906 1 76.12 3 THR B CA 1
ATOM 1616 C C . THR B 1 3 ? 47.656 -52.188 21.219 1 76.12 3 THR B C 1
ATOM 1618 O O . THR B 1 3 ? 46.531 -51.656 21.109 1 76.12 3 THR B O 1
ATOM 1621 N N . ASN B 1 4 ? 48.75 -51.781 20.688 1 72.88 4 ASN B N 1
ATOM 1622 C CA . ASN B 1 4 ? 48.688 -50.5 20 1 72.88 4 ASN B CA 1
ATOM 1623 C C . ASN B 1 4 ? 48.062 -50.625 18.625 1 72.88 4 ASN B C 1
ATOM 1625 O O . ASN B 1 4 ? 47.375 -49.688 18.172 1 72.88 4 ASN B O 1
ATOM 1629 N N . ILE B 1 5 ? 48.125 -51.844 18.141 1 75.25 5 ILE B N 1
ATOM 1630 C CA . ILE B 1 5 ? 47.562 -52.094 16.812 1 75.25 5 ILE B CA 1
ATOM 1631 C C . ILE B 1 5 ? 46.031 -52.156 16.906 1 75.25 5 ILE B C 1
ATOM 1633 O O . ILE B 1 5 ? 45.312 -51.625 16.062 1 75.25 5 ILE B O 1
ATOM 1637 N N . LEU B 1 6 ? 45.562 -52.688 18.047 1 76.12 6 LEU B N 1
ATOM 1638 C CA . LEU B 1 6 ? 44.125 -52.844 18.266 1 76.12 6 LEU B CA 1
ATOM 1639 C C . LEU B 1 6 ? 43.469 -51.469 18.5 1 76.12 6 LEU B C 1
ATOM 1641 O O . LEU B 1 6 ? 42.375 -51.219 17.984 1 76.12 6 LEU B O 1
ATOM 1645 N N . ARG B 1 7 ? 44.125 -50.625 19.141 1 74.56 7 ARG B N 1
ATOM 1646 C CA . ARG B 1 7 ? 43.625 -49.281 19.406 1 74.56 7 ARG B CA 1
ATOM 1647 C C . ARG B 1 7 ? 43.594 -48.438 18.125 1 74.56 7 ARG B C 1
ATOM 1649 O O . ARG B 1 7 ? 42.688 -47.688 17.891 1 74.56 7 ARG B O 1
ATOM 1656 N N . PHE B 1 8 ? 44.562 -48.875 17.391 1 77.5 8 PHE B N 1
ATOM 1657 C CA . PHE B 1 8 ? 44.719 -48.188 16.109 1 77.5 8 PHE B CA 1
ATOM 1658 C C . PHE B 1 8 ? 43.625 -48.625 15.148 1 77.5 8 PHE B C 1
ATOM 1660 O O . PHE B 1 8 ? 43.031 -47.781 14.453 1 77.5 8 PHE B O 1
ATOM 1667 N N . ILE B 1 9 ? 43.25 -49.812 15.203 1 76.88 9 ILE B N 1
ATOM 1668 C CA . ILE B 1 9 ? 42.219 -50.375 14.344 1 76.88 9 ILE B CA 1
ATOM 1669 C C . ILE B 1 9 ? 40.844 -49.875 14.789 1 76.88 9 ILE B C 1
ATOM 1671 O O . ILE B 1 9 ? 40 -49.5 13.961 1 76.88 9 ILE B O 1
ATOM 1675 N N . VAL B 1 10 ? 40.688 -49.75 16.031 1 77.06 10 VAL B N 1
ATOM 1676 C CA . VAL B 1 10 ? 39.438 -49.25 16.594 1 77.06 10 VAL B CA 1
ATOM 1677 C C . VAL B 1 10 ? 39.312 -47.781 16.266 1 77.06 10 VAL B C 1
ATOM 1679 O O . VAL B 1 10 ? 38.219 -47.312 15.906 1 77.06 10 VAL B O 1
ATOM 1682 N N . PHE B 1 11 ? 40.375 -47.094 16.281 1 77.25 11 PHE B N 1
ATOM 1683 C CA . PHE B 1 11 ? 40.375 -45.656 15.969 1 77.25 11 PHE B CA 1
ATOM 1684 C C . PHE B 1 11 ? 40.062 -45.438 14.5 1 77.25 11 PHE B C 1
ATOM 1686 O O . PHE B 1 11 ? 39.281 -44.531 14.156 1 77.25 11 PHE B O 1
ATOM 1693 N N . ILE B 1 12 ? 40.594 -46.25 13.648 1 76.44 12 ILE B N 1
ATOM 1694 C CA . ILE B 1 12 ? 40.375 -46.125 12.211 1 76.44 12 ILE B CA 1
ATOM 1695 C C . ILE B 1 12 ? 38.938 -46.531 11.883 1 76.44 12 ILE B C 1
ATOM 1697 O O . ILE B 1 12 ? 38.281 -45.906 11.055 1 76.44 12 ILE B O 1
ATOM 1701 N N . SER B 1 13 ? 38.469 -47.531 12.633 1 76.75 13 SER B N 1
ATOM 1702 C CA . SER B 1 13 ? 37.062 -47.969 12.445 1 76.75 13 SER B CA 1
ATOM 1703 C C . SER B 1 13 ? 36.094 -46.906 12.891 1 76.75 13 SER B C 1
ATOM 1705 O O . SER B 1 13 ? 35.062 -46.656 12.234 1 76.75 13 SER B O 1
ATOM 1707 N N . ILE B 1 14 ? 36.438 -46.156 13.906 1 75.44 14 ILE B N 1
ATOM 1708 C CA . ILE B 1 14 ? 35.594 -45.062 14.398 1 75.44 14 ILE B CA 1
ATOM 1709 C C . ILE B 1 14 ? 35.688 -43.875 13.422 1 75.44 14 ILE B C 1
ATOM 1711 O O . ILE B 1 14 ? 34.656 -43.25 13.117 1 75.44 14 ILE B O 1
ATOM 1715 N N . LEU B 1 15 ? 36.812 -43.625 12.859 1 74 15 LEU B N 1
ATOM 1716 C CA . LEU B 1 15 ? 37 -42.562 11.875 1 74 15 LEU B CA 1
ATOM 1717 C C . LEU B 1 15 ? 36.25 -42.875 10.594 1 74 15 LEU B C 1
ATOM 1719 O O . LEU B 1 15 ? 35.656 -42 9.984 1 74 15 LEU B O 1
ATOM 1723 N N . LEU B 1 16 ? 36.156 -44.125 10.234 1 72.56 16 LEU B N 1
ATOM 1724 C CA . LEU B 1 16 ? 35.406 -44.562 9.047 1 72.56 16 LEU B CA 1
ATOM 1725 C C . LEU B 1 16 ? 33.906 -44.469 9.273 1 72.56 16 LEU B C 1
ATOM 1727 O O . LEU B 1 16 ? 33.156 -44.094 8.375 1 72.56 16 LEU B O 1
ATOM 1731 N N . VAL B 1 17 ? 33.469 -44.75 10.438 1 69 17 VAL B N 1
ATOM 1732 C CA . VAL B 1 17 ? 32.062 -44.656 10.797 1 69 17 VAL B CA 1
ATOM 1733 C C . VAL B 1 17 ? 31.656 -43.188 10.859 1 69 17 VAL B C 1
ATOM 1735 O O . VAL B 1 17 ? 30.578 -42.812 10.383 1 69 17 VAL B O 1
ATOM 1738 N N . VAL B 1 18 ? 32.531 -42.312 11.32 1 64.31 18 VAL B N 1
ATOM 1739 C CA . VAL B 1 18 ? 32.25 -40.875 11.391 1 64.31 18 VAL B CA 1
ATOM 1740 C C . VAL B 1 18 ? 32.25 -40.281 9.992 1 64.31 18 VAL B C 1
ATOM 1742 O O . VAL B 1 18 ? 31.422 -39.438 9.664 1 64.31 18 VAL B O 1
ATOM 1745 N N . ALA B 1 19 ? 33.125 -40.688 9.117 1 63.12 19 ALA B N 1
ATOM 1746 C CA . ALA B 1 19 ? 33.188 -40.219 7.734 1 63.12 19 ALA B CA 1
ATOM 1747 C C . ALA B 1 19 ? 31.969 -40.656 6.949 1 63.12 19 ALA B C 1
ATOM 1749 O O . ALA B 1 19 ? 31.438 -39.906 6.121 1 63.12 19 ALA B O 1
ATOM 1750 N N . SER B 1 20 ? 31.484 -41.844 7.211 1 61.53 20 SER B N 1
ATOM 1751 C CA . SER B 1 20 ? 30.281 -42.312 6.543 1 61.53 20 SER B CA 1
ATOM 1752 C C . SER B 1 20 ? 29.047 -41.531 7.031 1 61.53 20 SER B C 1
ATOM 1754 O O . SER B 1 20 ? 28.109 -41.312 6.266 1 61.53 20 SER B O 1
ATOM 1756 N N . PHE B 1 21 ? 29.062 -41.062 8.242 1 57.03 21 PHE B N 1
ATOM 1757 C CA . PHE B 1 21 ? 27.953 -40.281 8.758 1 57.03 21 PHE B CA 1
ATOM 1758 C C . PHE B 1 21 ? 27.953 -38.875 8.164 1 57.03 21 PHE B C 1
ATOM 1760 O O . PHE B 1 21 ? 26.891 -38.281 7.969 1 57.03 21 PHE B O 1
ATOM 1767 N N . PHE B 1 22 ? 29.109 -38.312 7.938 1 55 22 PHE B N 1
ATOM 1768 C CA . PHE B 1 22 ? 29.141 -37 7.324 1 55 22 PHE B CA 1
ATOM 1769 C C . PHE B 1 22 ? 28.672 -37.062 5.875 1 55 22 PHE B C 1
ATOM 1771 O O . PHE B 1 22 ? 28.203 -36.062 5.324 1 55 22 PHE B O 1
ATOM 1778 N N . ASN B 1 23 ? 28.922 -38.188 5.281 1 50.69 23 ASN B N 1
ATOM 1779 C CA . ASN B 1 23 ? 28.516 -38.219 3.879 1 50.69 23 ASN B CA 1
ATOM 1780 C C . ASN B 1 23 ? 27 -38.312 3.73 1 50.69 23 ASN B C 1
ATOM 1782 O O . ASN B 1 23 ? 26.469 -38.031 2.658 1 50.69 23 ASN B O 1
ATOM 1786 N N . SER B 1 24 ? 26.344 -38.844 4.734 1 42.34 24 SER B N 1
ATOM 1787 C CA . SER B 1 24 ? 24.922 -39.062 4.465 1 42.34 24 SER B CA 1
ATOM 1788 C C . SER B 1 24 ? 24.109 -37.781 4.66 1 42.34 24 SER B C 1
ATOM 1790 O O . SER B 1 24 ? 22.906 -37.781 4.383 1 42.34 24 SER B O 1
ATOM 1792 N N . CYS B 1 25 ? 24.719 -36.906 5.512 1 35.22 25 CYS B N 1
ATOM 1793 C CA . CYS B 1 25 ? 23.828 -35.781 5.715 1 35.22 25 CYS B CA 1
ATOM 1794 C C . CYS B 1 25 ? 23.922 -34.812 4.551 1 35.22 25 CYS B C 1
ATOM 1796 O O . CYS B 1 25 ? 23.797 -33.594 4.746 1 35.22 25 CYS B O 1
ATOM 1798 N N . LYS B 1 26 ? 24.766 -35.094 3.635 1 38.28 26 LYS B N 1
ATOM 1799 C CA . LYS B 1 26 ? 24.453 -34.188 2.52 1 38.28 26 LYS B CA 1
ATOM 1800 C C . LYS B 1 26 ? 22.953 -34.125 2.254 1 38.28 26 LYS B C 1
ATOM 1802 O O . LYS B 1 26 ? 22.375 -35.094 1.751 1 38.28 26 LYS B O 1
ATOM 1807 N N . ILE B 1 27 ? 22.25 -33.469 3.178 1 35.22 27 ILE B N 1
ATOM 1808 C CA . ILE B 1 27 ? 20.906 -33.062 2.771 1 35.22 27 ILE B CA 1
ATOM 1809 C C . ILE B 1 27 ? 20.891 -32.781 1.27 1 35.22 27 ILE B C 1
ATOM 1811 O O . ILE B 1 27 ? 21.672 -31.953 0.773 1 35.22 27 ILE B O 1
ATOM 1815 N N . GLN B 1 28 ? 20.656 -33.656 0.463 1 35.44 28 GLN B N 1
ATOM 1816 C CA . GLN B 1 28 ? 20.25 -33.375 -0.914 1 35.44 28 GLN B CA 1
ATOM 1817 C C . GLN B 1 28 ? 19.484 -32.062 -1.017 1 35.44 28 GLN B C 1
ATOM 1819 O O . GLN B 1 28 ? 18.453 -31.875 -0.363 1 35.44 28 GLN B O 1
ATOM 1824 N N . LEU B 1 29 ? 20.109 -30.938 -0.937 1 38.94 29 LEU B N 1
ATOM 1825 C CA . LEU B 1 29 ? 19.359 -29.859 -1.563 1 38.94 29 LEU B CA 1
ATOM 1826 C C . LEU B 1 29 ? 18.453 -30.391 -2.666 1 38.94 29 LEU B C 1
ATOM 1828 O O . LEU B 1 29 ? 18.922 -30.703 -3.764 1 38.94 29 LEU B O 1
ATOM 1832 N N . ARG B 1 30 ? 17.719 -31.469 -2.387 1 41.56 30 ARG B N 1
ATOM 1833 C CA . ARG B 1 30 ? 16.656 -31.953 -3.266 1 41.56 30 ARG B CA 1
ATOM 1834 C C . ARG B 1 30 ? 16.141 -30.828 -4.168 1 41.56 30 ARG B C 1
ATOM 1836 O O . ARG B 1 30 ? 15.836 -29.734 -3.693 1 41.56 30 ARG B O 1
ATOM 1843 N N . ASP B 1 31 ? 16.547 -30.656 -5.43 1 49.53 31 ASP B N 1
ATOM 1844 C CA . ASP B 1 31 ? 16.016 -29.984 -6.613 1 49.53 31 ASP B CA 1
ATOM 1845 C C . ASP B 1 31 ? 14.5 -29.844 -6.531 1 49.53 31 ASP B C 1
ATOM 1847 O O . ASP 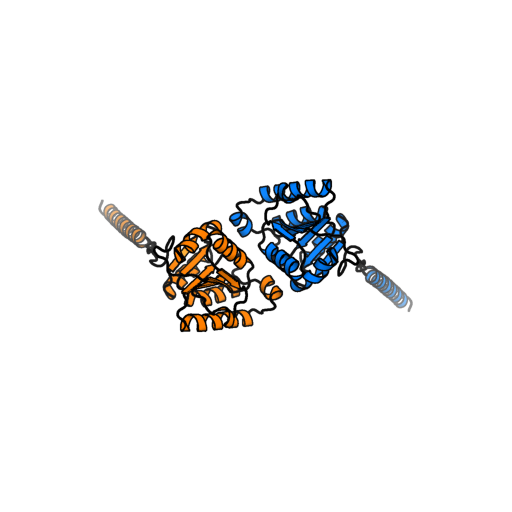B 1 31 ? 13.766 -30.797 -6.758 1 49.53 31 ASP B O 1
ATOM 1851 N N . ASP B 1 32 ? 13.938 -29.203 -5.566 1 67.44 32 ASP B N 1
ATOM 1852 C CA . ASP B 1 32 ? 12.492 -29.031 -5.488 1 67.44 32 ASP B CA 1
ATOM 1853 C C . ASP B 1 32 ? 11.906 -28.656 -6.852 1 67.44 32 ASP B C 1
ATOM 1855 O O . ASP B 1 32 ? 12.102 -27.547 -7.332 1 67.44 32 ASP B O 1
ATOM 1859 N N . ARG B 1 33 ? 11.68 -29.641 -7.742 1 80.62 33 ARG B N 1
ATOM 1860 C CA . ARG B 1 33 ? 11.133 -29.531 -9.094 1 80.62 33 ARG B CA 1
ATOM 1861 C C . ARG B 1 33 ? 10.094 -28.422 -9.18 1 80.62 33 ARG B C 1
ATOM 1863 O O . ARG B 1 33 ? 9.828 -27.906 -10.266 1 80.62 33 ARG B O 1
ATOM 1870 N N . ASN B 1 34 ? 9.648 -28 -8.07 1 91.69 34 ASN B N 1
ATOM 1871 C CA . ASN B 1 34 ? 8.578 -27 -8.062 1 91.69 34 ASN B CA 1
ATOM 1872 C C . ASN B 1 34 ? 9.133 -25.578 -7.996 1 91.69 34 ASN B C 1
ATOM 1874 O O . ASN B 1 34 ? 8.414 -24.625 -8.266 1 91.69 34 ASN B O 1
ATOM 1878 N N . VAL B 1 35 ? 10.391 -25.484 -7.691 1 94.19 35 VAL B N 1
ATOM 1879 C CA . VAL B 1 35 ? 10.969 -24.156 -7.535 1 94.19 35 VAL B CA 1
ATOM 1880 C C . VAL B 1 35 ? 11.75 -23.781 -8.789 1 94.19 35 VAL B C 1
ATOM 1882 O O . VAL B 1 35 ? 12.672 -24.5 -9.195 1 94.19 35 VAL B O 1
ATOM 1885 N N . LEU B 1 36 ? 11.352 -22.719 -9.414 1 96.06 36 LEU B N 1
ATOM 1886 C CA . LEU B 1 36 ? 11.953 -22.234 -10.648 1 96.06 36 LEU B CA 1
ATOM 1887 C C . LEU B 1 36 ? 12.297 -20.75 -10.539 1 96.06 36 LEU B C 1
ATOM 1889 O O . LEU B 1 36 ? 11.625 -20 -9.82 1 96.06 36 LEU B O 1
ATOM 1893 N N . PRO B 1 37 ? 13.406 -20.344 -11.211 1 95.56 37 PRO B N 1
ATOM 1894 C CA . PRO B 1 37 ? 13.648 -18.906 -11.242 1 95.56 37 PRO B CA 1
ATOM 1895 C C . PRO B 1 37 ? 12.516 -18.125 -11.906 1 95.56 37 PRO B C 1
ATOM 1897 O O . PRO B 1 37 ? 12.164 -17.031 -11.453 1 95.56 37 PRO B O 1
ATOM 1900 N N . SER B 1 38 ? 12.016 -18.594 -13 1 96.88 38 SER B N 1
ATOM 1901 C CA . SER B 1 38 ? 10.836 -18.156 -13.727 1 96.88 38 SER B CA 1
ATOM 1902 C C . SER B 1 38 ? 10.203 -19.297 -14.508 1 96.88 38 SER B C 1
ATOM 1904 O O . SER B 1 38 ? 10.773 -20.391 -14.594 1 96.88 38 SER B O 1
ATOM 1906 N N . LEU B 1 39 ? 9.008 -19.016 -15.008 1 98 39 LEU B N 1
ATOM 1907 C CA . LEU B 1 39 ? 8.359 -20.062 -15.781 1 98 39 LEU B CA 1
ATOM 1908 C C . LEU B 1 39 ? 8.984 -20.188 -17.172 1 98 39 LEU B C 1
ATOM 1910 O O . LEU B 1 39 ? 9.281 -19.188 -17.812 1 98 39 LEU B O 1
ATOM 1914 N N . PRO B 1 40 ? 9.242 -21.406 -17.562 1 96 40 PRO B N 1
ATOM 1915 C CA . PRO B 1 40 ? 9.836 -21.594 -18.891 1 96 40 PRO B CA 1
ATOM 1916 C C . PRO B 1 40 ? 8.859 -21.312 -20.016 1 96 40 PRO B C 1
ATOM 1918 O O . PRO B 1 40 ? 9.281 -21.016 -21.141 1 96 40 PRO B O 1
ATOM 1921 N N . ARG B 1 41 ? 7.547 -21.469 -19.766 1 97.31 41 ARG B N 1
ATOM 1922 C CA . ARG B 1 41 ? 6.484 -21.156 -20.719 1 97.31 41 ARG B CA 1
ATOM 1923 C C . ARG B 1 41 ? 5.332 -20.438 -20.031 1 97.31 41 ARG B C 1
ATOM 1925 O O . ARG B 1 41 ? 5.023 -20.703 -18.875 1 97.31 41 ARG B O 1
ATOM 1932 N N . PRO B 1 42 ? 4.664 -19.609 -20.828 1 98.19 42 PRO B N 1
ATOM 1933 C CA . PRO B 1 42 ? 3.527 -18.891 -20.234 1 98.19 42 PRO B CA 1
ATOM 1934 C C . PRO B 1 42 ? 2.383 -19.828 -19.859 1 98.19 42 PRO B C 1
ATOM 1936 O O . PRO B 1 42 ? 2.125 -20.812 -20.547 1 98.19 42 PRO B O 1
ATOM 1939 N N . ILE B 1 43 ? 1.722 -19.484 -18.797 1 98.19 43 ILE B N 1
ATOM 1940 C CA . ILE B 1 43 ? 0.595 -20.297 -18.359 1 98.19 43 ILE B CA 1
ATOM 1941 C C . ILE B 1 43 ? -0.665 -19.438 -18.281 1 98.19 43 ILE B C 1
ATOM 1943 O O . ILE B 1 43 ? -1.759 -19.953 -18.031 1 98.19 43 ILE B O 1
ATOM 1947 N N . ALA B 1 44 ? -0.485 -18.125 -18.406 1 98.06 44 ALA B N 1
ATOM 1948 C CA . ALA B 1 44 ? -1.562 -17.172 -18.172 1 98.06 44 ALA B CA 1
ATOM 1949 C C . ALA B 1 44 ? -1.844 -16.344 -19.438 1 98.06 44 ALA B C 1
ATOM 1951 O O . ALA B 1 44 ? -1.005 -16.266 -20.328 1 98.06 44 ALA B O 1
ATOM 1952 N N . LYS B 1 45 ? -3.029 -15.875 -19.531 1 95.25 45 LYS B N 1
ATOM 1953 C CA . LYS B 1 45 ? -3.443 -14.992 -20.625 1 95.25 45 LYS B CA 1
ATOM 1954 C C . LYS B 1 45 ? -4.238 -13.805 -20.094 1 95.25 45 LYS B C 1
ATOM 1956 O O . LYS B 1 45 ? -4.816 -13.867 -19.016 1 95.25 45 LYS B O 1
ATOM 1961 N N . GLY B 1 46 ? -4.121 -12.688 -20.906 1 92.06 46 GLY B N 1
ATOM 1962 C CA . GLY B 1 46 ? -5.008 -11.578 -20.609 1 92.06 46 GLY B CA 1
ATOM 1963 C C . GLY B 1 46 ? -6.465 -11.875 -20.922 1 92.06 46 GLY B C 1
ATOM 1964 O O . GLY B 1 46 ? -6.762 -12.781 -21.703 1 92.06 46 GLY B O 1
ATOM 1965 N N . LYS B 1 47 ? -7.426 -11.156 -20.266 1 96.19 47 LYS B N 1
ATOM 1966 C CA . LYS B 1 47 ? -7.344 -10.078 -19.281 1 96.19 47 LYS B CA 1
ATOM 1967 C C . LYS B 1 47 ? -7.07 -10.625 -17.891 1 96.19 47 LYS B C 1
ATOM 1969 O O . LYS B 1 47 ? -7.625 -11.656 -17.5 1 96.19 47 LYS B O 1
ATOM 1974 N N . VAL B 1 48 ? -6.246 -9.93 -17.156 1 98.75 48 VAL B N 1
ATOM 1975 C CA . VAL B 1 48 ? -5.844 -10.328 -15.812 1 98.75 48 VAL B CA 1
ATOM 1976 C C . VAL B 1 48 ? -6.613 -9.508 -14.781 1 98.75 48 VAL B C 1
ATOM 1978 O O . VAL B 1 48 ? -6.781 -8.297 -14.938 1 98.75 48 VAL B O 1
ATOM 1981 N N . LEU B 1 49 ? -7.176 -10.211 -13.789 1 98.94 49 LEU B N 1
ATOM 1982 C CA . LEU B 1 49 ? -7.742 -9.531 -12.633 1 98.94 49 LEU B CA 1
ATOM 1983 C C . LEU B 1 49 ? -6.801 -9.617 -11.43 1 98.94 49 LEU B C 1
ATOM 1985 O O . LEU B 1 49 ? -6.41 -10.711 -11.023 1 98.94 49 LEU B O 1
ATOM 1989 N N . ILE B 1 50 ? -6.379 -8.5 -10.961 1 98.94 50 ILE B N 1
ATOM 1990 C CA . ILE B 1 50 ? -5.543 -8.438 -9.766 1 98.94 50 ILE B CA 1
ATOM 1991 C C . ILE B 1 50 ? -6.398 -8.078 -8.555 1 98.94 50 ILE B C 1
ATOM 1993 O O . ILE B 1 50 ? -7.07 -7.047 -8.547 1 98.94 50 ILE B O 1
ATOM 1997 N N . THR B 1 51 ? -6.41 -8.961 -7.613 1 98.88 51 THR B N 1
ATOM 1998 C CA . THR B 1 51 ? -7.203 -8.727 -6.414 1 98.88 51 THR B CA 1
ATOM 1999 C C . THR B 1 51 ? -6.398 -9.047 -5.16 1 98.88 51 THR B C 1
ATOM 2001 O O . THR B 1 51 ? -5.344 -9.672 -5.238 1 98.88 51 THR B O 1
ATOM 2004 N N . SER B 1 52 ? -6.867 -8.578 -4.031 1 98 52 SER B N 1
ATOM 2005 C CA . SER B 1 52 ? -6.18 -8.766 -2.758 1 98 52 SER B CA 1
ATOM 2006 C C . SER B 1 52 ? -6.703 -10 -2.025 1 98 52 SER B C 1
ATOM 2008 O O . SER B 1 52 ? -7.879 -10.352 -2.154 1 98 52 SER B O 1
ATOM 2010 N N . ALA B 1 53 ? -5.84 -10.633 -1.343 1 97.75 53 ALA B N 1
ATOM 2011 C CA . ALA B 1 53 ? -6.199 -11.578 -0.294 1 97.75 53 ALA B CA 1
ATOM 2012 C C . ALA B 1 53 ? -5.684 -11.117 1.065 1 97.75 53 ALA B C 1
ATOM 2014 O O . ALA B 1 53 ? -4.574 -11.477 1.471 1 97.75 53 ALA B O 1
ATOM 2015 N N . GLY B 1 54 ? -6.496 -10.359 1.744 1 95.5 54 GLY B N 1
ATOM 2016 C CA . GLY B 1 54 ? -6.109 -9.828 3.041 1 95.5 54 GLY B CA 1
ATOM 2017 C C . GLY B 1 54 ? -6.023 -8.312 3.062 1 95.5 54 GLY B C 1
ATOM 2018 O O . GLY B 1 54 ? -5.68 -7.719 4.086 1 95.5 54 GLY B O 1
ATOM 2019 N N . GLN B 1 55 ? -6.168 -7.672 1.925 1 94.69 55 GLN B N 1
ATOM 2020 C CA . GLN B 1 55 ? -6.383 -6.234 1.791 1 94.69 55 GLN B CA 1
ATOM 2021 C C . GLN B 1 55 ? -5.113 -5.457 2.113 1 94.69 55 GLN B C 1
ATOM 2023 O O . GLN B 1 55 ? -5.176 -4.34 2.633 1 94.69 55 GLN B O 1
ATOM 2028 N N . SER B 1 56 ? -4.027 -6.098 1.958 1 92.56 56 SER B N 1
ATOM 2029 C CA . SER B 1 56 ? -2.766 -5.371 2.059 1 92.56 56 SER B CA 1
ATOM 2030 C C . SER B 1 56 ? -2.611 -4.371 0.919 1 92.56 56 SER B C 1
ATOM 2032 O O . SER B 1 56 ? -2.986 -4.656 -0.221 1 92.56 56 SER B O 1
ATOM 2034 N N . THR B 1 57 ? -1.966 -3.264 1.235 1 92.75 57 THR B N 1
ATOM 2035 C CA . THR B 1 57 ? -1.693 -2.264 0.208 1 92.75 57 THR B CA 1
ATOM 2036 C C . THR B 1 57 ? -0.575 -2.73 -0.718 1 92.75 57 THR B C 1
ATOM 2038 O O . THR B 1 57 ? -0.354 -2.143 -1.779 1 92.75 57 THR B O 1
ATOM 2041 N N . ASP B 1 58 ? 0.039 -3.885 -0.444 1 92.88 58 ASP B N 1
ATOM 2042 C CA . ASP B 1 58 ? 1.044 -4.457 -1.334 1 92.88 58 ASP B CA 1
ATOM 2043 C C . ASP B 1 58 ? 0.437 -4.816 -2.689 1 92.88 58 ASP B C 1
ATOM 2045 O O . ASP B 1 58 ? 1.158 -4.977 -3.676 1 92.88 58 ASP B O 1
ATOM 2049 N N . THR B 1 59 ? -0.839 -4.891 -2.695 1 96.81 59 THR B N 1
ATOM 2050 C CA . THR B 1 59 ? -1.539 -5.223 -3.93 1 96.81 59 THR B CA 1
ATOM 2051 C C . THR B 1 59 ? -1.275 -4.172 -5 1 96.81 59 THR B C 1
ATOM 2053 O O . THR B 1 59 ? -1.198 -4.492 -6.191 1 96.81 59 THR B O 1
ATOM 2056 N N . TYR B 1 60 ? -0.984 -2.988 -4.57 1 96.5 60 TYR B N 1
ATOM 2057 C CA . TYR B 1 60 ? -0.717 -1.906 -5.512 1 96.5 60 TYR B CA 1
ATOM 2058 C C . TYR B 1 60 ? 0.635 -2.096 -6.191 1 96.5 60 TYR B C 1
ATOM 2060 O O . TYR B 1 60 ? 0.826 -1.68 -7.336 1 96.5 60 TYR B O 1
ATOM 2068 N N . ILE B 1 61 ? 1.531 -2.715 -5.488 1 96.69 61 ILE B N 1
ATOM 2069 C CA . ILE B 1 61 ? 2.84 -2.994 -6.066 1 96.69 61 ILE B CA 1
ATOM 2070 C C . ILE B 1 61 ? 2.682 -3.906 -7.281 1 96.69 61 ILE B C 1
ATOM 2072 O O . ILE B 1 61 ? 3.271 -3.656 -8.336 1 96.69 61 ILE B O 1
ATOM 2076 N N . VAL B 1 62 ? 1.854 -4.902 -7.121 1 98.44 62 VAL B N 1
ATOM 2077 C CA . VAL B 1 62 ? 1.647 -5.871 -8.188 1 98.44 62 VAL B CA 1
ATOM 2078 C C . VAL B 1 62 ? 0.901 -5.211 -9.352 1 98.44 62 VAL B C 1
ATOM 2080 O O . VAL B 1 62 ? 1.201 -5.469 -10.516 1 98.44 62 VAL B O 1
ATOM 2083 N N . LYS B 1 63 ? -0.061 -4.367 -9.023 1 98.19 63 LYS B N 1
ATOM 2084 C CA . LYS B 1 63 ? -0.729 -3.576 -10.047 1 98.19 63 LYS B CA 1
ATOM 2085 C C . LYS B 1 63 ? 0.279 -2.76 -10.852 1 98.19 63 LYS B C 1
ATOM 2087 O O . LYS B 1 63 ? 0.25 -2.77 -12.086 1 98.19 63 LYS B O 1
ATOM 2092 N N . ASP B 1 64 ? 1.188 -2.094 -10.203 1 96.44 64 ASP B N 1
ATOM 2093 C CA . ASP B 1 64 ? 2.18 -1.256 -10.867 1 96.44 64 ASP B CA 1
ATOM 2094 C C . ASP B 1 64 ? 3.113 -2.096 -11.742 1 96.44 64 ASP B C 1
ATOM 2096 O O . ASP B 1 64 ? 3.496 -1.678 -12.836 1 96.44 64 ASP B O 1
ATOM 2100 N N . ILE B 1 65 ? 3.479 -3.248 -11.25 1 97.56 65 ILE B N 1
ATOM 2101 C CA . ILE B 1 65 ? 4.32 -4.16 -12.016 1 97.56 65 ILE B CA 1
ATOM 2102 C C . ILE B 1 65 ? 3.598 -4.574 -13.297 1 97.56 65 ILE B C 1
ATOM 2104 O O . ILE B 1 65 ? 4.18 -4.535 -14.383 1 97.56 65 ILE B O 1
ATOM 2108 N N . ALA B 1 66 ? 2.355 -4.977 -13.18 1 98.44 66 ALA B N 1
ATOM 2109 C CA . ALA B 1 66 ? 1.57 -5.367 -14.352 1 98.44 66 ALA B CA 1
ATOM 2110 C C . ALA B 1 66 ? 1.492 -4.23 -15.367 1 98.44 66 ALA B C 1
ATOM 2112 O O . ALA B 1 66 ? 1.65 -4.453 -16.562 1 98.44 66 ALA B O 1
ATOM 2113 N N . ASN B 1 67 ? 1.264 -3.014 -14.891 1 97.5 67 ASN B N 1
ATOM 2114 C CA . ASN B 1 67 ? 1.184 -1.85 -15.766 1 97.5 67 ASN B CA 1
ATOM 2115 C C . ASN B 1 67 ? 2.51 -1.592 -16.484 1 97.5 67 ASN B C 1
ATOM 2117 O O . ASN B 1 67 ? 2.531 -1.339 -17.688 1 97.5 67 ASN B O 1
ATOM 2121 N N . LYS B 1 68 ? 3.553 -1.685 -15.742 1 96.56 68 LYS B N 1
ATOM 2122 C CA . LYS B 1 68 ? 4.879 -1.47 -16.312 1 96.56 68 LYS B CA 1
ATOM 2123 C C . LYS B 1 68 ? 5.188 -2.5 -17.391 1 96.56 68 LYS B C 1
ATOM 2125 O O . LYS B 1 68 ? 5.848 -2.189 -18.391 1 96.56 68 LYS B O 1
ATOM 2130 N N . LEU B 1 69 ? 4.695 -3.678 -17.188 1 97.69 69 LEU B N 1
ATOM 2131 C CA . LEU B 1 69 ? 4.922 -4.777 -18.125 1 97.69 69 LEU B CA 1
ATOM 2132 C C . LEU B 1 69 ? 3.895 -4.754 -19.25 1 97.69 69 LEU B C 1
ATOM 2134 O O . LEU B 1 69 ? 3.898 -5.633 -20.125 1 97.69 69 LEU B O 1
ATOM 2138 N N . MET B 1 70 ? 2.996 -3.834 -19.219 1 97.44 70 MET B N 1
ATOM 2139 C CA . MET B 1 70 ? 1.952 -3.654 -20.219 1 97.44 70 MET B CA 1
ATOM 2140 C C . MET B 1 70 ? 1.05 -4.883 -20.297 1 97.44 70 MET B C 1
ATOM 2142 O O . MET B 1 70 ? 0.648 -5.301 -21.375 1 97.44 70 MET B O 1
ATOM 2146 N N . ILE B 1 71 ? 0.841 -5.461 -19.172 1 97.69 71 ILE B N 1
ATOM 2147 C CA . ILE B 1 71 ? -0.132 -6.543 -19.062 1 97.69 71 ILE B CA 1
ATOM 2148 C C . ILE B 1 71 ? -1.518 -5.961 -18.781 1 97.69 71 ILE B C 1
ATOM 2150 O O . ILE B 1 71 ? -1.726 -5.289 -17.766 1 97.69 71 ILE B O 1
ATOM 2154 N N . HIS B 1 72 ? -2.396 -6.199 -19.672 1 97.06 72 HIS B N 1
ATOM 2155 C CA . HIS B 1 72 ? -3.758 -5.699 -19.5 1 97.06 72 HIS B CA 1
ATOM 2156 C C . HIS B 1 72 ? -4.414 -6.293 -18.266 1 97.06 72 HIS B C 1
ATOM 2158 O O . HIS B 1 72 ? -4.582 -7.512 -18.172 1 97.06 72 HIS B O 1
ATOM 2164 N N . ASN B 1 73 ? -4.781 -5.379 -17.391 1 98.12 73 ASN B N 1
ATOM 2165 C CA . ASN B 1 73 ? -5.297 -5.883 -16.125 1 98.12 73 ASN B CA 1
ATOM 2166 C C . ASN B 1 73 ? -6.426 -5.004 -15.586 1 98.12 73 ASN B C 1
ATOM 2168 O O . ASN B 1 73 ? -6.555 -3.842 -15.984 1 98.12 73 ASN B O 1
ATOM 2172 N N . PHE B 1 74 ? -7.293 -5.621 -14.805 1 98.62 74 PHE B N 1
ATOM 2173 C CA . PHE B 1 74 ? -8.266 -4.957 -13.953 1 98.62 74 PHE B CA 1
ATOM 2174 C C . PHE B 1 74 ? -7.852 -5.047 -12.484 1 98.62 74 PHE B C 1
ATOM 2176 O O . PHE B 1 74 ? -7.602 -6.137 -11.969 1 98.62 74 PHE B O 1
ATOM 2183 N N . PHE B 1 75 ? -7.773 -3.887 -11.922 1 98.31 75 PHE B N 1
ATOM 2184 C CA . PHE B 1 75 ? -7.398 -3.836 -10.516 1 98.31 75 PHE B CA 1
ATOM 2185 C C . PHE B 1 75 ? -8.633 -3.707 -9.625 1 98.31 75 PHE B C 1
ATOM 2187 O O . PHE B 1 75 ? -9.281 -2.66 -9.609 1 98.31 75 PHE B O 1
ATOM 2194 N N . MET B 1 76 ? -8.867 -4.84 -8.93 1 98.06 76 MET B N 1
ATOM 2195 C CA . MET B 1 76 ? -10.047 -4.93 -8.07 1 98.06 76 MET B CA 1
ATOM 2196 C C . MET B 1 76 ? -9.695 -5.547 -6.723 1 98.06 76 MET B C 1
ATOM 2198 O O . MET B 1 76 ? -9.93 -6.738 -6.5 1 98.06 76 MET B O 1
ATOM 2202 N N . PRO B 1 77 ? -9.266 -4.695 -5.738 1 97.25 77 PRO B N 1
ATOM 2203 C CA . PRO B 1 77 ? -8.82 -5.242 -4.457 1 97.25 77 PRO B CA 1
ATOM 2204 C C . PRO B 1 77 ? -9.898 -6.055 -3.748 1 97.25 77 PRO B C 1
ATOM 2206 O O . PRO B 1 77 ? -9.586 -6.93 -2.936 1 97.25 77 PRO B O 1
ATOM 2209 N N . GLN B 1 78 ? -11.141 -5.805 -4.113 1 97.75 78 GLN B N 1
ATOM 2210 C CA . GLN B 1 78 ? -12.266 -6.52 -3.508 1 97.75 78 GLN B CA 1
ATOM 2211 C C . GLN B 1 78 ? -13.117 -7.207 -4.57 1 97.75 78 GLN B C 1
ATOM 2213 O O . GLN B 1 78 ? -14.344 -7.137 -4.527 1 97.75 78 GLN B O 1
ATOM 2218 N N . ALA B 1 79 ? -12.438 -7.887 -5.469 1 98.5 79 ALA B N 1
ATOM 2219 C CA . ALA B 1 79 ? -13.141 -8.539 -6.57 1 98.5 79 ALA B CA 1
ATOM 2220 C C . ALA B 1 79 ? -14.211 -9.5 -6.055 1 98.5 79 ALA B C 1
ATOM 2222 O O . ALA B 1 79 ? -14.039 -10.125 -5.004 1 98.5 79 ALA B O 1
ATOM 2223 N N . ARG B 1 80 ? -15.305 -9.5 -6.785 1 97.75 80 ARG B N 1
ATOM 2224 C CA . ARG B 1 80 ? -16.406 -10.445 -6.574 1 97.75 80 ARG B CA 1
ATOM 2225 C C . ARG B 1 80 ? -16.688 -11.242 -7.84 1 97.75 80 ARG B C 1
ATOM 2227 O O . ARG B 1 80 ? -16.016 -11.062 -8.859 1 97.75 80 ARG B O 1
ATOM 2234 N N . GLU B 1 81 ? -17.656 -12.086 -7.707 1 97.81 81 GLU B N 1
ATOM 2235 C CA . GLU B 1 81 ? -17.984 -12.969 -8.812 1 97.81 81 GLU B CA 1
ATOM 2236 C C . GLU B 1 81 ? -18.266 -12.18 -10.086 1 97.81 81 GLU B C 1
ATOM 2238 O O . GLU B 1 81 ? -17.812 -12.562 -11.172 1 97.81 81 GLU B O 1
ATOM 2243 N N . VAL B 1 82 ? -18.953 -11.102 -9.961 1 97.88 82 VAL B N 1
ATOM 2244 C CA . VAL B 1 82 ? -19.391 -10.32 -11.117 1 97.88 82 VAL B CA 1
ATOM 2245 C C . VAL B 1 82 ? -18.172 -9.766 -11.852 1 97.88 82 VAL B C 1
ATOM 2247 O O . VAL B 1 82 ? -18.219 -9.523 -13.055 1 97.88 82 VAL B O 1
ATOM 2250 N N . ASP B 1 83 ? -17.094 -9.633 -11.18 1 98.44 83 ASP B N 1
ATOM 2251 C CA . ASP B 1 83 ? -15.883 -9.031 -11.75 1 98.44 83 ASP B CA 1
ATOM 2252 C C . ASP B 1 83 ? -15.102 -10.055 -12.562 1 98.44 83 ASP B C 1
ATOM 2254 O O . ASP B 1 83 ? -14.125 -9.711 -13.234 1 98.44 83 ASP B O 1
ATOM 2258 N N . LEU B 1 84 ? -15.516 -11.297 -12.594 1 98.44 84 LEU B N 1
ATOM 2259 C CA . LEU B 1 84 ? -14.758 -12.375 -13.219 1 98.44 84 LEU B CA 1
ATOM 2260 C C . LEU B 1 84 ? -15.156 -12.547 -14.68 1 98.44 84 LEU B C 1
ATOM 2262 O O . LEU B 1 84 ? -14.531 -13.312 -15.414 1 98.44 84 LEU B O 1
ATOM 2266 N N . GLU B 1 85 ? -16.125 -11.836 -15.094 1 97.25 85 GLU B N 1
ATOM 2267 C CA . GLU B 1 85 ? -16.562 -11.969 -16.484 1 97.25 85 GLU B CA 1
ATOM 2268 C C . GLU B 1 85 ? -15.453 -11.586 -17.453 1 97.25 85 GLU B C 1
ATOM 2270 O O . GLU B 1 85 ? -14.875 -10.5 -17.344 1 97.25 85 GLU B O 1
ATOM 2275 N N . GLY B 1 86 ? -15.148 -12.469 -18.344 1 96.94 86 GLY B N 1
ATOM 2276 C CA . GLY B 1 86 ? -14.156 -12.219 -19.375 1 96.94 86 GLY B CA 1
ATOM 2277 C C . GLY B 1 86 ? -12.734 -12.312 -18.875 1 96.94 86 GLY B C 1
ATOM 2278 O O . GLY B 1 86 ? -11.789 -12.008 -19.609 1 96.94 86 GLY B O 1
ATOM 2279 N N . ILE B 1 87 ? -12.57 -12.734 -17.672 1 98.38 87 ILE B N 1
ATOM 2280 C CA . ILE B 1 87 ? -11.25 -12.836 -17.062 1 98.38 87 ILE B CA 1
ATOM 2281 C C . ILE B 1 87 ? -10.664 -14.219 -17.344 1 98.38 87 ILE B C 1
ATOM 2283 O O . ILE B 1 87 ? -11.352 -15.234 -17.219 1 98.38 87 ILE B O 1
ATOM 2287 N N . ASN B 1 88 ? -9.344 -14.172 -17.672 1 98.31 88 ASN B N 1
ATOM 2288 C CA . ASN B 1 88 ? -8.664 -15.43 -17.984 1 98.31 88 ASN B CA 1
ATOM 2289 C C . ASN B 1 88 ? -7.672 -15.82 -16.891 1 98.31 88 ASN B C 1
ATOM 2291 O O . ASN B 1 88 ? -7.254 -16.969 -16.812 1 98.31 88 ASN B O 1
ATOM 2295 N N . THR B 1 89 ? -7.238 -14.844 -16.141 1 98.88 89 THR B N 1
ATOM 2296 C CA . THR B 1 89 ? -6.262 -15.062 -15.078 1 98.88 89 THR B CA 1
ATOM 2297 C C . THR B 1 89 ? -6.59 -14.203 -13.867 1 98.88 89 THR B C 1
ATOM 2299 O O . THR B 1 89 ? -6.941 -13.023 -14 1 98.88 89 THR B O 1
ATOM 2302 N N . VAL B 1 90 ? -6.539 -14.773 -12.68 1 98.94 90 VAL B N 1
ATOM 2303 C CA . VAL B 1 90 ? -6.68 -14.008 -11.445 1 98.94 90 VAL B CA 1
ATOM 2304 C C . VAL B 1 90 ? -5.379 -14.07 -10.648 1 98.94 90 VAL B C 1
ATOM 2306 O O . VAL B 1 90 ? -4.793 -15.141 -10.477 1 98.94 90 VAL B O 1
ATOM 2309 N N . VAL B 1 91 ? -4.918 -12.945 -10.258 1 98.94 91 VAL B N 1
ATOM 2310 C CA . VAL B 1 91 ? -3.76 -12.812 -9.383 1 98.94 91 VAL B CA 1
ATOM 2311 C C . VAL B 1 91 ? -4.211 -12.414 -7.98 1 98.94 91 VAL B C 1
ATOM 2313 O O . VAL B 1 91 ? -4.785 -11.336 -7.793 1 98.94 91 VAL B O 1
ATOM 2316 N N . PHE B 1 92 ? -3.977 -13.266 -7.039 1 98.94 92 PHE B N 1
ATOM 2317 C CA . PHE B 1 92 ? -4.164 -12.93 -5.633 1 98.94 92 PHE B CA 1
ATOM 2318 C C . PHE B 1 92 ? -2.875 -12.383 -5.027 1 98.94 92 PHE B C 1
ATOM 2320 O O . PHE B 1 92 ? -1.836 -13.047 -5.074 1 98.94 92 PHE B O 1
ATOM 2327 N N . VAL B 1 93 ? -2.922 -11.234 -4.473 1 98.31 93 VAL B N 1
ATOM 2328 C CA . VAL B 1 93 ? -1.816 -10.727 -3.668 1 98.31 93 VAL B CA 1
ATOM 2329 C C . VAL B 1 93 ? -2.133 -10.898 -2.184 1 98.31 93 VAL B C 1
ATOM 2331 O O . VAL B 1 93 ? -3.074 -10.289 -1.669 1 98.31 93 VAL B O 1
ATOM 2334 N N . VAL B 1 94 ? -1.289 -11.648 -1.534 1 96.5 94 VAL B N 1
ATOM 2335 C CA . VAL B 1 94 ? -1.652 -12.102 -0.195 1 96.5 94 VAL B CA 1
ATOM 2336 C C . VAL B 1 94 ? -0.938 -11.242 0.85 1 96.5 94 VAL B C 1
ATOM 2338 O O . VAL B 1 94 ? 0.267 -11.008 0.748 1 96.5 94 VAL B O 1
ATOM 2341 N N . GLY B 1 95 ? -1.71 -10.797 1.842 1 93.94 95 GLY B N 1
ATOM 2342 C CA . GLY B 1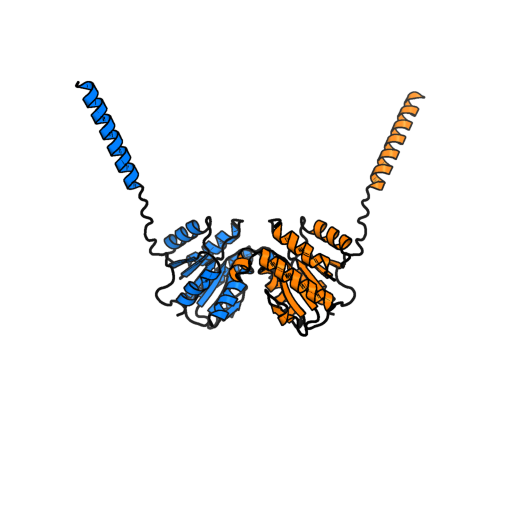 95 ? -1.229 -10.078 3.012 1 93.94 95 GLY B CA 1
ATOM 2343 C C . GLY B 1 95 ? -2.348 -9.492 3.852 1 93.94 95 GLY B C 1
ATOM 2344 O O . GLY B 1 95 ? -3.096 -8.633 3.385 1 93.94 95 GLY B O 1
ATOM 2345 N N . TYR B 1 96 ? -2.377 -9.945 5.031 1 93.12 96 TYR B N 1
ATOM 2346 C CA . TYR B 1 96 ? -3.393 -9.391 5.922 1 93.12 96 TYR B CA 1
ATOM 2347 C C . TYR B 1 96 ? -2.994 -7.996 6.395 1 93.12 96 TYR B C 1
ATOM 2349 O O . TYR B 1 96 ? -1.847 -7.77 6.785 1 93.12 96 TYR B O 1
ATOM 2357 N N . SER B 1 97 ? -3.916 -7.141 6.32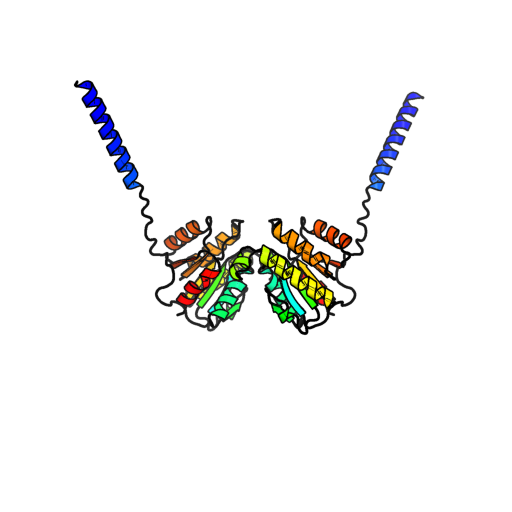 1 90.31 97 SER B N 1
ATOM 2358 C CA . SER B 1 97 ? -3.713 -5.785 6.828 1 90.31 97 SER B CA 1
ATOM 2359 C C . SER B 1 97 ? -4.938 -5.293 7.594 1 90.31 97 SER B C 1
ATOM 2361 O O . SER B 1 97 ? -6.012 -5.125 7.012 1 90.31 97 SER B O 1
ATOM 2363 N N . PRO B 1 98 ? -4.719 -5 8.859 1 87.81 98 PRO B N 1
ATOM 2364 C CA . PRO B 1 98 ? -5.836 -4.379 9.578 1 87.81 98 PRO B CA 1
ATOM 2365 C C . PRO B 1 98 ? -6.254 -3.041 8.969 1 87.81 98 PRO B C 1
ATOM 2367 O O . PRO B 1 98 ? -7.441 -2.711 8.953 1 87.81 98 PRO B O 1
ATOM 2370 N N . ILE B 1 99 ? -5.332 -2.266 8.461 1 87.38 99 ILE B N 1
ATOM 2371 C CA . ILE B 1 99 ? -5.613 -0.988 7.816 1 87.38 99 ILE B CA 1
ATOM 2372 C C . ILE B 1 99 ? -6.488 -1.214 6.586 1 87.38 99 ILE B C 1
ATOM 2374 O O . ILE B 1 99 ? -7.492 -0.524 6.395 1 87.38 99 ILE B O 1
ATOM 2378 N N . GLY B 1 100 ? -6.109 -2.182 5.863 1 91.12 100 GLY B N 1
ATOM 2379 C CA . GLY B 1 100 ? -6.891 -2.5 4.68 1 91.12 100 GLY B CA 1
ATOM 2380 C C . GLY B 1 100 ? -8.297 -2.961 5.004 1 91.12 100 GLY B C 1
ATOM 2381 O O . GLY B 1 100 ? -9.258 -2.586 4.32 1 91.12 100 GLY B O 1
ATOM 2382 N N . GLU B 1 101 ? -8.414 -3.77 6.004 1 91.06 101 GLU B N 1
ATOM 2383 C CA . GLU B 1 101 ? -9.727 -4.238 6.445 1 91.06 101 GLU B CA 1
ATOM 2384 C C . GLU B 1 101 ? -10.641 -3.068 6.797 1 91.06 101 GLU B C 1
ATOM 2386 O O . GLU B 1 101 ? -11.82 -3.061 6.434 1 91.06 101 GLU B O 1
ATOM 2391 N N . ASN B 1 102 ? -10.117 -2.145 7.477 1 89.44 102 ASN B N 1
ATOM 2392 C CA . ASN B 1 102 ? -10.891 -0.979 7.895 1 89.44 102 ASN B CA 1
ATOM 2393 C C . ASN B 1 102 ? -11.242 -0.087 6.707 1 89.44 102 ASN B C 1
ATOM 2395 O O . ASN B 1 102 ? -12.383 0.37 6.59 1 89.44 102 ASN B O 1
ATOM 2399 N N . LEU B 1 103 ? -10.32 0.096 5.883 1 89.75 103 LEU B N 1
ATOM 2400 C CA . LEU B 1 103 ? -10.5 0.961 4.723 1 89.75 103 LEU B CA 1
ATOM 2401 C C . LEU B 1 103 ? -11.625 0.448 3.83 1 89.75 103 LEU B C 1
ATOM 2403 O O . LEU B 1 103 ? -12.438 1.234 3.328 1 89.75 103 LEU B O 1
ATOM 2407 N N . HIS B 1 104 ? -11.664 -0.819 3.723 1 90.88 104 HIS B N 1
ATOM 2408 C CA . HIS B 1 104 ? -12.609 -1.409 2.781 1 90.88 104 HIS B CA 1
ATOM 2409 C C . HIS B 1 104 ? -13.844 -1.94 3.502 1 90.88 104 HIS B C 1
ATOM 2411 O O . HIS B 1 104 ? -14.758 -2.471 2.867 1 90.88 104 HIS B O 1
ATOM 2417 N N . ASP B 1 105 ? -13.852 -1.803 4.805 1 90.19 105 ASP B N 1
ATOM 2418 C CA . ASP B 1 105 ? -14.953 -2.275 5.637 1 90.19 105 ASP B CA 1
ATOM 2419 C C . ASP B 1 105 ? -15.242 -3.752 5.375 1 90.19 105 ASP B C 1
ATOM 2421 O O . ASP B 1 105 ? -16.391 -4.125 5.102 1 90.19 105 ASP B O 1
ATOM 2425 N N . LEU B 1 106 ? -14.211 -4.504 5.312 1 93 106 LEU B N 1
ATOM 2426 C CA . LEU B 1 106 ? -14.258 -5.945 5.094 1 93 106 LEU B CA 1
ATOM 2427 C C . LEU B 1 106 ? -13.5 -6.688 6.191 1 93 106 LEU B C 1
ATOM 2429 O O . LEU B 1 106 ? -12.266 -6.703 6.199 1 93 106 LEU B O 1
ATOM 2433 N N . GLY B 1 107 ? -14.258 -7.336 7.133 1 94 107 GLY B N 1
ATOM 2434 C CA . GLY B 1 107 ? -13.625 -8.086 8.211 1 94 107 GLY B CA 1
ATOM 2435 C C . GLY B 1 107 ? -12.906 -9.328 7.723 1 94 107 GLY B C 1
ATOM 2436 O O . GLY B 1 107 ? -13.148 -9.805 6.609 1 94 107 GLY B O 1
ATOM 2437 N N . TYR B 1 108 ? -12.117 -9.875 8.562 1 95.88 108 TYR B N 1
ATOM 2438 C CA . TYR B 1 108 ? -11.266 -11 8.195 1 95.88 108 TYR B CA 1
ATOM 2439 C C . TYR B 1 108 ? -12.102 -12.188 7.746 1 95.88 108 TYR B C 1
ATOM 2441 O O . TYR B 1 108 ? -11.789 -12.828 6.734 1 95.88 108 TYR B O 1
ATOM 2449 N N . ASN B 1 109 ? -13.164 -12.523 8.516 1 97.12 109 ASN B N 1
ATOM 2450 C CA . ASN B 1 109 ? -14.008 -13.664 8.148 1 97.12 109 ASN B CA 1
ATOM 2451 C C . ASN B 1 109 ? -14.703 -13.438 6.812 1 97.12 109 ASN B C 1
ATOM 2453 O O . ASN B 1 109 ? -14.836 -14.359 6.012 1 97.12 109 ASN B O 1
ATOM 2457 N N . GLN B 1 110 ? -15.109 -12.234 6.574 1 97.88 110 GLN B N 1
ATOM 2458 C CA . GLN B 1 110 ? -15.711 -11.898 5.289 1 97.88 110 GLN B CA 1
ATOM 2459 C C . GLN B 1 110 ? -14.688 -12.016 4.16 1 97.88 110 GLN B C 1
ATOM 2461 O O . GLN B 1 110 ? -15.023 -12.469 3.061 1 97.88 110 GLN B O 1
ATOM 2466 N N . GLU B 1 111 ? -13.469 -11.633 4.5 1 98.06 111 GLU B N 1
ATOM 2467 C CA . GLU B 1 111 ? -12.383 -11.734 3.525 1 98.06 111 GLU B CA 1
ATOM 2468 C C . GLU B 1 111 ? -12.109 -13.188 3.16 1 98.06 111 GLU B C 1
ATOM 2470 O O . GLU B 1 111 ? -11.961 -13.516 1.982 1 98.06 111 GLU B O 1
ATOM 2475 N N . VAL B 1 112 ? -12.078 -13.969 4.141 1 98.25 112 VAL B N 1
ATOM 2476 C CA . VAL B 1 112 ? -11.852 -15.391 3.908 1 98.25 112 VAL B CA 1
ATOM 2477 C C . VAL B 1 112 ? -12.977 -15.961 3.039 1 98.25 112 VAL B C 1
ATOM 2479 O O . VAL B 1 112 ? -12.719 -16.672 2.07 1 98.25 112 VAL B O 1
ATOM 2482 N N . LYS B 1 113 ? -14.188 -15.578 3.357 1 98.44 113 LYS B N 1
ATOM 2483 C CA . LYS B 1 113 ? -15.344 -16.031 2.586 1 98.44 113 LYS B CA 1
ATOM 2484 C C . LYS B 1 113 ? -15.273 -15.531 1.146 1 98.44 113 LYS B C 1
ATOM 2486 O O . LYS B 1 113 ? -15.562 -16.281 0.208 1 98.44 113 LYS B O 1
ATOM 2491 N N . ARG B 1 114 ? -14.883 -14.32 0.971 1 98.5 114 ARG B N 1
ATOM 2492 C CA . ARG B 1 114 ? -14.758 -13.727 -0.356 1 98.5 114 ARG B CA 1
ATOM 2493 C C . ARG B 1 114 ? -13.75 -14.5 -1.209 1 98.5 114 ARG B C 1
ATOM 2495 O O . ARG B 1 114 ? -14.047 -14.859 -2.35 1 98.5 114 ARG B O 1
ATOM 2502 N N . ILE B 1 115 ? -12.648 -14.828 -0.655 1 98.75 115 ILE B N 1
ATOM 2503 C CA . ILE B 1 115 ? -11.586 -15.523 -1.373 1 98.75 115 ILE B CA 1
ATOM 2504 C C . ILE B 1 115 ? -12.039 -16.938 -1.713 1 98.75 115 ILE B C 1
ATOM 2506 O O . ILE B 1 115 ? -11.844 -17.406 -2.84 1 98.75 115 ILE B O 1
ATOM 2510 N N . LYS B 1 116 ? -12.656 -17.578 -0.75 1 98.75 116 LYS B N 1
ATOM 2511 C CA . LYS B 1 116 ? -13.156 -18.938 -0.988 1 98.75 116 LYS B CA 1
ATOM 2512 C C . LYS B 1 116 ? -14.164 -18.953 -2.131 1 98.75 116 LYS B C 1
ATOM 2514 O O . LYS B 1 116 ? -14.117 -19.844 -2.99 1 98.75 116 LYS B O 1
ATOM 2519 N N . ASN B 1 117 ? -15.031 -18.047 -2.094 1 98.75 117 ASN B N 1
ATOM 2520 C CA . ASN B 1 117 ? -16.031 -17.969 -3.146 1 98.75 117 ASN B CA 1
ATOM 2521 C C . ASN B 1 117 ? -15.398 -17.719 -4.512 1 98.75 117 ASN B C 1
ATOM 2523 O O . ASN B 1 117 ? -15.773 -18.359 -5.496 1 98.75 117 ASN B O 1
ATOM 2527 N N . LEU B 1 118 ? -14.469 -16.828 -4.555 1 98.88 118 LEU B N 1
ATOM 2528 C CA . LEU B 1 118 ? -13.781 -16.578 -5.812 1 98.88 118 LEU B CA 1
ATOM 2529 C C . LEU B 1 118 ? -13.078 -17.828 -6.316 1 98.88 118 LEU B C 1
ATOM 2531 O O . LEU B 1 118 ? -13.211 -18.203 -7.484 1 98.88 118 LEU B O 1
ATOM 2535 N N . ILE B 1 119 ? -12.414 -18.484 -5.418 1 98.81 119 ILE B N 1
ATOM 2536 C CA . ILE B 1 119 ? -11.648 -19.672 -5.793 1 98.81 119 ILE B CA 1
ATOM 2537 C C . ILE B 1 119 ? -12.586 -20.75 -6.332 1 98.81 119 ILE B C 1
ATOM 2539 O O . ILE B 1 119 ? -12.273 -21.406 -7.328 1 98.81 119 ILE B O 1
ATOM 2543 N N . LYS B 1 120 ? -13.695 -20.875 -5.688 1 98.56 120 LYS B N 1
ATOM 2544 C CA . LYS B 1 120 ? -14.688 -21.844 -6.156 1 98.56 120 LYS B CA 1
ATOM 2545 C C . LYS B 1 120 ? -15.078 -21.578 -7.605 1 98.56 120 LYS B C 1
ATOM 2547 O O . LYS B 1 120 ? -15.109 -22.5 -8.422 1 98.56 120 LYS B O 1
ATOM 2552 N N . ILE B 1 121 ? -15.312 -20.375 -7.867 1 98.69 121 ILE B N 1
ATOM 2553 C CA . ILE B 1 121 ? -15.742 -20 -9.211 1 98.69 121 ILE B CA 1
ATOM 2554 C C . ILE B 1 121 ? -14.578 -20.172 -10.188 1 98.69 121 ILE B C 1
ATOM 2556 O O . ILE B 1 121 ? -14.766 -20.656 -11.305 1 98.69 121 ILE B O 1
ATOM 2560 N N . LEU B 1 122 ? -13.383 -19.797 -9.805 1 98.81 122 LEU B N 1
ATOM 2561 C CA . LEU B 1 122 ? -12.203 -19.906 -10.656 1 98.81 122 LEU B CA 1
ATOM 2562 C C . LEU B 1 122 ? -11.93 -21.359 -11.023 1 98.81 122 LEU B C 1
ATOM 2564 O O . LEU B 1 122 ? -11.594 -21.656 -12.172 1 98.81 122 LEU B O 1
ATOM 2568 N N . ARG B 1 123 ? -12.133 -22.203 -10.125 1 98 123 ARG B N 1
ATOM 2569 C CA . ARG B 1 123 ? -11.93 -23.625 -10.359 1 98 123 ARG B CA 1
ATOM 2570 C C . ARG B 1 123 ? -12.969 -24.172 -11.336 1 98 123 ARG B C 1
ATOM 2572 O O . ARG B 1 123 ? -12.625 -24.938 -12.25 1 98 123 ARG B O 1
ATOM 2579 N N . LYS B 1 124 ? -14.125 -23.75 -11.133 1 97.75 124 LYS B N 1
ATOM 2580 C CA . LYS B 1 124 ? -15.203 -24.203 -12.008 1 97.75 124 LYS B CA 1
ATOM 2581 C C . LYS B 1 124 ? -14.961 -23.75 -13.453 1 97.75 124 LYS B C 1
ATOM 2583 O O . LYS B 1 124 ? -15.211 -24.516 -14.391 1 97.75 124 LYS B O 1
ATOM 2588 N N . LYS B 1 125 ? -14.445 -22.625 -13.57 1 97.44 125 LYS B N 1
ATOM 2589 C CA . LYS B 1 125 ? -14.266 -22.047 -14.891 1 97.44 125 LYS B CA 1
ATOM 2590 C C . LYS B 1 125 ? -12.875 -22.344 -15.445 1 97.44 125 LYS B C 1
ATOM 2592 O O . LYS B 1 125 ? -12.531 -21.906 -16.547 1 97.44 125 LYS B O 1
ATOM 2597 N N . LYS B 1 126 ? -12.008 -22.984 -14.664 1 97 126 LYS B N 1
ATOM 2598 C CA . LYS B 1 126 ? -10.641 -23.359 -15.031 1 97 126 LYS B CA 1
ATOM 2599 C C . LYS B 1 126 ? -9.812 -22.125 -15.359 1 97 126 LYS B C 1
ATOM 2601 O O . LYS B 1 126 ? -9.07 -22.109 -16.344 1 97 126 LYS B O 1
ATOM 2606 N N . ILE B 1 127 ? -10.047 -21.078 -14.617 1 98.5 127 ILE B N 1
ATOM 2607 C CA . ILE B 1 127 ? -9.281 -19.844 -14.75 1 98.5 127 ILE B CA 1
ATOM 2608 C C . ILE B 1 127 ? -7.934 -20 -14.047 1 98.5 127 ILE B C 1
ATOM 2610 O O . ILE B 1 127 ? -7.852 -20.578 -12.961 1 98.5 127 ILE B O 1
ATOM 2614 N N . THR B 1 128 ? -6.875 -19.5 -14.688 1 98.81 128 THR B N 1
ATOM 2615 C CA . THR B 1 128 ? -5.531 -19.578 -14.133 1 98.81 128 THR B CA 1
ATOM 2616 C C . THR B 1 128 ? -5.414 -18.734 -12.867 1 98.81 128 THR B C 1
ATOM 2618 O O . THR B 1 128 ? -5.902 -17.594 -12.82 1 98.81 128 THR B O 1
ATOM 2621 N N . ILE B 1 129 ? -4.805 -19.297 -11.805 1 98.94 129 ILE B N 1
ATOM 2622 C CA . ILE B 1 129 ? -4.637 -18.609 -10.531 1 98.94 129 ILE B CA 1
ATOM 2623 C C . ILE B 1 129 ? -3.148 -18.406 -10.242 1 98.94 129 ILE B C 1
ATOM 2625 O O . ILE B 1 129 ? -2.383 -19.375 -10.219 1 98.94 129 ILE B O 1
ATOM 2629 N N . ILE B 1 130 ? -2.738 -17.203 -10.055 1 98.94 130 ILE B N 1
ATOM 2630 C CA . ILE B 1 130 ? -1.398 -16.859 -9.602 1 98.94 130 ILE B CA 1
ATOM 2631 C C . ILE B 1 130 ? -1.477 -16.203 -8.227 1 98.94 130 ILE B C 1
ATOM 2633 O O . ILE B 1 130 ? -2.32 -15.328 -7.988 1 98.94 130 ILE B O 1
ATOM 2637 N N . THR B 1 131 ? -0.652 -16.672 -7.305 1 98.75 131 THR B N 1
ATOM 2638 C CA . THR B 1 131 ? -0.544 -16.062 -5.984 1 98.75 131 THR B CA 1
ATOM 2639 C C . THR B 1 131 ? 0.788 -15.328 -5.836 1 98.75 131 THR B C 1
ATOM 2641 O O . THR B 1 131 ? 1.843 -15.883 -6.152 1 98.75 131 THR B O 1
ATOM 2644 N N . VAL B 1 132 ? 0.712 -14.109 -5.43 1 98.44 132 VAL B N 1
ATOM 2645 C CA . VAL B 1 132 ? 1.911 -13.328 -5.148 1 98.44 132 VAL B CA 1
ATOM 2646 C C . VAL B 1 132 ? 1.959 -12.969 -3.664 1 98.44 132 VAL B C 1
ATOM 2648 O O . VAL B 1 132 ? 0.955 -12.539 -3.09 1 98.44 132 VAL B O 1
ATOM 2651 N N . PHE B 1 133 ? 3.096 -13.18 -3.086 1 96.25 133 PHE B N 1
ATOM 2652 C CA . PHE B 1 133 ? 3.299 -12.852 -1.679 1 96.25 133 PHE B CA 1
ATOM 2653 C C . PHE B 1 133 ? 4.562 -12.023 -1.491 1 96.25 133 PHE B C 1
ATOM 2655 O O . PHE B 1 133 ? 5.66 -12.469 -1.83 1 96.25 133 PHE B O 1
ATOM 2662 N N . ILE B 1 134 ? 4.32 -10.805 -1.031 1 92.94 134 ILE B N 1
ATOM 2663 C CA . ILE B 1 134 ? 5.441 -9.914 -0.742 1 92.94 134 ILE B CA 1
ATOM 2664 C C . ILE B 1 134 ? 5.691 -9.867 0.764 1 92.94 134 ILE B C 1
ATOM 2666 O O . ILE B 1 134 ? 4.883 -9.32 1.518 1 92.94 134 ILE B O 1
ATOM 2670 N N . GLY B 1 135 ? 6.809 -10.68 1.049 1 74.81 135 GLY B N 1
ATOM 2671 C CA . GLY B 1 135 ? 7.121 -10.969 2.439 1 74.81 135 GLY B CA 1
ATOM 2672 C C . GLY B 1 135 ? 7.871 -9.852 3.133 1 74.81 135 GLY B C 1
ATOM 2673 O O . GLY B 1 135 ? 8.273 -8.875 2.494 1 74.81 135 GLY B O 1
ATOM 2674 N N . ASN B 1 136 ? 7.887 -9.578 4.324 1 59.81 136 ASN B N 1
ATOM 2675 C CA . ASN B 1 136 ? 8.664 -8.938 5.383 1 59.81 136 ASN B CA 1
ATOM 2676 C C . ASN B 1 136 ? 7.828 -8.734 6.645 1 59.81 136 ASN B C 1
ATOM 2678 O O . ASN B 1 136 ? 8.164 -7.898 7.488 1 59.81 136 ASN B O 1
ATOM 2682 N N . ARG B 1 137 ? 6.809 -9.312 6.531 1 49.91 137 ARG B N 1
ATOM 2683 C CA . ARG B 1 137 ? 6.012 -8.875 7.672 1 49.91 137 ARG B CA 1
ATOM 2684 C C . ARG B 1 137 ? 6.5 -9.523 8.961 1 49.91 137 ARG B C 1
ATOM 2686 O O . ARG B 1 137 ? 6.656 -10.742 9.031 1 49.91 137 ARG B O 1
ATOM 2693 N N . LYS B 1 138 ? 7.516 -8.867 9.367 1 46.22 138 LYS B N 1
ATOM 2694 C CA . LYS B 1 138 ? 7.93 -9.344 10.688 1 46.22 138 LYS B CA 1
ATOM 2695 C C . LYS B 1 138 ? 6.824 -10.156 11.352 1 46.22 138 LYS B C 1
ATOM 2697 O O . LYS B 1 138 ? 7.105 -11.078 12.125 1 46.22 138 LYS B O 1
ATOM 2702 N N . GLU B 1 139 ? 5.641 -9.758 11.289 1 46.03 139 GLU B N 1
ATOM 2703 C CA . GLU B 1 139 ? 4.711 -10.492 12.141 1 46.03 139 GLU B CA 1
ATOM 2704 C C . GLU B 1 139 ? 4.051 -11.641 11.383 1 46.03 139 GLU B C 1
ATOM 2706 O O . GLU B 1 139 ? 3.461 -11.43 10.32 1 46.03 139 GLU B O 1
ATOM 2711 N N . ALA B 1 140 ? 4.766 -12.727 11.633 1 53.91 140 ALA B N 1
ATOM 2712 C CA . ALA B 1 140 ? 3.98 -13.922 11.359 1 53.91 140 ALA B CA 1
ATOM 2713 C C . ALA B 1 140 ? 2.512 -13.711 11.711 1 53.91 140 ALA B C 1
ATOM 2715 O O . ALA B 1 140 ? 2.189 -13.328 12.844 1 53.91 140 ALA B O 1
ATOM 2716 N N . ASN B 1 141 ? 1.673 -13.352 10.727 1 77.69 141 ASN B N 1
ATOM 2717 C CA . ASN B 1 141 ? 0.255 -13.125 10.984 1 77.69 141 ASN B CA 1
ATOM 2718 C C . ASN B 1 141 ? -0.583 -14.344 10.609 1 77.69 141 ASN B C 1
ATOM 2720 O O . ASN B 1 141 ? -0.587 -14.773 9.453 1 77.69 141 ASN B O 1
ATOM 2724 N N . LYS B 1 142 ? -0.846 -15.211 11.641 1 87.75 142 LYS B N 1
ATOM 2725 C CA . LYS B 1 142 ? -1.707 -16.375 11.453 1 87.75 142 LYS B CA 1
ATOM 2726 C C . LYS B 1 142 ? -2.783 -16.094 10.406 1 87.75 142 LYS B C 1
ATOM 2728 O O . LYS B 1 142 ? -3.152 -16.984 9.641 1 87.75 142 LYS B O 1
ATOM 2733 N N . LYS B 1 143 ? -3.141 -14.938 10.336 1 93.12 143 LYS B N 1
ATOM 2734 C CA . LYS B 1 143 ? -4.16 -14.547 9.359 1 93.12 143 LYS B CA 1
ATOM 2735 C C . LYS B 1 143 ? -3.604 -14.562 7.941 1 93.12 143 LYS B C 1
ATOM 2737 O O . LYS B 1 143 ? -4.25 -15.07 7.02 1 93.12 143 LYS B O 1
ATOM 2742 N N . THR B 1 144 ? -2.434 -14.102 7.785 1 93.12 144 THR B N 1
ATOM 2743 C CA . THR B 1 144 ? -1.779 -14.141 6.48 1 93.12 144 THR B CA 1
ATOM 2744 C C . THR B 1 144 ? -1.51 -15.578 6.051 1 93.12 144 THR B C 1
ATOM 2746 O O . THR B 1 144 ? -1.734 -15.938 4.895 1 93.12 144 THR B O 1
ATOM 2749 N N . ASP B 1 145 ? -1.085 -16.359 7.004 1 92.38 145 ASP B N 1
ATOM 2750 C CA . ASP B 1 145 ? -0.78 -17.75 6.695 1 92.38 145 ASP B CA 1
ATOM 2751 C C . ASP B 1 145 ? -2.021 -18.484 6.203 1 92.38 145 ASP B C 1
ATOM 2753 O O . ASP B 1 145 ? -1.946 -19.281 5.258 1 92.38 145 ASP B O 1
ATOM 2757 N N . LYS B 1 146 ? -3.055 -18.25 6.848 1 94.56 146 LYS B N 1
ATOM 2758 C CA . LYS B 1 146 ? -4.305 -18.875 6.445 1 94.56 146 LYS B CA 1
ATOM 2759 C C . LYS B 1 146 ? -4.699 -18.469 5.031 1 94.56 146 LYS B C 1
ATOM 2761 O O . LYS B 1 146 ? -5.113 -19.312 4.227 1 94.56 146 LYS B O 1
ATOM 2766 N N . LEU B 1 147 ? -4.535 -17.266 4.711 1 96.31 147 LEU B N 1
ATOM 2767 C CA . LEU B 1 147 ? -4.867 -16.766 3.383 1 96.31 147 LEU B CA 1
ATOM 2768 C C . LEU B 1 147 ? -3.91 -17.328 2.336 1 96.31 147 LEU B C 1
ATOM 2770 O O . LEU B 1 147 ? -4.32 -17.641 1.217 1 96.31 147 LEU B O 1
ATOM 2774 N N . LEU B 1 148 ? -2.688 -17.391 2.76 1 95.5 148 LEU B N 1
ATOM 2775 C CA . LEU B 1 148 ? -1.688 -17.969 1.869 1 95.5 148 LEU B CA 1
ATOM 2776 C C . LEU B 1 148 ? -2.018 -19.422 1.556 1 95.5 148 LEU B C 1
ATOM 2778 O O . LEU B 1 148 ? -1.997 -19.828 0.392 1 95.5 148 LEU B O 1
ATOM 2782 N N . ASN B 1 149 ? -2.326 -20.109 2.543 1 96.56 149 ASN B N 1
ATOM 2783 C CA . ASN B 1 149 ? -2.705 -21.5 2.35 1 96.56 149 ASN B CA 1
ATOM 2784 C C . ASN B 1 149 ? -3.92 -21.625 1.436 1 96.56 149 ASN B C 1
ATOM 2786 O O . ASN B 1 149 ? -3.932 -22.469 0.525 1 96.56 149 ASN B O 1
ATOM 2790 N N . LEU B 1 150 ? -4.848 -20.812 1.66 1 98.12 150 LEU B N 1
ATOM 2791 C CA . LEU B 1 150 ? -6.098 -20.828 0.91 1 98.12 150 LEU B CA 1
ATOM 2792 C C . LEU B 1 150 ? -5.848 -20.578 -0.572 1 98.12 150 LEU B C 1
ATOM 2794 O O . LEU B 1 150 ? -6.398 -21.266 -1.431 1 98.12 150 LEU B O 1
ATOM 2798 N N . THR B 1 151 ? -5.043 -19.672 -0.896 1 98.69 151 THR B N 1
ATOM 2799 C CA . THR B 1 151 ? -4.812 -19.297 -2.289 1 98.69 151 THR B CA 1
ATOM 2800 C C . THR B 1 151 ? -3.828 -20.266 -2.943 1 98.69 151 THR B C 1
ATOM 2802 O O . THR B 1 151 ? -4.008 -20.656 -4.098 1 98.69 151 THR B O 1
ATOM 2805 N N . CYS B 1 152 ? -2.865 -20.688 -2.217 1 98.38 152 CYS B N 1
ATOM 2806 C CA . CYS B 1 152 ? -1.834 -21.562 -2.756 1 98.38 152 CYS B CA 1
ATOM 2807 C C . CYS B 1 152 ? -2.408 -22.938 -3.096 1 98.38 152 CYS B C 1
ATOM 2809 O O . CYS B 1 152 ? -1.963 -23.578 -4.047 1 98.38 152 CYS B O 1
ATOM 2811 N N . LYS B 1 153 ? -3.324 -23.312 -2.336 1 98.56 153 LYS B N 1
ATOM 2812 C CA . LYS B 1 153 ? -3.916 -24.641 -2.525 1 98.56 153 LYS B CA 1
ATOM 2813 C C . LYS B 1 153 ? -4.402 -24.828 -3.959 1 98.56 153 LYS B C 1
ATOM 2815 O O . LYS B 1 153 ? -4.391 -25.938 -4.484 1 98.56 153 LYS B O 1
ATOM 2820 N N . TYR B 1 154 ? -4.723 -23.781 -4.633 1 98.38 154 TYR B N 1
ATOM 2821 C CA . TYR B 1 154 ? -5.309 -23.906 -5.965 1 98.38 154 TYR B CA 1
ATOM 2822 C C . TYR B 1 154 ? -4.512 -23.109 -6.988 1 98.38 154 TYR B C 1
ATOM 2824 O O . TYR B 1 154 ? -4.957 -22.922 -8.125 1 98.38 154 TYR B O 1
ATOM 2832 N N . ALA B 1 155 ? -3.4 -22.641 -6.59 1 98.75 155 ALA B N 1
ATOM 2833 C CA . ALA B 1 155 ? -2.584 -21.797 -7.469 1 98.75 155 ALA B CA 1
ATOM 2834 C C . ALA B 1 155 ? -1.881 -22.641 -8.531 1 98.75 155 ALA B C 1
ATOM 2836 O O . ALA B 1 155 ? -1.444 -23.766 -8.258 1 98.75 155 ALA B O 1
ATOM 2837 N N . ASN B 1 156 ? -1.822 -22.094 -9.711 1 98.5 156 ASN B N 1
ATOM 2838 C CA . ASN B 1 156 ? -0.969 -22.656 -10.742 1 98.5 156 ASN B CA 1
ATOM 2839 C C . ASN B 1 156 ? 0.484 -22.219 -10.578 1 98.5 156 ASN B C 1
ATOM 2841 O O . ASN B 1 156 ? 1.403 -22.969 -10.906 1 98.5 156 ASN B O 1
ATOM 2845 N N . TYR B 1 157 ? 0.67 -21.062 -10.07 1 98.81 157 TYR B N 1
ATOM 2846 C CA . TYR B 1 157 ? 1.979 -20.438 -9.93 1 98.81 157 TYR B CA 1
ATOM 2847 C C . TYR B 1 157 ? 2.01 -19.5 -8.719 1 98.81 157 TYR B C 1
ATOM 2849 O O . TYR B 1 157 ? 1.051 -18.766 -8.469 1 98.81 157 TYR B O 1
ATOM 2857 N N . VAL B 1 158 ? 3.051 -19.609 -7.914 1 98.56 158 VAL B N 1
ATOM 2858 C CA . VAL B 1 158 ? 3.254 -18.75 -6.758 1 98.56 158 VAL B CA 1
ATOM 2859 C C . VAL B 1 158 ? 4.59 -18.016 -6.883 1 98.56 158 VAL B C 1
ATOM 2861 O O . VAL B 1 158 ? 5.609 -18.641 -7.199 1 98.56 158 VAL B O 1
ATOM 2864 N N . ILE B 1 159 ? 4.543 -16.734 -6.734 1 98.31 159 ILE B N 1
ATOM 2865 C CA . ILE B 1 159 ? 5.73 -15.891 -6.711 1 98.31 159 ILE B CA 1
ATOM 2866 C C . ILE B 1 159 ? 5.848 -15.195 -5.359 1 98.31 159 ILE B C 1
ATOM 2868 O O . ILE B 1 159 ? 4.879 -14.602 -4.875 1 98.31 159 ILE B O 1
ATOM 2872 N N . SER B 1 160 ? 6.992 -15.266 -4.73 1 96.44 160 SER B N 1
ATOM 2873 C CA . SER B 1 160 ? 7.152 -14.641 -3.422 1 96.44 160 SER B CA 1
ATOM 2874 C C . SER B 1 160 ? 8.555 -14.078 -3.246 1 96.44 160 SER B C 1
ATOM 2876 O O . SER B 1 160 ? 9.523 -14.609 -3.797 1 96.44 160 SER B O 1
ATOM 2878 N N . THR B 1 161 ? 8.617 -13.023 -2.504 1 94.88 161 THR B N 1
ATOM 2879 C CA . THR B 1 161 ? 9.922 -12.586 -2.033 1 94.88 161 THR B CA 1
ATOM 2880 C C . THR B 1 161 ? 10.453 -13.523 -0.952 1 94.88 161 THR B C 1
ATOM 2882 O O . THR B 1 161 ? 9.68 -14.07 -0.167 1 94.88 161 THR B O 1
ATOM 2885 N N . LYS B 1 162 ? 11.695 -13.633 -0.922 1 90.12 162 LYS B N 1
ATOM 2886 C CA . LYS B 1 162 ? 12.344 -14.477 0.074 1 90.12 162 LYS B CA 1
ATOM 2887 C C . LYS B 1 162 ? 12.281 -13.836 1.46 1 90.12 162 LYS B C 1
ATOM 2889 O O . LYS B 1 162 ? 12.414 -12.617 1.598 1 90.12 162 LYS B O 1
ATOM 2894 N N . ASN B 1 163 ? 11.93 -14.648 2.318 1 79.25 163 ASN B N 1
ATOM 2895 C CA . ASN B 1 163 ? 12.086 -14.312 3.729 1 79.25 163 ASN B CA 1
ATOM 2896 C C . ASN B 1 163 ? 12.242 -15.57 4.586 1 79.25 163 ASN B C 1
ATOM 2898 O O . ASN B 1 163 ? 11.734 -16.641 4.23 1 79.25 163 ASN B O 1
ATOM 2902 N N . ASN B 1 164 ? 13.102 -15.477 5.539 1 66.62 164 ASN B N 1
ATOM 2903 C CA . ASN B 1 164 ? 13.5 -16.656 6.312 1 66.62 164 ASN B CA 1
ATOM 2904 C C . ASN B 1 164 ? 12.281 -17.438 6.785 1 66.62 164 ASN B C 1
ATOM 2906 O O . ASN B 1 164 ? 12.273 -18.672 6.719 1 66.62 164 ASN B O 1
ATOM 2910 N N . ASN B 1 165 ? 11.281 -16.781 7.152 1 69.5 165 ASN B N 1
ATOM 2911 C CA . ASN B 1 165 ? 10.133 -17.453 7.75 1 69.5 165 ASN B CA 1
ATOM 2912 C C . ASN B 1 165 ? 9.227 -18.078 6.688 1 69.5 165 ASN B C 1
ATOM 2914 O O . ASN B 1 165 ? 8.781 -19.219 6.832 1 69.5 165 ASN B O 1
ATOM 2918 N N . ASN B 1 166 ? 9.164 -17.469 5.559 1 78.38 166 ASN B N 1
ATOM 2919 C CA . ASN B 1 166 ? 8.125 -17.875 4.625 1 78.38 166 ASN B CA 1
ATOM 2920 C C . ASN B 1 166 ? 8.672 -18.828 3.559 1 78.38 166 ASN B C 1
ATOM 2922 O O . ASN B 1 166 ? 7.914 -19.594 2.953 1 78.38 166 ASN B O 1
ATOM 2926 N N . ASN B 1 167 ? 9.883 -18.906 3.473 1 87.31 167 ASN B N 1
ATOM 2927 C CA . ASN B 1 167 ? 10.445 -19.734 2.412 1 87.31 167 ASN B CA 1
ATOM 2928 C C . ASN B 1 167 ? 10.117 -21.219 2.623 1 87.31 167 ASN B C 1
ATOM 2930 O O . ASN B 1 167 ? 9.586 -21.875 1.727 1 87.31 167 ASN B O 1
ATOM 2934 N N . GLN B 1 168 ? 10.438 -21.672 3.76 1 88 168 GLN B N 1
ATOM 2935 C CA . GLN B 1 168 ? 10.188 -23.078 4.039 1 88 168 GLN B CA 1
ATOM 2936 C C . GLN B 1 168 ? 8.703 -23.406 3.967 1 88 168 GLN B C 1
ATOM 2938 O O . GLN B 1 168 ? 8.312 -24.469 3.475 1 88 168 GLN B O 1
ATOM 2943 N N . TYR B 1 169 ? 7.992 -22.516 4.461 1 91.06 169 TYR B N 1
ATOM 2944 C CA . TYR B 1 169 ? 6.543 -22.703 4.441 1 91.06 169 TYR B CA 1
ATOM 2945 C C . TYR B 1 169 ? 6.027 -22.828 3.016 1 91.06 169 TYR B C 1
ATOM 2947 O O . TYR B 1 169 ? 5.273 -23.766 2.699 1 91.06 169 TYR B O 1
ATOM 2955 N N . LEU B 1 170 ? 6.469 -22 2.145 1 94.5 170 LEU B N 1
ATOM 2956 C CA . LEU B 1 170 ? 6.02 -21.984 0.756 1 94.5 170 LEU B CA 1
ATOM 2957 C C . LEU B 1 170 ? 6.543 -23.203 0.005 1 94.5 170 LEU B C 1
ATOM 2959 O O . LEU B 1 170 ? 5.844 -23.75 -0.849 1 94.5 170 LEU B O 1
ATOM 2963 N N . LEU B 1 171 ? 7.691 -23.562 0.324 1 93.62 171 LEU B N 1
ATOM 2964 C CA . LEU B 1 171 ? 8.242 -24.781 -0.276 1 93.62 171 LEU B CA 1
ATOM 2965 C C . LEU B 1 171 ? 7.402 -26 0.079 1 93.62 171 LEU B C 1
ATOM 2967 O O . LEU B 1 171 ? 7.113 -26.828 -0.783 1 93.62 171 LEU B O 1
ATOM 2971 N N . ASN B 1 172 ? 7.051 -26.047 1.315 1 93.5 172 ASN B N 1
ATOM 2972 C CA . ASN B 1 172 ? 6.203 -27.141 1.758 1 93.5 172 ASN B CA 1
ATOM 2973 C C . ASN B 1 172 ? 4.844 -27.125 1.061 1 93.5 172 ASN B C 1
ATOM 2975 O O . ASN B 1 172 ? 4.332 -28.172 0.655 1 93.5 172 ASN B O 1
ATOM 2979 N N . LEU B 1 173 ? 4.305 -25.953 0.9 1 95.75 173 LEU B N 1
ATOM 2980 C CA . LEU B 1 173 ? 3.025 -25.828 0.208 1 95.75 173 LEU B CA 1
ATOM 2981 C C . LEU B 1 173 ? 3.162 -26.234 -1.259 1 95.75 173 LEU B C 1
ATOM 2983 O O . LEU B 1 173 ? 2.264 -26.859 -1.823 1 95.75 173 LEU B O 1
ATOM 2987 N N . ALA B 1 174 ? 4.273 -25.828 -1.837 1 97.06 174 ALA B N 1
ATOM 2988 C CA . ALA B 1 174 ? 4.504 -26.156 -3.242 1 97.06 174 ALA B CA 1
ATOM 2989 C C . ALA B 1 174 ? 4.5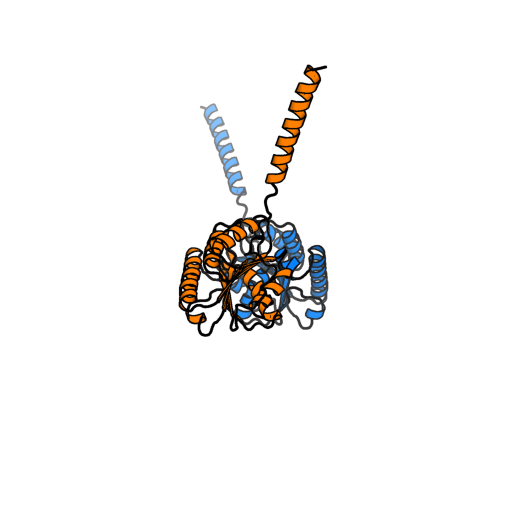23 -27.672 -3.459 1 97.06 174 ALA B C 1
ATOM 2991 O O . ALA B 1 174 ? 3.98 -28.172 -4.445 1 97.06 174 ALA B O 1
ATOM 2992 N N . LYS B 1 175 ? 5.133 -28.328 -2.559 1 95.5 175 LYS B N 1
ATOM 2993 C CA . LYS B 1 175 ? 5.18 -29.781 -2.621 1 95.5 175 LYS B CA 1
ATOM 2994 C C . LYS B 1 175 ? 3.805 -30.391 -2.369 1 95.5 175 LYS B C 1
ATOM 2996 O O . LYS B 1 175 ? 3.377 -31.297 -3.092 1 95.5 175 LYS B O 1
ATOM 3001 N N . LEU B 1 176 ? 3.197 -29.828 -1.406 1 96.75 176 LEU B N 1
ATOM 3002 C CA . LEU B 1 176 ? 1.911 -30.359 -0.971 1 96.75 176 LEU B CA 1
ATOM 3003 C C . LEU B 1 176 ? 0.857 -30.203 -2.061 1 96.75 176 LEU B C 1
ATOM 3005 O O . LEU B 1 176 ? 0.086 -31.125 -2.33 1 96.75 176 LEU B O 1
ATOM 3009 N N . TYR B 1 177 ? 0.838 -29.047 -2.691 1 97.81 177 TYR B N 1
ATOM 3010 C CA . TYR B 1 177 ? -0.253 -28.734 -3.605 1 97.81 177 TYR B CA 1
ATOM 3011 C C . TYR B 1 177 ? 0.219 -28.781 -5.055 1 97.81 177 TYR B C 1
ATOM 3013 O O . TYR B 1 177 ? -0.573 -28.578 -5.98 1 97.81 177 TYR B O 1
ATOM 3021 N N . ASN B 1 178 ? 1.476 -29 -5.297 1 96.25 178 ASN B N 1
ATOM 3022 C CA . ASN B 1 178 ? 2.068 -29.203 -6.613 1 96.25 178 ASN B CA 1
ATOM 3023 C C . ASN B 1 178 ? 1.899 -27.984 -7.508 1 96.25 178 ASN B C 1
ATOM 3025 O O . ASN B 1 178 ? 1.414 -28.094 -8.633 1 96.25 178 ASN B O 1
ATOM 3029 N N . PHE B 1 179 ? 2.281 -26.875 -7.102 1 97.62 179 PHE B N 1
ATOM 3030 C CA . PHE B 1 179 ? 2.354 -25.672 -7.914 1 97.62 179 PHE B CA 1
ATOM 3031 C C . PHE B 1 179 ? 3.801 -25.266 -8.148 1 97.62 179 PHE B C 1
ATOM 3033 O O . PHE B 1 179 ? 4.695 -25.672 -7.406 1 97.62 179 PHE B O 1
ATOM 3040 N N . LYS B 1 180 ? 3.998 -24.469 -9.203 1 98.31 180 LYS B N 1
ATOM 3041 C CA . LYS B 1 180 ? 5.316 -23.906 -9.438 1 98.31 180 LYS B CA 1
ATOM 3042 C C . LYS B 1 180 ? 5.562 -22.688 -8.539 1 98.31 180 LYS B C 1
ATOM 3044 O O . LYS B 1 180 ? 4.656 -21.891 -8.312 1 98.31 180 LYS B O 1
ATOM 3049 N N . LEU B 1 181 ? 6.746 -22.688 -8 1 98.12 181 LEU B N 1
ATOM 3050 C CA . LEU B 1 181 ? 7.113 -21.641 -7.047 1 98.12 181 LEU B CA 1
ATOM 3051 C C . LEU B 1 181 ? 8.359 -20.906 -7.504 1 98.12 181 LEU B C 1
ATOM 3053 O O . LEU B 1 181 ? 9.336 -21.516 -7.93 1 98.12 181 LEU B O 1
ATOM 3057 N N . THR B 1 182 ? 8.273 -19.625 -7.535 1 98.06 182 THR B N 1
ATOM 3058 C CA . THR B 1 182 ? 9.453 -18.781 -7.719 1 98.06 182 THR B CA 1
ATOM 3059 C C . THR B 1 182 ? 9.672 -17.891 -6.5 1 98.06 182 THR B C 1
ATOM 3061 O O . THR B 1 182 ? 8.766 -17.188 -6.066 1 98.06 182 THR B O 1
ATOM 3064 N N . LEU B 1 183 ? 10.82 -17.953 -5.926 1 96.25 183 LEU B N 1
ATOM 3065 C CA . LEU B 1 183 ? 11.258 -17.078 -4.84 1 96.25 183 LEU B CA 1
ATOM 3066 C C . LEU B 1 183 ? 12.258 -16.031 -5.344 1 96.25 183 LEU B C 1
ATOM 3068 O O . LEU B 1 183 ? 13.25 -16.391 -5.98 1 96.25 183 LEU B O 1
ATOM 3072 N N . VAL B 1 184 ? 11.914 -14.82 -5.078 1 96.19 184 VAL B N 1
ATOM 3073 C CA . VAL B 1 184 ? 12.805 -13.75 -5.508 1 96.19 184 VAL B CA 1
ATOM 3074 C C . VAL B 1 184 ? 13.391 -13.039 -4.289 1 96.19 184 VAL B C 1
ATOM 3076 O O . VAL B 1 184 ? 12.812 -13.086 -3.199 1 96.19 184 VAL B O 1
ATOM 3079 N N . GLU B 1 185 ? 14.492 -12.367 -4.418 1 91.94 185 GLU B N 1
ATOM 3080 C CA . GLU B 1 185 ? 15.203 -11.75 -3.301 1 91.94 185 GLU B CA 1
ATOM 3081 C C . GLU B 1 185 ? 14.406 -10.602 -2.695 1 91.94 185 GLU B C 1
ATOM 3083 O O . GLU B 1 185 ? 14.336 -10.461 -1.473 1 91.94 185 GLU B O 1
ATOM 3088 N N . ASP B 1 186 ? 13.875 -9.781 -3.533 1 91.62 186 ASP B N 1
ATOM 3089 C CA . ASP B 1 186 ? 13.07 -8.641 -3.096 1 91.62 186 ASP B CA 1
ATOM 3090 C C . ASP B 1 186 ? 12.039 -8.258 -4.152 1 91.62 186 ASP B C 1
ATOM 3092 O O . ASP B 1 186 ? 11.867 -8.969 -5.145 1 91.62 186 ASP B O 1
ATOM 3096 N N . VAL B 1 187 ? 11.391 -7.223 -3.883 1 94.5 187 VAL B N 1
ATOM 3097 C CA . VAL B 1 187 ? 10.242 -6.84 -4.699 1 94.5 187 VAL B CA 1
ATOM 3098 C C . VAL B 1 187 ? 10.703 -6.512 -6.117 1 94.5 187 VAL B C 1
ATOM 3100 O O . VAL B 1 187 ? 9.945 -6.676 -7.074 1 94.5 187 VAL B O 1
ATOM 3103 N N . THR B 1 188 ? 11.922 -6.047 -6.32 1 94.38 188 THR B N 1
ATOM 3104 C CA . THR B 1 188 ? 12.414 -5.711 -7.652 1 94.38 188 THR B CA 1
ATOM 3105 C C . THR B 1 188 ? 12.555 -6.961 -8.508 1 94.38 188 THR B C 1
ATOM 3107 O O . THR B 1 188 ? 12.57 -6.879 -9.742 1 94.38 188 THR B O 1
ATOM 3110 N N . GLY B 1 189 ? 12.609 -8.094 -7.902 1 96.38 189 GLY B N 1
ATOM 3111 C CA . GLY B 1 189 ? 12.75 -9.359 -8.602 1 96.38 189 GLY B CA 1
ATOM 3112 C C . GLY B 1 189 ? 11.43 -9.938 -9.07 1 96.38 189 GLY B C 1
ATOM 3113 O O . GLY B 1 189 ? 11.398 -10.945 -9.766 1 96.38 189 GLY B O 1
ATOM 3114 N N . LEU B 1 190 ? 10.328 -9.297 -8.789 1 97.88 190 LEU B N 1
ATOM 3115 C CA . LEU B 1 190 ? 9.008 -9.859 -9.07 1 97.88 190 LEU B CA 1
ATOM 3116 C C . LEU B 1 190 ? 8.68 -9.766 -10.555 1 97.88 190 LEU B C 1
ATOM 3118 O O . LEU B 1 190 ? 7.918 -10.578 -11.078 1 97.88 190 LEU B O 1
ATOM 3122 N N . SER B 1 191 ? 9.25 -8.828 -11.227 1 98.19 191 SER B N 1
ATOM 3123 C CA . SER B 1 191 ? 8.828 -8.5 -12.578 1 98.19 191 SER B CA 1
ATOM 3124 C C . SER B 1 191 ? 9.086 -9.664 -13.539 1 98.19 191 SER B C 1
ATOM 3126 O O . SER B 1 191 ? 8.211 -10.031 -14.32 1 98.19 191 SER B O 1
ATOM 3128 N N . GLU B 1 192 ? 10.211 -10.219 -13.453 1 98.38 192 GLU B N 1
ATOM 3129 C CA . GLU B 1 192 ? 10.586 -11.266 -14.406 1 98.38 192 GLU B CA 1
ATOM 3130 C C . GLU B 1 192 ? 9.688 -12.492 -14.258 1 98.38 192 GLU B C 1
ATOM 3132 O O . GLU B 1 192 ? 9.07 -12.93 -15.234 1 98.38 192 GLU B O 1
ATOM 3137 N N . PRO B 1 193 ? 9.594 -13.023 -13.086 1 98.81 193 PRO B N 1
ATOM 3138 C CA . PRO B 1 193 ? 8.703 -14.188 -12.984 1 98.81 193 PRO B CA 1
ATOM 3139 C C . PRO B 1 193 ? 7.25 -13.836 -13.289 1 98.81 193 PRO B C 1
ATOM 3141 O O . PRO B 1 193 ? 6.516 -14.664 -13.836 1 98.81 193 PRO B O 1
ATOM 3144 N N . PHE B 1 194 ? 6.828 -12.664 -12.953 1 98.88 194 PHE B N 1
ATOM 3145 C CA . PHE B 1 194 ? 5.469 -12.258 -13.289 1 98.88 194 PHE B CA 1
ATOM 3146 C C . PHE B 1 194 ? 5.273 -12.203 -14.797 1 98.88 194 PHE B C 1
ATOM 3148 O O . PHE B 1 194 ? 4.289 -12.727 -15.32 1 98.88 194 PHE B O 1
ATOM 3155 N N . ALA B 1 195 ? 6.207 -11.656 -15.484 1 98.62 195 ALA B N 1
ATOM 3156 C CA . ALA B 1 195 ? 6.168 -11.57 -16.938 1 98.62 195 ALA B CA 1
ATOM 3157 C C . ALA B 1 195 ? 6.172 -12.961 -17.578 1 98.62 195 ALA B C 1
ATOM 3159 O O . ALA B 1 195 ? 5.461 -13.211 -18.547 1 98.62 195 ALA B O 1
ATOM 3160 N N . SER B 1 196 ? 6.91 -13.836 -16.984 1 98.62 196 SER B N 1
ATOM 3161 C CA . SER B 1 196 ? 7.078 -15.164 -17.547 1 98.62 196 SER B CA 1
ATOM 3162 C C . SER B 1 196 ? 5.762 -15.938 -17.547 1 98.62 196 SER B C 1
ATOM 3164 O O . SER B 1 196 ? 5.578 -16.859 -18.344 1 98.62 196 SER B O 1
ATOM 3166 N N . ALA B 1 197 ? 4.863 -15.539 -16.594 1 98.69 197 ALA B N 1
ATOM 3167 C CA . ALA B 1 197 ? 3.559 -16.188 -16.562 1 98.69 197 ALA B CA 1
ATOM 3168 C C . ALA B 1 197 ? 2.748 -15.859 -17.812 1 98.69 197 ALA B C 1
ATOM 3170 O O . ALA B 1 197 ? 1.851 -16.609 -18.203 1 98.69 197 ALA B O 1
ATOM 3171 N N . PHE B 1 198 ? 3.066 -14.797 -18.484 1 98.38 198 PHE B N 1
ATOM 3172 C CA . PHE B 1 198 ? 2.203 -14.289 -19.547 1 98.38 198 PHE B CA 1
ATOM 3173 C C . PHE B 1 198 ? 2.922 -14.312 -20.891 1 98.38 198 PHE B C 1
ATOM 3175 O O . PHE B 1 198 ? 2.287 -14.219 -21.938 1 98.38 198 PHE B O 1
ATOM 3182 N N . ARG B 1 199 ? 4.234 -14.258 -20.938 1 94.88 199 ARG B N 1
ATOM 3183 C CA . ARG B 1 199 ? 4.984 -14.219 -22.188 1 94.88 199 ARG B CA 1
ATOM 3184 C C . ARG B 1 199 ? 6.363 -14.852 -22.016 1 94.88 199 ARG B C 1
ATOM 3186 O O . ARG B 1 199 ? 6.891 -14.914 -20.906 1 94.88 199 ARG B O 1
#

Radius of gyration: 29.11 Å; Cα contacts (8 Å, |Δi|>4): 661; chains: 2; bounding box: 73×85×98 Å